Protein AF-A0A959PS98-F1 (afdb_monomer)

Mean predicted aligned error: 12.68 Å

Solvent-accessible surface area (backbone atoms only — not comparable to full-atom values): 35318 Å² total; per-residue (Å²): 121,90,83,73,76,50,84,89,81,41,89,42,34,31,88,51,73,52,99,89,45,46,56,73,38,73,36,58,67,54,49,52,54,50,48,56,46,41,50,52,33,53,55,54,57,61,47,48,61,54,50,52,52,52,30,54,79,64,78,48,79,55,83,65,45,62,56,52,50,51,48,52,48,38,72,75,31,61,67,62,39,47,56,50,33,70,71,49,61,65,46,79,39,73,60,48,31,52,37,27,69,69,59,49,48,47,56,49,59,48,39,57,85,43,97,78,52,51,70,46,77,39,65,52,71,67,63,34,65,42,47,94,77,51,19,34,73,63,54,61,51,51,47,42,73,71,64,67,63,90,85,81,81,85,36,73,33,65,61,38,39,54,65,58,43,56,40,51,52,58,35,57,65,72,44,91,81,51,67,50,79,77,34,85,86,52,70,84,74,61,42,60,57,36,95,79,69,70,83,82,66,65,73,73,42,37,36,39,17,63,23,61,69,46,36,42,54,48,53,53,51,50,54,50,51,44,41,76,73,70,49,57,44,54,37,29,33,44,34,27,76,50,70,80,76,47,52,64,44,54,52,52,38,53,77,69,72,45,53,43,25,38,76,43,82,42,40,41,85,75,35,70,72,46,50,56,52,51,52,52,52,50,42,44,48,43,35,66,76,40,71,90,68,43,53,73,55,50,59,57,58,51,61,40,74,49,64,70,50,55,66,70,38,53,50,31,43,53,60,58,26,44,57,48,80,44,98,84,79,46,67,48,94,44,50,57,56,77,63,38,38,68,34,68,69,50,28,51,75,28,66,32,83,64,47,66,54,39,40,53,53,40,52,50,53,52,50,49,40,52,39,56,77,75,47,51,41,63,58,36,52,54,46,50,48,71,68,50,35,48,56,64,46,36,66,74,37,71,55,23,74,58,54,45,48,43,54,42,54,52,48,52,52,46,48,52,52,34,71,77,35,78,78,51,51,55,60,61,54,54,48,49,52,52,50,26,59,76,69,70,52,70,53,78,40,71,49,68,47,63,42,97,64,10,29,35,46,42,32,34,75,75,42,64,94,52,76,26,45,32,30,36,40,49,58,50,24,29,85,63,60,42,87,73,66,68,90,74,63,88,58,61,72,57,73,91,77,36,86,76,47,79,69,55,56,49,39,37,37,47,20,40,51,46,48,48,57,69,24,22,26,60,37,46,36,43,31,29,40,45,20,42,97,82,73,42,79,46,59,65,21,68,64,61,60,57,54,50,57,96,84,60,70,72,46,73,53,86,68,54,70,67,58,54,51,51,51,51,47,53,68,66,68,51,60,97,73,78,65,75,79,74,62,59,64,55,51,48,58,59,50,73,78,55,75,84,42,75,66,54,47,52,37,33,76,73,33,58,66,57,25,43,37,46,71,70,66,49,52,88,72,87,132

Sequence (623 aa):
MAYIEDPLTSPYVYKNNSTYGKKGELNRRNIEKDKEKYIKVAEAAKEYRRYNELLHNGDRYDFNDMILFVIDAFEKNPNLLLDYQERFQYILVDEYQDTNGSQNTILFQLSSYWENPNLFIVGDDDQSIYRFQGANMDSIEDFQKKFNPTVIVLKENYRNTQVILDMSYRFIQNNTDRLEDRNPLLNKKLIEKRPDPVINPEPPKYVEFLNPIQQDIGVLNLVKTFVDQGSHYEDIAIIYRKHANAKNLIKYFLQNNIPTNVSHRANVLEETIFIKLFQILQYVSTEFRQPFSGDHVLFEIMHYEFFGISALDIARLSVYCRPKRQDDNTYSDGYKMRLVIQDKSALEAAQVKDADAFLAFSTIIEGWIQTLSQSISISVIENVISTSGIIEYVLKSEESAWQIQVINTFLEWAKDENMRRPHIPLDELLHTILLMQESRISIPIHRLISYKKGVNFMSAHSSKGLEFKHVIIMDIRKRMWEGMQGSNIKFSLPPTISAESQQGEIDDDRRLFYVAVTRAKDTIHMTYPAFNESEKEDIPSVFLHEFKHHDDLISSIDISNEEVVSYTSQIILSQPDISPIINHDLIDQKLENFRLSPSSLDKYLRCPLTFYFEQIVSVPMSD

Structure (mmCIF, N/CA/C/O backbone):
data_AF-A0A959PS98-F1
#
_entry.id   AF-A0A959PS98-F1
#
loop_
_atom_site.group_PDB
_atom_site.id
_atom_site.type_symbol
_atom_site.label_atom_id
_atom_site.label_alt_id
_atom_site.label_comp_id
_atom_site.label_asym_id
_atom_site.label_entity_id
_atom_site.label_seq_id
_atom_site.pdbx_PDB_ins_code
_atom_site.Cartn_x
_atom_site.Cartn_y
_atom_site.Cartn_z
_atom_site.occupancy
_atom_site.B_iso_or_equiv
_atom_site.auth_seq_id
_atom_site.auth_comp_id
_atom_site.auth_asym_id
_atom_site.auth_atom_id
_atom_site.pdbx_PDB_model_num
ATOM 1 N N . MET A 1 1 ? 40.074 3.960 7.471 1.00 38.50 1 MET A N 1
ATOM 2 C CA . MET A 1 1 ? 41.253 4.840 7.299 1.00 38.50 1 MET A CA 1
ATOM 3 C C . MET A 1 1 ? 41.736 4.858 5.851 1.00 38.50 1 MET A C 1
ATOM 5 O O . MET A 1 1 ? 41.923 5.949 5.347 1.00 38.50 1 MET A O 1
ATOM 9 N N . ALA A 1 2 ? 41.827 3.718 5.150 1.00 43.75 2 ALA A N 1
ATOM 10 C CA . ALA A 1 2 ? 42.282 3.662 3.747 1.00 43.75 2 ALA A CA 1
ATOM 11 C C . ALA A 1 2 ? 41.421 4.439 2.715 1.00 43.75 2 ALA A C 1
ATOM 13 O O . ALA A 1 2 ? 41.902 4.772 1.645 1.00 43.75 2 ALA A O 1
ATOM 14 N N . TYR A 1 3 ? 40.162 4.762 3.033 1.00 50.06 3 TYR A N 1
ATOM 15 C CA . TYR A 1 3 ? 39.219 5.444 2.129 1.00 50.06 3 TYR A CA 1
ATOM 16 C C . TYR A 1 3 ? 39.341 6.992 2.123 1.00 50.06 3 TYR A C 1
ATOM 18 O O . TYR A 1 3 ? 38.605 7.681 1.425 1.00 50.06 3 TYR A O 1
ATOM 26 N N . ILE A 1 4 ? 40.242 7.570 2.928 1.00 51.44 4 ILE A N 1
ATOM 27 C CA . ILE A 1 4 ? 40.326 9.030 3.153 1.00 51.44 4 ILE A CA 1
ATOM 28 C C . ILE A 1 4 ? 41.287 9.729 2.162 1.00 51.44 4 ILE A C 1
ATOM 30 O O . ILE A 1 4 ? 41.269 10.951 2.060 1.00 51.44 4 ILE A O 1
ATOM 34 N N . GLU A 1 5 ? 42.097 8.985 1.403 1.00 46.78 5 GLU A N 1
ATOM 35 C CA . GLU A 1 5 ? 43.306 9.526 0.755 1.00 46.78 5 GLU A CA 1
ATOM 36 C C . GLU A 1 5 ? 43.216 9.815 -0.759 1.00 46.78 5 GLU A C 1
ATOM 38 O O . GLU A 1 5 ? 44.247 10.121 -1.351 1.00 46.78 5 GLU A O 1
ATOM 43 N N . ASP A 1 6 ? 42.036 9.799 -1.400 1.00 50.44 6 ASP A N 1
ATOM 44 C CA . ASP A 1 6 ? 41.895 10.314 -2.781 1.00 50.44 6 ASP A CA 1
ATOM 45 C C . ASP A 1 6 ? 41.354 11.765 -2.795 1.00 50.44 6 ASP A C 1
ATOM 47 O O . ASP A 1 6 ? 40.151 11.990 -2.620 1.00 50.44 6 ASP A O 1
ATOM 51 N N . PRO A 1 7 ? 42.211 12.782 -3.005 1.00 45.25 7 PRO A N 1
ATOM 52 C CA . PRO A 1 7 ? 41.832 14.189 -2.926 1.00 45.25 7 PRO A CA 1
ATOM 53 C C . PRO A 1 7 ? 40.966 14.697 -4.093 1.00 45.25 7 PRO A C 1
ATOM 55 O O . PRO A 1 7 ? 40.476 15.825 -4.014 1.00 45.25 7 PRO A O 1
ATOM 58 N N . LEU A 1 8 ? 40.762 13.915 -5.163 1.00 42.31 8 LEU A N 1
ATOM 59 C CA . LEU A 1 8 ? 40.021 14.359 -6.356 1.00 42.31 8 LEU A CA 1
ATOM 60 C C . LEU A 1 8 ? 38.581 13.826 -6.435 1.00 42.31 8 LEU A C 1
ATOM 62 O O . LEU A 1 8 ? 37.749 14.437 -7.107 1.00 42.31 8 LEU A O 1
ATOM 66 N N . THR A 1 9 ? 38.257 12.749 -5.716 1.00 51.28 9 THR A N 1
ATOM 67 C CA . THR A 1 9 ? 36.941 12.081 -5.783 1.00 51.28 9 THR A CA 1
ATOM 68 C C . THR A 1 9 ? 36.256 11.917 -4.420 1.00 51.28 9 THR A C 1
ATOM 70 O O . THR A 1 9 ? 35.062 11.621 -4.358 1.00 51.28 9 THR A O 1
ATOM 73 N N . SER A 1 10 ? 36.967 12.167 -3.316 1.00 58.28 10 SER A N 1
ATOM 74 C CA . SER A 1 10 ? 36.473 11.869 -1.973 1.00 58.28 10 SER A CA 1
ATOM 75 C C . SER A 1 10 ? 35.479 12.917 -1.427 1.00 58.28 10 SER A C 1
ATOM 77 O O . SER A 1 10 ? 35.763 14.121 -1.451 1.00 58.28 10 SER A O 1
ATOM 79 N N . PRO A 1 11 ? 34.331 12.504 -0.843 1.00 63.31 11 PRO A N 1
ATOM 80 C CA . PRO A 1 11 ? 33.358 13.405 -0.199 1.00 63.31 11 PRO A CA 1
ATOM 81 C C . PRO A 1 11 ? 33.907 14.102 1.062 1.00 63.31 11 PRO A C 1
ATOM 83 O O . PRO A 1 11 ? 33.244 14.964 1.654 1.00 63.31 11 PRO A O 1
ATOM 86 N N . TYR A 1 12 ? 35.122 13.740 1.475 1.00 71.38 12 TYR A N 1
ATOM 87 C CA . TYR A 1 12 ? 35.818 14.284 2.633 1.00 71.38 12 TYR A CA 1
ATOM 88 C C . TYR A 1 12 ? 36.763 15.431 2.289 1.00 71.38 12 TYR A C 1
ATOM 90 O O . TYR A 1 12 ? 37.535 15.829 3.152 1.00 71.38 12 TYR A O 1
ATOM 98 N N . VAL A 1 13 ? 36.707 15.989 1.078 1.00 73.56 13 VAL A N 1
ATOM 99 C CA . VAL A 1 13 ? 37.484 17.173 0.690 1.00 73.56 13 VAL A CA 1
ATOM 100 C C . VAL A 1 13 ? 36.548 18.315 0.302 1.00 73.56 13 VAL A C 1
ATOM 102 O O . VAL A 1 13 ? 35.533 18.119 -0.370 1.00 73.56 13 VAL A O 1
ATOM 105 N N . TYR A 1 14 ? 36.862 19.538 0.733 1.00 70.69 14 TYR A N 1
ATOM 106 C CA . TYR A 1 14 ? 36.099 20.716 0.325 1.00 70.69 14 TYR A CA 1
ATOM 107 C C . TYR A 1 14 ? 36.239 20.949 -1.187 1.00 70.69 14 TYR A C 1
ATOM 109 O O . TYR A 1 14 ? 37.337 21.179 -1.695 1.00 70.69 14 TYR A O 1
ATOM 117 N N . LYS A 1 15 ? 35.112 20.935 -1.912 1.00 71.12 15 LYS A N 1
ATOM 118 C CA . LYS A 1 15 ? 35.075 21.197 -3.366 1.00 71.12 15 LYS A CA 1
ATOM 119 C C . LYS A 1 15 ? 35.207 22.687 -3.710 1.00 71.12 15 LYS A C 1
ATOM 121 O O . LYS A 1 15 ? 35.742 23.023 -4.763 1.00 71.12 15 LYS A O 1
ATOM 126 N N . ASN A 1 16 ? 34.776 23.561 -2.798 1.00 74.44 16 ASN A N 1
ATOM 127 C CA . ASN A 1 16 ? 34.827 25.022 -2.896 1.00 74.44 16 ASN A CA 1
ATOM 128 C C . ASN A 1 16 ? 35.350 25.616 -1.581 1.00 74.44 16 ASN A C 1
ATOM 130 O O . ASN A 1 16 ? 35.259 24.977 -0.534 1.00 74.44 16 ASN A O 1
ATOM 134 N N . ASN A 1 17 ? 35.854 26.852 -1.621 1.00 76.00 17 ASN A N 1
ATOM 135 C CA . ASN A 1 17 ? 36.177 27.587 -0.398 1.00 76.00 17 ASN A CA 1
ATOM 136 C C . ASN A 1 17 ? 34.898 27.825 0.415 1.00 76.00 17 ASN A C 1
ATOM 138 O O . ASN A 1 17 ? 33.883 28.254 -0.131 1.00 76.00 17 ASN A O 1
ATOM 142 N N . SER A 1 18 ? 34.956 27.565 1.716 1.00 76.38 18 SER A N 1
ATOM 143 C CA . SER A 1 18 ? 33.861 27.800 2.653 1.00 76.38 18 SER A CA 1
ATOM 144 C C . SER A 1 18 ? 34.383 28.474 3.919 1.00 76.38 18 SER A C 1
ATOM 146 O O . SER A 1 18 ? 35.588 28.535 4.158 1.00 76.38 18 SER A O 1
ATOM 148 N N . THR A 1 19 ? 33.472 28.925 4.776 1.00 75.00 19 THR A N 1
ATOM 149 C CA . THR A 1 19 ? 33.789 29.438 6.117 1.00 75.00 19 THR A CA 1
ATOM 150 C C . THR A 1 19 ? 34.521 28.421 6.998 1.00 75.00 19 THR A C 1
ATOM 152 O O . THR A 1 19 ? 35.161 28.811 7.968 1.00 75.00 19 THR A O 1
ATOM 155 N N . TYR A 1 20 ? 34.432 27.128 6.671 1.00 71.69 20 TYR A N 1
ATOM 156 C CA . TYR A 1 20 ? 34.925 26.016 7.488 1.00 71.69 20 TYR A CA 1
ATOM 157 C C . TYR A 1 20 ? 36.152 25.300 6.893 1.00 71.69 20 TYR A C 1
ATOM 159 O O . TYR A 1 20 ? 36.648 24.352 7.502 1.00 71.69 20 TYR A O 1
ATOM 167 N N . GLY A 1 21 ? 36.638 25.724 5.720 1.00 76.25 21 GLY A N 1
ATOM 168 C CA . GLY A 1 21 ? 37.823 25.151 5.072 1.00 76.25 21 GLY A CA 1
ATOM 169 C C . GLY A 1 21 ? 37.993 25.579 3.614 1.00 76.25 21 GLY A C 1
ATOM 170 O O . GLY A 1 21 ? 37.046 26.049 2.971 1.00 76.25 21 GLY A O 1
ATOM 171 N N . LYS A 1 22 ? 39.213 25.437 3.093 1.00 77.56 22 LYS A N 1
ATOM 172 C CA . LYS A 1 22 ? 39.577 25.799 1.712 1.00 77.56 22 LYS A CA 1
ATOM 173 C C . LYS A 1 22 ? 39.431 24.620 0.758 1.00 77.56 22 LYS A C 1
ATOM 175 O O . LYS A 1 22 ? 39.548 23.466 1.158 1.00 77.56 22 LYS A O 1
ATOM 180 N N . LYS A 1 23 ? 39.223 24.918 -0.528 1.00 77.56 23 LYS A N 1
ATOM 181 C CA . LYS A 1 23 ? 39.188 23.907 -1.590 1.00 77.56 23 LYS A CA 1
ATOM 182 C C . LYS A 1 23 ? 40.448 23.031 -1.530 1.00 77.56 23 LYS A C 1
ATOM 184 O O . LYS A 1 23 ? 41.554 23.563 -1.551 1.00 77.56 23 LYS A O 1
ATOM 189 N N . GLY A 1 24 ? 40.271 21.712 -1.467 1.00 70.25 24 GLY A N 1
ATOM 190 C CA . GLY A 1 24 ? 41.369 20.745 -1.339 1.00 70.25 24 GLY A CA 1
ATOM 191 C C . GLY A 1 24 ? 41.731 20.348 0.100 1.00 70.25 24 GLY A C 1
ATOM 192 O O . GLY A 1 24 ? 42.465 19.382 0.283 1.00 70.25 24 GLY A O 1
ATOM 193 N N . GLU A 1 25 ? 41.205 21.026 1.127 1.00 77.81 25 GLU A N 1
ATOM 194 C CA . GLU A 1 25 ? 41.384 20.613 2.526 1.00 77.81 25 GLU A CA 1
ATOM 195 C C . GLU A 1 25 ? 40.395 19.511 2.929 1.00 77.81 25 GLU A C 1
ATOM 197 O O . GLU A 1 25 ? 39.257 19.455 2.451 1.00 77.81 25 GLU A O 1
ATOM 202 N N . LEU A 1 26 ? 40.817 18.662 3.869 1.00 74.50 26 LEU A N 1
ATOM 203 C CA . LEU A 1 26 ? 39.975 17.620 4.449 1.00 74.50 26 LEU A CA 1
ATOM 204 C C . LEU A 1 26 ? 38.833 18.227 5.278 1.00 74.50 26 LEU A C 1
ATOM 206 O O . LEU A 1 26 ? 39.044 18.922 6.274 1.00 74.50 26 LEU A O 1
ATOM 210 N N . ASN A 1 27 ? 37.604 17.880 4.919 1.00 78.19 27 ASN A N 1
ATOM 211 C CA . ASN A 1 27 ? 36.399 18.154 5.678 1.00 78.19 27 ASN A CA 1
ATOM 212 C C . ASN A 1 27 ? 36.278 17.170 6.855 1.00 78.19 27 ASN A C 1
ATOM 214 O O . ASN A 1 27 ? 35.585 16.151 6.788 1.00 78.19 27 ASN A O 1
ATOM 218 N N . ARG A 1 28 ? 36.952 17.504 7.963 1.00 76.38 28 ARG A N 1
ATOM 219 C CA . ARG A 1 28 ? 36.946 16.711 9.207 1.00 76.38 28 ARG A CA 1
ATOM 220 C C . ARG A 1 28 ? 35.544 16.469 9.767 1.00 76.38 28 ARG A C 1
ATOM 222 O O . ARG A 1 28 ? 35.290 15.398 10.303 1.00 76.38 28 ARG A O 1
ATOM 229 N N . ARG A 1 29 ? 34.622 17.416 9.580 1.00 78.06 29 ARG A N 1
ATOM 230 C CA . ARG A 1 29 ? 33.236 17.300 10.050 1.00 78.06 29 ARG A CA 1
ATOM 231 C C . ARG A 1 29 ? 32.478 16.182 9.329 1.00 78.06 29 ARG A C 1
ATOM 233 O O . ARG A 1 29 ? 31.752 15.435 9.976 1.00 78.06 29 ARG A O 1
ATOM 240 N N . ASN A 1 30 ? 32.657 16.046 8.013 1.00 75.06 30 ASN A N 1
ATOM 241 C CA . ASN A 1 30 ? 32.074 14.933 7.256 1.00 75.06 30 ASN A CA 1
ATOM 242 C C . ASN A 1 30 ? 32.681 13.591 7.688 1.00 75.06 30 ASN A C 1
ATOM 244 O O . ASN A 1 30 ? 31.946 12.626 7.870 1.00 75.06 30 ASN A O 1
ATOM 248 N N . ILE A 1 31 ? 33.999 13.550 7.916 1.00 77.12 31 ILE A N 1
ATOM 249 C CA . ILE A 1 31 ? 34.695 12.342 8.389 1.00 77.12 31 ILE A CA 1
ATOM 250 C C . ILE A 1 31 ? 34.159 11.902 9.755 1.00 77.12 31 ILE A C 1
ATOM 252 O O . ILE A 1 31 ? 33.860 10.727 9.942 1.00 77.12 31 ILE A O 1
ATOM 256 N N . GLU A 1 32 ? 34.033 12.821 10.715 1.00 79.56 32 GLU A N 1
ATOM 257 C CA . GLU A 1 32 ? 33.510 12.514 12.052 1.00 79.56 32 GLU A CA 1
ATOM 258 C C . GLU A 1 32 ? 32.050 12.055 11.998 1.00 79.56 32 GLU A C 1
ATOM 26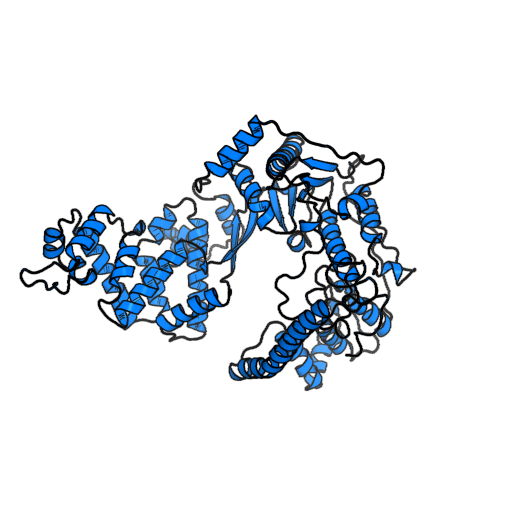0 O O . GLU A 1 32 ? 31.709 11.045 12.612 1.00 79.56 32 GLU A O 1
ATOM 265 N N . LYS A 1 33 ? 31.215 12.722 11.192 1.00 79.31 33 LYS A N 1
ATOM 266 C CA . LYS A 1 33 ? 29.811 12.344 10.988 1.00 79.31 33 LYS A CA 1
ATOM 267 C C . LYS A 1 33 ? 29.668 10.925 10.427 1.00 79.31 33 LYS A C 1
ATOM 269 O O . LYS A 1 33 ? 28.872 10.139 10.940 1.00 79.31 33 LYS A O 1
ATOM 274 N N . ASP A 1 34 ? 30.441 10.578 9.401 1.00 76.88 34 ASP A N 1
ATOM 275 C CA . ASP A 1 34 ? 30.399 9.235 8.816 1.00 76.88 34 ASP A CA 1
ATOM 276 C C . ASP A 1 34 ? 31.048 8.195 9.736 1.00 76.88 34 ASP A C 1
ATOM 278 O O . ASP A 1 34 ? 30.559 7.073 9.840 1.00 76.88 34 ASP A O 1
ATOM 282 N N . LYS A 1 35 ? 32.082 8.566 10.502 1.00 80.88 35 LYS A N 1
ATOM 283 C CA . LYS A 1 35 ? 32.663 7.696 11.532 1.00 80.88 35 LYS A CA 1
ATOM 284 C C . LYS A 1 35 ? 31.633 7.326 12.600 1.00 80.88 35 LYS A C 1
ATOM 286 O O . LYS A 1 35 ? 31.518 6.150 12.930 1.00 80.88 35 LYS A O 1
ATOM 291 N N . GLU A 1 36 ? 30.863 8.286 13.113 1.00 82.00 36 GLU A N 1
ATOM 292 C CA . GLU A 1 36 ? 29.763 8.005 14.047 1.00 82.00 36 GLU A CA 1
ATOM 293 C C . GLU A 1 36 ? 28.703 7.085 13.425 1.00 82.00 36 GLU A C 1
ATOM 295 O O . GLU A 1 36 ? 28.236 6.146 14.074 1.00 82.00 36 GLU A O 1
ATOM 300 N N . LYS A 1 37 ? 28.350 7.319 12.153 1.00 80.56 37 LYS A N 1
ATOM 301 C CA . LYS A 1 37 ? 27.420 6.473 11.390 1.00 80.56 37 LYS A CA 1
ATOM 302 C C . LYS A 1 37 ? 27.920 5.027 11.311 1.00 80.56 37 LYS A C 1
ATOM 304 O O . LYS A 1 37 ? 27.171 4.109 11.632 1.00 80.56 37 LYS A O 1
ATOM 309 N N . TYR A 1 38 ? 29.185 4.817 10.946 1.00 81.38 38 TYR A N 1
ATOM 310 C CA . TYR A 1 38 ? 29.766 3.479 10.809 1.00 81.38 38 TYR A CA 1
ATOM 311 C C . TYR A 1 38 ? 30.005 2.784 12.151 1.00 81.38 38 TYR A C 1
ATOM 313 O O . TYR A 1 38 ? 29.880 1.566 12.219 1.00 81.38 38 TYR A O 1
ATOM 321 N N . ILE A 1 39 ? 30.277 3.527 13.230 1.00 85.00 39 ILE A N 1
ATOM 322 C CA . ILE A 1 39 ? 30.306 2.955 14.586 1.00 85.00 39 ILE A CA 1
ATOM 323 C C . ILE A 1 39 ? 28.929 2.384 14.937 1.00 85.00 39 ILE A C 1
ATOM 325 O O . ILE A 1 39 ? 28.844 1.239 15.365 1.00 85.00 39 ILE A O 1
ATOM 329 N N . LYS A 1 40 ? 27.841 3.127 14.688 1.00 84.38 40 LYS A N 1
ATOM 330 C CA . LYS A 1 40 ? 26.475 2.621 14.918 1.00 84.38 40 LYS A CA 1
ATOM 331 C C . LYS A 1 40 ? 26.176 1.361 14.105 1.00 84.38 40 LYS A C 1
ATOM 333 O O . LYS A 1 40 ? 25.574 0.435 14.635 1.00 84.38 40 LYS A O 1
ATOM 338 N N . VAL A 1 41 ? 26.608 1.317 12.843 1.00 84.75 41 VAL A N 1
ATOM 339 C CA . VAL A 1 41 ? 26.472 0.133 11.973 1.00 84.75 41 VAL A CA 1
ATOM 340 C C . VAL A 1 41 ? 27.248 -1.055 12.543 1.00 84.75 41 VAL A C 1
ATOM 342 O O . VAL A 1 41 ? 26.716 -2.157 12.592 1.00 84.75 41 VAL A O 1
ATOM 345 N N . ALA A 1 42 ? 28.477 -0.838 13.017 1.00 85.50 42 ALA A N 1
ATOM 346 C CA . ALA A 1 42 ? 29.299 -1.888 13.610 1.00 85.50 42 ALA A CA 1
ATOM 347 C C . ALA A 1 42 ? 28.703 -2.431 14.917 1.00 85.50 42 ALA A C 1
ATOM 349 O O . ALA A 1 42 ? 28.722 -3.639 15.131 1.00 85.50 42 ALA A O 1
ATOM 350 N N . GLU A 1 43 ? 28.151 -1.569 15.777 1.00 87.56 43 GLU A N 1
ATOM 351 C CA . GLU A 1 43 ? 27.450 -2.017 16.988 1.00 87.56 43 GLU A CA 1
ATOM 352 C C . GLU A 1 43 ? 26.168 -2.788 16.643 1.00 87.56 43 GLU A C 1
ATOM 354 O O . GLU A 1 43 ? 25.944 -3.865 17.186 1.00 87.56 43 GLU A O 1
ATOM 359 N N . ALA A 1 44 ? 25.372 -2.316 15.677 1.00 86.12 44 ALA A N 1
ATOM 360 C CA . ALA A 1 44 ? 24.196 -3.050 15.204 1.00 86.12 44 ALA A CA 1
ATOM 361 C C . ALA A 1 44 ? 24.555 -4.424 14.610 1.00 86.12 44 ALA A C 1
ATOM 363 O O . ALA A 1 44 ? 23.866 -5.406 14.872 1.00 86.12 44 ALA A O 1
ATOM 364 N N . ALA A 1 45 ? 25.662 -4.522 13.869 1.00 87.25 45 ALA A N 1
ATOM 365 C CA . ALA A 1 45 ? 26.141 -5.787 13.317 1.00 87.25 45 ALA A CA 1
ATOM 366 C C . ALA A 1 45 ? 26.509 -6.812 14.406 1.00 87.25 45 ALA A C 1
ATOM 368 O O . ALA A 1 45 ? 26.347 -8.012 14.190 1.00 87.25 45 ALA A O 1
ATOM 369 N N . LYS A 1 46 ? 26.960 -6.373 15.591 1.00 89.00 46 LYS A N 1
ATOM 370 C CA . LYS A 1 46 ? 27.218 -7.284 16.723 1.00 89.00 46 LYS A CA 1
ATOM 371 C C . LYS A 1 46 ? 25.931 -7.887 17.284 1.00 89.00 46 LYS A C 1
ATOM 373 O O . LYS A 1 46 ? 25.936 -9.053 17.671 1.00 89.00 46 LYS A O 1
ATOM 378 N N . GLU A 1 47 ? 24.834 -7.131 17.287 1.00 90.88 47 GLU A N 1
ATOM 379 C CA . GLU A 1 47 ? 23.528 -7.624 17.743 1.00 90.88 47 GLU A CA 1
ATOM 380 C C . GLU A 1 47 ? 22.893 -8.617 16.757 1.00 90.88 47 GLU A C 1
ATOM 382 O O . GLU A 1 47 ? 22.006 -9.367 17.153 1.00 90.88 47 GLU A O 1
ATOM 387 N N . TYR A 1 48 ? 23.363 -8.698 15.504 1.00 88.69 48 TYR A N 1
ATOM 388 C CA . TYR A 1 48 ? 22.817 -9.630 14.509 1.00 88.69 48 TYR A CA 1
ATOM 389 C C . TYR A 1 48 ? 22.897 -11.097 14.960 1.00 88.69 48 TYR A C 1
ATOM 391 O O . TYR A 1 48 ? 21.931 -11.843 14.819 1.00 88.69 48 TYR A O 1
ATOM 399 N N . ARG A 1 49 ? 24.010 -11.508 15.593 1.00 88.50 49 ARG A N 1
ATOM 400 C CA . ARG A 1 49 ? 24.124 -12.865 16.158 1.00 88.50 49 ARG A CA 1
ATOM 401 C C . ARG A 1 49 ? 23.060 -13.104 17.229 1.00 88.50 49 ARG A C 1
ATOM 403 O O . ARG A 1 49 ? 22.399 -14.135 17.207 1.00 88.50 49 ARG A O 1
ATOM 410 N N . ARG A 1 50 ? 22.881 -12.144 18.138 1.00 91.75 50 ARG A N 1
ATOM 411 C CA . ARG A 1 50 ? 21.890 -12.236 19.213 1.00 91.75 50 ARG A CA 1
ATOM 412 C C . ARG A 1 50 ? 20.463 -12.270 18.662 1.00 91.75 50 ARG A C 1
ATOM 414 O O . ARG A 1 50 ? 19.643 -13.022 19.170 1.00 91.75 50 ARG A O 1
ATOM 421 N N . TYR A 1 51 ? 20.169 -11.487 17.626 1.00 90.62 51 TYR A N 1
ATOM 422 C CA . TYR A 1 51 ? 18.888 -11.526 16.917 1.00 90.62 51 TYR A CA 1
ATOM 423 C C . TYR A 1 51 ? 18.604 -12.926 16.355 1.00 90.62 51 TYR A C 1
ATOM 425 O O . TYR A 1 51 ? 17.553 -13.488 16.654 1.00 90.62 51 TYR A O 1
ATOM 433 N N . ASN A 1 52 ? 19.566 -13.532 15.650 1.00 89.06 52 ASN A N 1
ATOM 434 C CA . ASN A 1 52 ? 19.417 -14.890 15.117 1.00 89.06 52 ASN A CA 1
ATOM 435 C C . ASN A 1 52 ? 19.275 -15.944 16.229 1.00 89.06 52 ASN A C 1
ATOM 437 O O . ASN A 1 52 ? 18.474 -16.864 16.100 1.00 89.06 52 ASN A O 1
ATOM 441 N N . GLU A 1 53 ? 20.007 -15.806 17.340 1.00 91.00 53 GLU A N 1
ATOM 442 C CA . GLU A 1 53 ? 19.852 -16.680 18.513 1.00 91.00 53 GLU A CA 1
ATOM 443 C C . GLU A 1 53 ? 18.445 -16.571 19.120 1.00 91.00 53 GLU A C 1
ATOM 445 O O . GLU A 1 53 ? 17.847 -17.583 19.477 1.00 91.00 53 GLU A O 1
ATOM 450 N N . LEU A 1 54 ? 17.890 -15.359 19.217 1.00 92.38 54 LEU A N 1
ATOM 451 C CA . LEU A 1 54 ? 16.531 -15.136 19.718 1.00 92.38 54 LEU A CA 1
ATOM 452 C C . LEU A 1 54 ? 15.464 -15.699 18.773 1.00 92.38 54 LEU A C 1
ATOM 454 O O . LEU A 1 54 ? 14.510 -16.308 19.253 1.00 92.38 54 LEU A O 1
ATOM 458 N N . LEU A 1 55 ? 15.625 -15.519 17.458 1.00 91.25 55 LEU A N 1
ATOM 459 C CA . LEU A 1 55 ? 14.745 -16.128 16.458 1.00 91.25 55 LEU A CA 1
ATOM 460 C C . LEU A 1 55 ? 14.764 -17.652 16.571 1.00 91.25 55 LEU A C 1
ATOM 462 O O . LEU A 1 55 ? 13.708 -18.263 16.713 1.00 91.25 55 LEU A O 1
ATOM 466 N N . HIS A 1 56 ? 15.959 -18.246 16.592 1.00 87.56 56 HIS A N 1
ATOM 467 C CA . HIS A 1 56 ? 16.128 -19.693 16.667 1.00 87.56 56 HIS A CA 1
ATOM 468 C C . HIS A 1 56 ? 15.550 -20.277 17.961 1.00 87.56 56 HIS A C 1
ATOM 470 O O . HIS A 1 56 ? 14.779 -21.227 17.909 1.00 87.56 56 HIS A O 1
ATOM 476 N N . ASN A 1 57 ? 15.841 -19.671 19.118 1.00 91.44 57 ASN A N 1
ATOM 477 C CA . ASN A 1 57 ? 15.286 -20.107 20.405 1.00 91.44 57 ASN A CA 1
ATOM 478 C C . ASN A 1 57 ? 13.759 -19.945 20.490 1.00 91.44 57 ASN A C 1
ATOM 480 O O . ASN A 1 57 ? 13.126 -20.555 21.349 1.00 91.44 57 ASN A O 1
ATOM 484 N N . GLY A 1 58 ? 13.180 -19.083 19.653 1.00 88.06 58 GLY A N 1
ATOM 485 C CA . GLY A 1 58 ? 11.740 -18.888 19.545 1.00 88.06 58 GLY A CA 1
ATOM 486 C C . GLY A 1 58 ? 11.064 -19.750 18.479 1.00 88.06 58 GLY A C 1
ATOM 487 O O . GLY A 1 58 ? 9.868 -19.551 18.274 1.00 88.06 58 GLY A O 1
ATOM 488 N N . ASP A 1 59 ? 11.799 -20.629 17.784 1.00 87.25 59 ASP A N 1
ATOM 489 C CA . ASP A 1 59 ? 11.344 -21.365 16.595 1.00 87.25 59 ASP A CA 1
ATOM 490 C C . ASP A 1 59 ? 10.758 -20.436 15.510 1.00 87.25 59 ASP A C 1
ATOM 492 O O . ASP A 1 59 ? 9.734 -20.717 14.883 1.00 87.25 59 ASP A O 1
ATOM 496 N N . ARG A 1 60 ? 11.397 -19.275 15.308 1.00 86.94 60 ARG A N 1
ATOM 497 C CA . ARG A 1 60 ? 10.996 -18.246 14.337 1.00 86.94 60 ARG A CA 1
ATOM 498 C C . ARG A 1 60 ? 12.046 -18.073 13.248 1.00 86.94 60 ARG A C 1
ATOM 500 O O . ARG A 1 60 ? 13.228 -18.329 13.452 1.00 86.94 60 ARG A O 1
ATOM 507 N N . TYR A 1 61 ? 11.587 -17.579 12.108 1.00 87.88 61 TYR A N 1
ATOM 508 C CA . TYR A 1 61 ? 12.404 -17.184 10.970 1.00 87.88 61 TYR A CA 1
ATOM 509 C C . TYR A 1 61 ? 11.760 -15.966 10.296 1.00 87.88 61 TYR A C 1
ATOM 511 O O . TYR A 1 61 ? 10.552 -15.742 10.437 1.00 87.88 61 TYR A O 1
ATOM 519 N N . ASP A 1 62 ? 12.550 -15.168 9.586 1.00 88.62 62 ASP A N 1
ATOM 520 C CA . ASP A 1 62 ? 12.061 -14.065 8.760 1.00 88.62 62 ASP A CA 1
ATOM 521 C C . ASP A 1 62 ? 12.021 -14.416 7.258 1.00 88.62 62 ASP A C 1
ATOM 523 O O . ASP A 1 62 ? 12.329 -15.531 6.836 1.00 88.62 62 ASP A O 1
ATOM 527 N N . PHE A 1 63 ? 11.573 -13.480 6.415 1.00 86.56 63 PHE A N 1
ATOM 528 C CA . PHE A 1 63 ? 11.451 -13.727 4.973 1.00 86.56 63 PHE A CA 1
ATOM 529 C C . PHE A 1 63 ? 12.791 -14.048 4.294 1.00 86.56 63 PHE A C 1
ATOM 531 O O . PHE A 1 63 ? 12.805 -14.790 3.312 1.00 86.56 63 PHE A O 1
ATOM 538 N N . ASN A 1 64 ? 13.907 -13.512 4.794 1.00 87.31 64 ASN A N 1
ATOM 539 C CA . ASN A 1 64 ? 15.224 -13.802 4.233 1.00 87.31 64 ASN A CA 1
ATOM 540 C C . ASN A 1 64 ? 15.692 -15.192 4.667 1.00 87.31 64 ASN A C 1
ATOM 542 O O . ASN A 1 64 ? 16.234 -15.937 3.847 1.00 87.31 64 ASN A O 1
ATOM 546 N N . ASP A 1 65 ? 15.424 -15.562 5.921 1.00 90.19 65 ASP A N 1
ATOM 547 C CA . ASP A 1 65 ? 15.740 -16.887 6.455 1.00 90.19 65 ASP A CA 1
ATOM 548 C C . ASP A 1 65 ? 15.093 -18.006 5.633 1.00 90.19 65 ASP A C 1
ATOM 550 O O . ASP A 1 65 ? 15.725 -19.032 5.413 1.00 90.19 65 ASP A O 1
ATOM 554 N N . MET A 1 66 ? 13.883 -17.806 5.093 1.00 91.19 66 MET A N 1
ATOM 555 C CA . MET A 1 66 ? 13.235 -18.799 4.219 1.00 91.19 66 MET A CA 1
ATOM 556 C C . MET A 1 66 ? 14.116 -19.208 3.032 1.00 91.19 66 MET A C 1
ATOM 558 O O . MET A 1 66 ? 14.168 -20.382 2.673 1.00 91.19 66 MET A O 1
ATOM 562 N N . ILE A 1 67 ? 14.812 -18.247 2.423 1.00 92.94 67 ILE A N 1
ATOM 563 C CA . ILE A 1 67 ? 15.712 -18.485 1.290 1.00 92.94 67 ILE A CA 1
ATOM 564 C C . ILE A 1 67 ? 17.032 -19.076 1.791 1.00 92.94 67 ILE A C 1
ATOM 566 O O . ILE A 1 67 ? 17.510 -20.076 1.258 1.00 92.94 67 ILE A O 1
ATOM 570 N N . LEU A 1 68 ? 17.608 -18.493 2.846 1.00 92.69 68 LEU A N 1
ATOM 571 C CA . LEU A 1 68 ? 18.894 -18.927 3.397 1.00 92.69 68 LEU A CA 1
ATOM 572 C C . LEU A 1 68 ? 18.841 -20.351 3.968 1.00 92.69 68 LEU A C 1
ATOM 574 O O . LEU A 1 68 ? 19.799 -21.103 3.813 1.00 92.69 68 LEU A O 1
ATOM 578 N N . PHE A 1 69 ? 17.724 -20.754 4.574 1.00 92.81 69 PHE A N 1
ATOM 579 C CA . PHE A 1 69 ? 17.529 -22.104 5.103 1.00 92.81 69 PHE A CA 1
ATOM 580 C C . PHE A 1 69 ? 17.467 -23.150 3.995 1.00 92.81 69 PHE A C 1
ATOM 582 O O . PHE A 1 69 ? 17.980 -24.249 4.180 1.00 92.81 69 PHE A O 1
ATOM 589 N N . VAL A 1 70 ? 16.877 -22.828 2.838 1.00 95.25 70 VAL A N 1
ATOM 590 C CA . VAL A 1 70 ? 16.881 -23.738 1.682 1.00 95.25 70 VAL A CA 1
ATOM 591 C C . VAL A 1 70 ? 18.305 -23.933 1.166 1.00 95.25 70 VAL A C 1
ATOM 593 O O . VAL A 1 70 ? 18.708 -25.071 0.936 1.00 95.25 70 VAL A O 1
ATOM 596 N N . ILE A 1 71 ? 19.079 -22.848 1.054 1.00 96.19 71 ILE A N 1
ATOM 597 C CA . ILE A 1 71 ? 20.494 -22.915 0.659 1.00 96.19 71 ILE A CA 1
ATOM 598 C C . ILE A 1 71 ? 21.274 -23.797 1.642 1.00 96.19 71 ILE A C 1
ATOM 600 O O . ILE A 1 71 ? 21.916 -24.758 1.223 1.00 96.19 71 ILE A O 1
ATOM 604 N N . ASP A 1 72 ? 21.164 -23.523 2.945 1.00 95.38 72 ASP A N 1
ATOM 605 C CA . ASP A 1 72 ? 21.844 -24.283 4.001 1.00 95.38 72 ASP A CA 1
ATOM 606 C C . ASP A 1 72 ? 21.431 -25.767 4.008 1.00 95.38 72 ASP A C 1
ATOM 608 O O . ASP A 1 72 ? 22.273 -26.655 4.157 1.00 95.38 72 ASP A O 1
ATOM 612 N N . ALA A 1 73 ? 20.147 -26.064 3.780 1.00 96.56 73 ALA A N 1
ATOM 613 C CA . ALA A 1 73 ? 19.640 -27.429 3.689 1.00 96.56 73 ALA A CA 1
ATOM 614 C C . ALA A 1 73 ? 20.197 -28.179 2.469 1.00 96.56 73 ALA A C 1
ATOM 616 O O . ALA A 1 73 ? 20.579 -29.344 2.599 1.00 96.56 73 ALA A O 1
ATOM 617 N N . PHE A 1 74 ? 20.281 -27.527 1.306 1.00 97.56 74 PHE A N 1
ATOM 618 C CA . PHE A 1 74 ? 20.895 -28.105 0.108 1.00 97.56 74 PHE A CA 1
ATOM 619 C C . PHE A 1 74 ? 22.402 -28.325 0.274 1.00 97.56 74 PHE A C 1
ATOM 621 O O . PHE A 1 74 ? 22.912 -29.353 -0.169 1.00 97.56 74 PHE A O 1
ATOM 628 N N . GLU A 1 75 ? 23.112 -27.420 0.954 1.00 95.62 75 GLU A N 1
ATOM 629 C CA . GLU A 1 75 ? 24.547 -27.570 1.234 1.00 95.62 75 GLU A CA 1
ATOM 630 C C . GLU A 1 75 ? 24.837 -28.707 2.222 1.00 95.62 75 GLU A C 1
ATOM 632 O O . GLU A 1 75 ? 25.783 -29.474 2.035 1.00 95.62 75 GLU A O 1
ATOM 637 N N . LYS A 1 76 ? 24.022 -28.842 3.275 1.00 97.38 76 LYS A N 1
ATOM 638 C CA . LYS A 1 76 ? 24.221 -29.856 4.323 1.00 97.38 76 LYS A CA 1
ATOM 639 C C . LYS A 1 76 ? 23.679 -31.234 3.956 1.00 97.38 76 LYS A C 1
ATOM 641 O O . LYS A 1 76 ? 24.147 -32.225 4.518 1.00 97.38 76 LYS A O 1
ATOM 646 N N . ASN A 1 77 ? 22.699 -31.320 3.056 1.00 97.25 77 ASN A N 1
ATOM 647 C CA . ASN A 1 77 ? 22.055 -32.576 2.682 1.00 97.25 77 ASN A CA 1
ATOM 648 C C . ASN A 1 77 ? 22.034 -32.777 1.154 1.00 97.25 77 ASN A C 1
ATOM 650 O O . ASN A 1 77 ? 21.045 -32.450 0.494 1.00 97.25 77 ASN A O 1
ATOM 654 N N . PRO A 1 78 ? 23.092 -33.386 0.584 1.00 96.25 78 PRO A N 1
ATOM 655 C CA . PRO A 1 78 ? 23.180 -33.624 -0.856 1.00 96.25 78 PRO A CA 1
ATOM 656 C C . PRO A 1 78 ? 22.054 -34.500 -1.418 1.00 96.25 78 PRO A C 1
ATOM 658 O O . PRO A 1 78 ? 21.636 -34.290 -2.550 1.00 96.25 78 PRO A O 1
ATOM 661 N N . ASN A 1 79 ? 21.533 -35.459 -0.641 1.00 97.38 79 ASN A N 1
ATOM 662 C CA . ASN A 1 79 ? 20.429 -36.315 -1.093 1.00 97.38 79 ASN A CA 1
ATOM 663 C C . ASN A 1 79 ? 19.132 -35.516 -1.252 1.00 97.38 79 ASN A C 1
ATOM 665 O O . ASN A 1 79 ? 18.424 -35.700 -2.232 1.00 97.38 79 ASN A O 1
ATOM 669 N N . LEU A 1 80 ? 18.863 -34.583 -0.331 1.00 97.56 80 LEU A N 1
ATOM 670 C CA . LEU A 1 80 ? 17.720 -33.679 -0.450 1.00 97.56 80 LEU A CA 1
ATOM 671 C C . LEU A 1 80 ? 17.817 -32.851 -1.735 1.00 97.56 80 LEU A C 1
ATOM 673 O O . LEU A 1 80 ? 16.838 -32.729 -2.464 1.00 97.56 80 LEU A O 1
ATOM 677 N N . LEU A 1 81 ? 18.998 -32.294 -2.020 1.00 97.75 81 LEU A N 1
ATOM 678 C CA . LEU A 1 81 ? 19.224 -31.554 -3.257 1.00 97.75 81 LEU A CA 1
ATOM 679 C C . LEU A 1 81 ? 18.979 -32.443 -4.489 1.00 97.75 81 LEU A C 1
ATOM 681 O O . LEU A 1 81 ? 18.274 -32.008 -5.396 1.00 97.75 81 LEU A O 1
ATOM 685 N N . LEU A 1 82 ? 19.489 -33.681 -4.500 1.00 97.44 82 LEU A N 1
ATOM 686 C CA . LEU A 1 82 ? 19.272 -34.636 -5.595 1.00 97.44 82 LEU A CA 1
ATOM 687 C C . LEU A 1 82 ? 17.783 -34.921 -5.838 1.00 97.44 82 LEU A C 1
ATOM 689 O O . LEU A 1 82 ? 17.352 -34.878 -6.989 1.00 97.44 82 LEU A O 1
ATOM 693 N N . ASP A 1 83 ? 16.989 -35.124 -4.783 1.00 97.44 83 ASP A N 1
ATOM 694 C CA . ASP A 1 83 ? 15.539 -35.345 -4.903 1.00 97.44 83 ASP A CA 1
ATOM 695 C C . ASP A 1 83 ? 14.846 -34.163 -5.611 1.00 97.44 83 ASP A C 1
ATOM 697 O O . ASP A 1 83 ? 13.977 -34.337 -6.472 1.00 97.44 83 ASP A O 1
ATOM 701 N N . TYR A 1 84 ? 15.246 -32.931 -5.278 1.00 97.19 84 TYR A N 1
ATOM 702 C CA . TYR A 1 84 ? 14.716 -31.729 -5.924 1.00 97.19 84 TYR A CA 1
ATOM 703 C C . TYR A 1 84 ? 15.227 -31.546 -7.356 1.00 97.19 84 TYR A C 1
ATOM 705 O O . TYR A 1 84 ? 14.454 -31.134 -8.221 1.00 97.19 84 TYR A O 1
ATOM 713 N N . GLN A 1 85 ? 16.490 -31.875 -7.627 1.00 97.00 85 GLN A N 1
ATOM 714 C CA . GLN A 1 85 ? 17.077 -31.838 -8.970 1.00 97.00 85 GLN A CA 1
ATOM 715 C C . GLN A 1 85 ? 16.430 -32.867 -9.911 1.00 97.00 85 GLN A C 1
ATOM 717 O O . GLN A 1 85 ? 16.220 -32.575 -11.089 1.00 97.00 85 GLN A O 1
ATOM 722 N N . GLU A 1 86 ? 16.069 -34.051 -9.404 1.00 95.44 86 GLU A N 1
ATOM 723 C CA . GLU A 1 86 ? 15.330 -35.070 -10.160 1.00 95.44 86 GLU A CA 1
ATOM 724 C C . GLU A 1 86 ? 13.900 -34.608 -10.473 1.00 95.44 86 GLU A C 1
ATOM 726 O O . GLU A 1 86 ? 13.392 -34.830 -11.579 1.00 95.44 86 GLU A O 1
ATOM 731 N N . ARG A 1 87 ? 13.254 -33.927 -9.518 1.00 95.62 87 ARG A N 1
ATOM 732 C CA . ARG A 1 87 ? 11.887 -33.415 -9.661 1.00 95.62 87 ARG A CA 1
ATOM 733 C C . ARG A 1 87 ? 11.793 -32.209 -10.598 1.00 95.62 87 ARG A C 1
ATOM 735 O O . ARG A 1 87 ? 10.834 -32.108 -11.363 1.00 95.62 87 ARG A O 1
ATOM 742 N N . PHE A 1 88 ? 12.749 -31.285 -10.529 1.00 95.31 88 PHE A N 1
ATOM 743 C CA . PHE A 1 88 ? 12.731 -30.015 -11.258 1.00 95.31 88 PHE A CA 1
ATOM 744 C C . PHE A 1 88 ? 13.713 -30.018 -12.430 1.00 95.31 88 PHE A C 1
ATOM 746 O O . PHE A 1 88 ? 14.749 -29.364 -12.417 1.00 95.31 88 PHE A O 1
ATOM 753 N N . GLN A 1 89 ? 13.346 -30.747 -13.482 1.00 93.56 89 GLN A N 1
ATOM 754 C CA . GLN A 1 89 ? 14.179 -30.896 -14.683 1.00 93.56 89 GLN A CA 1
ATOM 755 C C . GLN A 1 89 ? 14.109 -29.698 -15.639 1.00 93.56 89 GLN A C 1
ATOM 757 O O . GLN A 1 89 ? 15.001 -29.532 -16.469 1.00 93.56 89 GLN A O 1
ATOM 762 N N . TYR A 1 90 ? 13.049 -28.890 -15.534 1.00 96.50 90 TYR A N 1
ATOM 763 C CA . TYR A 1 90 ? 12.805 -27.686 -16.327 1.00 96.50 90 TYR A CA 1
ATOM 764 C C . TYR A 1 90 ? 12.458 -26.545 -15.379 1.00 96.50 90 TYR A C 1
ATOM 766 O O . TYR A 1 90 ? 11.502 -26.660 -14.610 1.00 96.50 90 TYR A O 1
ATOM 774 N N . ILE A 1 91 ? 13.224 -25.457 -15.429 1.00 95.62 91 ILE A N 1
ATOM 775 C CA . ILE A 1 91 ? 13.045 -24.316 -14.530 1.00 95.62 91 ILE A CA 1
ATOM 776 C C . ILE A 1 91 ? 12.835 -23.061 -15.369 1.00 95.62 91 ILE A C 1
ATOM 778 O O . ILE A 1 91 ? 13.689 -22.693 -16.177 1.00 95.62 91 ILE A O 1
ATOM 782 N N . LEU A 1 92 ? 11.684 -22.420 -15.163 1.00 96.12 92 LEU A N 1
ATOM 783 C CA . LEU A 1 92 ? 11.348 -21.132 -15.753 1.00 96.12 92 LEU A CA 1
ATOM 784 C C . LEU A 1 92 ? 11.440 -20.060 -14.670 1.00 96.12 92 LEU A C 1
ATOM 786 O O . LEU A 1 92 ? 10.832 -20.215 -13.611 1.00 96.12 92 LEU A O 1
ATOM 790 N N . VAL A 1 93 ? 12.178 -18.986 -14.941 1.00 93.88 93 VAL A N 1
ATOM 791 C CA . VAL A 1 93 ? 12.295 -17.843 -14.029 1.00 93.88 93 VAL A CA 1
ATOM 792 C C . VAL A 1 93 ? 11.909 -16.575 -14.774 1.00 93.88 93 VAL A C 1
ATOM 794 O O . VAL A 1 93 ? 12.579 -16.187 -15.728 1.00 93.88 93 VAL A O 1
ATOM 797 N N . ASP A 1 94 ? 10.814 -15.958 -14.348 1.00 92.19 94 ASP A N 1
ATOM 798 C CA . ASP A 1 94 ? 10.360 -14.661 -14.851 1.00 92.19 94 ASP A CA 1
ATOM 799 C C . ASP A 1 94 ? 10.924 -13.523 -13.985 1.00 92.19 94 ASP A C 1
ATOM 801 O O . ASP A 1 94 ? 11.335 -13.764 -12.848 1.00 92.19 94 ASP A O 1
ATOM 805 N N . GLU A 1 95 ? 10.950 -12.298 -14.516 1.00 89.88 95 GLU A N 1
ATOM 806 C CA . GLU A 1 95 ? 11.460 -11.093 -13.834 1.00 89.88 95 GLU A CA 1
ATOM 807 C C . GLU A 1 95 ? 12.875 -11.280 -13.239 1.00 89.88 95 GLU A C 1
ATOM 809 O O . GLU A 1 95 ? 13.203 -10.780 -12.160 1.00 89.88 95 GLU A O 1
ATOM 814 N N . TYR A 1 96 ? 13.747 -12.009 -13.946 1.00 90.75 96 TYR A N 1
ATOM 815 C CA . TYR A 1 96 ? 15.059 -12.424 -13.441 1.00 90.75 96 TYR A CA 1
ATOM 816 C C . TYR A 1 96 ? 15.978 -11.245 -13.069 1.00 90.75 96 TYR A C 1
ATOM 818 O O . TYR A 1 96 ? 16.872 -11.395 -12.239 1.00 90.75 96 TYR A O 1
ATOM 826 N N . GLN A 1 97 ? 15.749 -10.051 -13.624 1.00 85.50 97 GLN A N 1
ATOM 827 C CA . GLN A 1 97 ? 16.486 -8.839 -13.255 1.00 85.50 97 GLN A CA 1
ATOM 828 C C . GLN A 1 97 ? 16.260 -8.402 -11.797 1.00 85.50 97 GLN A C 1
ATOM 830 O O . GLN A 1 97 ? 17.105 -7.705 -11.243 1.00 85.50 97 GLN A O 1
ATOM 835 N N . ASP A 1 98 ? 15.143 -8.801 -11.179 1.00 85.25 98 ASP A N 1
ATOM 836 C CA . ASP A 1 98 ? 14.829 -8.479 -9.783 1.00 85.25 98 ASP A CA 1
ATOM 837 C C . ASP A 1 98 ? 15.370 -9.540 -8.803 1.00 85.25 98 ASP A C 1
ATOM 839 O O . ASP A 1 98 ? 15.119 -9.466 -7.598 1.00 85.25 98 ASP A O 1
ATOM 843 N N . THR A 1 99 ? 16.129 -10.529 -9.292 1.00 85.75 99 THR A N 1
ATOM 844 C CA . THR A 1 99 ? 16.710 -11.578 -8.447 1.00 85.75 99 THR A CA 1
ATOM 845 C C . THR A 1 99 ? 17.956 -11.110 -7.702 1.00 85.75 99 THR A C 1
ATOM 847 O O . THR A 1 99 ? 18.806 -10.384 -8.229 1.00 85.75 99 THR A O 1
ATOM 850 N N . ASN A 1 100 ? 18.088 -11.572 -6.457 1.00 84.25 100 ASN A N 1
ATOM 851 C CA . ASN A 1 100 ? 19.272 -11.348 -5.630 1.00 84.25 100 ASN A CA 1
ATOM 852 C C . ASN A 1 100 ? 20.218 -12.566 -5.603 1.00 84.25 100 ASN A C 1
ATOM 854 O O . ASN A 1 100 ? 19.889 -13.665 -6.057 1.00 84.25 100 ASN A O 1
ATOM 858 N N . GLY A 1 101 ? 21.409 -12.382 -5.025 1.00 84.62 101 GLY A N 1
ATOM 859 C CA . GLY A 1 101 ? 22.441 -13.426 -4.968 1.00 84.62 101 GLY A CA 1
ATOM 860 C C . GLY A 1 101 ? 22.000 -14.721 -4.267 1.00 84.62 101 GLY A C 1
ATOM 861 O O . GLY A 1 101 ? 22.363 -15.814 -4.706 1.00 84.62 101 GLY A O 1
ATOM 862 N N . SER A 1 102 ? 21.170 -14.627 -3.224 1.00 88.75 102 SER A N 1
ATOM 863 C CA . SER A 1 102 ? 20.663 -15.802 -2.502 1.00 88.75 102 SER A CA 1
ATOM 864 C C . SER A 1 102 ? 19.669 -16.595 -3.356 1.00 88.75 102 SER A C 1
ATOM 866 O O . SER A 1 102 ? 19.757 -17.817 -3.441 1.00 88.75 102 SER A O 1
ATOM 868 N N . GLN A 1 103 ? 18.764 -15.918 -4.064 1.00 90.81 103 GLN A N 1
ATOM 869 C CA . GLN A 1 103 ? 17.831 -16.571 -4.990 1.00 90.81 103 GLN A CA 1
ATOM 870 C C . GLN A 1 103 ? 18.568 -17.259 -6.149 1.00 90.81 103 GLN A C 1
ATOM 872 O O . GLN A 1 103 ? 18.257 -18.403 -6.487 1.00 90.81 103 GLN A O 1
ATOM 877 N N . ASN A 1 104 ? 19.605 -16.617 -6.697 1.00 89.94 104 ASN A N 1
ATOM 878 C CA . ASN A 1 104 ? 20.440 -17.226 -7.736 1.00 89.94 104 ASN A CA 1
ATOM 879 C C . ASN A 1 104 ? 21.218 -18.434 -7.234 1.00 89.94 104 ASN A C 1
ATOM 881 O O . ASN A 1 104 ? 21.374 -19.408 -7.967 1.00 89.94 104 ASN A O 1
ATOM 885 N N . THR A 1 105 ? 21.657 -18.413 -5.976 1.00 92.38 105 THR A N 1
ATOM 886 C CA . THR A 1 105 ? 22.298 -19.577 -5.354 1.00 92.38 105 THR A CA 1
ATOM 887 C C . THR A 1 105 ? 21.376 -20.793 -5.386 1.00 92.38 105 THR A C 1
ATOM 889 O O . THR A 1 105 ? 21.809 -21.858 -5.823 1.00 92.38 105 THR A O 1
ATOM 892 N N . ILE A 1 106 ? 20.096 -20.629 -5.034 1.00 94.50 106 ILE A N 1
ATOM 893 C CA . ILE A 1 106 ? 19.108 -21.717 -5.107 1.00 94.50 106 ILE A CA 1
ATOM 894 C C . ILE A 1 106 ? 18.953 -22.216 -6.546 1.00 94.50 106 ILE A C 1
ATOM 896 O O . ILE A 1 106 ? 19.055 -23.420 -6.787 1.00 94.50 106 ILE A O 1
ATOM 900 N N . LEU A 1 107 ? 18.744 -21.310 -7.510 1.00 93.88 107 LEU A N 1
ATOM 901 C CA . LEU A 1 107 ? 18.605 -21.672 -8.925 1.00 93.88 107 LEU A CA 1
ATOM 902 C C . LEU A 1 107 ? 19.811 -22.488 -9.411 1.00 93.88 107 LEU A C 1
ATOM 904 O O . LEU A 1 107 ? 19.661 -23.531 -10.042 1.00 93.88 107 LEU A O 1
ATOM 908 N N . PHE A 1 108 ? 21.013 -22.031 -9.067 1.00 93.00 108 PHE A N 1
ATOM 909 C CA . PHE A 1 108 ? 22.268 -22.664 -9.444 1.00 93.00 108 PHE A CA 1
ATOM 910 C C . PHE A 1 108 ? 22.492 -24.010 -8.768 1.00 93.00 108 PHE A C 1
ATOM 912 O O . PHE A 1 108 ? 23.058 -24.899 -9.400 1.00 93.00 108 PHE A O 1
ATOM 919 N N . GLN A 1 109 ? 22.076 -24.176 -7.512 1.00 95.19 109 GLN A N 1
ATOM 920 C CA . GLN A 1 109 ? 22.118 -25.468 -6.834 1.00 95.19 109 GLN A CA 1
ATOM 921 C C . GLN A 1 109 ? 21.165 -26.445 -7.523 1.00 95.19 109 GLN A C 1
ATOM 923 O O . GLN A 1 109 ? 21.599 -27.521 -7.936 1.00 95.19 109 GLN A O 1
ATOM 928 N N . LEU A 1 110 ? 19.912 -26.048 -7.757 1.00 95.75 110 LEU A N 1
ATOM 929 C CA . LEU A 1 110 ? 18.902 -26.869 -8.439 1.00 95.75 110 LEU A CA 1
ATOM 930 C C . LEU A 1 110 ? 19.299 -27.253 -9.869 1.00 95.75 110 LEU A C 1
ATOM 932 O O . LEU A 1 110 ? 18.888 -28.295 -10.367 1.00 95.75 110 LEU A O 1
ATOM 936 N N . SER A 1 111 ? 20.129 -26.454 -10.531 1.00 94.44 111 SER A N 1
ATOM 937 C CA . SER A 1 111 ? 20.576 -26.736 -11.892 1.00 94.44 111 SER A CA 1
ATOM 938 C C . SER A 1 111 ? 21.949 -27.413 -11.973 1.00 94.44 111 SER A C 1
ATOM 940 O O . SER A 1 111 ? 22.419 -27.672 -13.075 1.00 94.44 111 SER A O 1
ATOM 942 N N . SER A 1 112 ? 22.629 -27.650 -10.845 1.00 93.88 112 SER A N 1
ATOM 943 C CA . SER A 1 112 ? 24.052 -28.041 -10.842 1.00 93.88 112 SER A CA 1
ATOM 944 C C . SER A 1 112 ? 24.331 -29.508 -11.179 1.00 93.88 112 SER A C 1
ATOM 946 O O . SER A 1 112 ? 25.464 -29.830 -11.524 1.00 93.88 112 SER A O 1
ATOM 948 N N . TYR A 1 113 ? 23.334 -30.395 -11.086 1.00 93.88 113 TYR A N 1
ATOM 949 C CA . TYR A 1 113 ? 23.506 -31.821 -11.395 1.00 93.88 113 TYR A CA 1
ATOM 950 C C . TYR A 1 113 ? 23.760 -32.085 -12.881 1.00 93.88 113 TYR A C 1
ATOM 952 O O . TYR A 1 113 ? 24.562 -32.944 -13.244 1.00 93.88 113 TYR A O 1
ATOM 960 N N . TRP A 1 114 ? 23.060 -31.350 -13.745 1.00 89.38 114 TRP A N 1
ATOM 961 C CA . TRP A 1 114 ? 23.139 -31.511 -15.190 1.00 89.38 114 TRP A CA 1
ATOM 962 C C . TRP A 1 114 ? 24.213 -30.584 -15.752 1.00 89.38 114 TRP A C 1
ATOM 964 O O . TRP A 1 114 ? 24.228 -29.398 -15.444 1.00 89.38 114 TRP A O 1
ATOM 974 N N . GLU A 1 115 ? 25.073 -31.101 -16.631 1.00 87.44 115 GLU A N 1
ATOM 975 C CA . GLU A 1 115 ? 26.060 -30.276 -17.344 1.00 87.44 115 GLU A CA 1
ATOM 976 C C . GLU A 1 115 ? 25.375 -29.200 -18.207 1.00 87.44 115 GLU A C 1
ATOM 978 O O . GLU A 1 115 ? 25.835 -28.065 -18.272 1.00 87.44 115 GLU A O 1
ATOM 983 N N . ASN A 1 116 ? 24.231 -29.549 -18.809 1.00 88.88 116 ASN A N 1
ATOM 984 C CA . ASN A 1 116 ? 23.385 -28.654 -19.600 1.00 88.88 116 ASN A CA 1
ATOM 985 C C . ASN A 1 116 ? 21.947 -28.674 -19.044 1.00 88.88 116 ASN A C 1
ATOM 987 O O . ASN A 1 116 ? 21.117 -29.444 -19.534 1.00 88.88 116 ASN A O 1
ATOM 991 N N . PRO A 1 117 ? 21.642 -27.898 -17.989 1.00 93.25 117 PRO A N 1
ATOM 992 C CA . PRO A 1 117 ? 20.314 -27.886 -17.380 1.00 93.25 117 PRO A CA 1
ATOM 993 C C . PRO A 1 117 ? 19.284 -27.163 -18.264 1.00 93.25 117 PRO A C 1
ATOM 995 O O . PRO A 1 117 ? 19.616 -26.205 -18.963 1.00 93.25 117 PRO A O 1
ATOM 998 N N . ASN A 1 118 ? 18.009 -27.569 -18.195 1.00 95.06 118 ASN A N 1
ATOM 999 C CA . ASN A 1 118 ? 16.931 -26.891 -18.927 1.00 95.06 118 ASN A CA 1
ATOM 1000 C C . ASN A 1 118 ? 16.447 -25.654 -18.159 1.00 95.06 118 ASN A C 1
ATOM 1002 O O . ASN A 1 118 ? 15.439 -25.689 -17.447 1.00 95.06 118 ASN A O 1
ATOM 1006 N N . LEU A 1 119 ? 17.186 -24.558 -18.304 1.00 95.12 119 LEU A N 1
ATOM 1007 C CA . LEU A 1 119 ? 16.852 -23.268 -17.709 1.00 95.12 119 LEU A CA 1
ATOM 1008 C C . LEU A 1 119 ? 16.300 -22.318 -18.769 1.00 95.12 119 LEU A C 1
ATOM 1010 O O . LEU A 1 119 ? 16.896 -22.146 -19.831 1.00 95.12 119 LEU A O 1
ATOM 1014 N N . PHE A 1 120 ? 15.184 -21.668 -18.453 1.00 95.31 120 PHE A N 1
ATOM 1015 C CA . PHE A 1 120 ? 14.601 -20.611 -19.269 1.00 95.31 120 PHE A CA 1
ATOM 1016 C C . PHE A 1 120 ? 14.354 -19.386 -18.391 1.00 95.31 120 PHE A C 1
ATOM 1018 O O . PHE A 1 120 ? 13.484 -19.403 -17.522 1.00 95.31 120 PHE A O 1
ATOM 1025 N N . ILE A 1 121 ? 15.140 -18.333 -18.600 1.00 93.31 121 ILE A N 1
ATOM 1026 C CA . ILE A 1 121 ? 15.019 -17.084 -17.847 1.00 93.31 121 ILE A CA 1
ATOM 1027 C C . ILE A 1 121 ? 14.464 -15.975 -18.739 1.00 93.31 121 ILE A C 1
ATOM 1029 O O . ILE A 1 121 ? 14.811 -15.881 -19.918 1.00 93.31 121 ILE A O 1
ATOM 1033 N N . VAL A 1 122 ? 13.624 -15.124 -18.162 1.00 92.62 122 VAL A N 1
ATOM 1034 C CA . VAL A 1 122 ? 13.089 -13.915 -18.792 1.00 92.62 122 VAL A CA 1
ATOM 1035 C C . VAL A 1 122 ? 13.409 -12.736 -17.886 1.00 92.62 122 VAL A C 1
ATOM 1037 O O . VAL A 1 122 ? 13.270 -12.826 -16.669 1.00 92.62 122 VAL A O 1
ATOM 1040 N N . GLY A 1 123 ? 13.862 -11.630 -18.470 1.00 89.44 123 GLY A N 1
ATOM 1041 C CA . GLY A 1 123 ? 14.095 -10.408 -17.716 1.00 89.44 123 GLY A CA 1
ATOM 1042 C C . GLY A 1 123 ? 14.384 -9.200 -18.597 1.00 89.44 123 GLY A C 1
ATOM 1043 O O . GLY A 1 123 ? 14.793 -9.337 -19.751 1.00 89.44 123 GLY A O 1
ATOM 1044 N N . ASP A 1 124 ? 14.162 -8.018 -18.030 1.00 89.12 124 ASP A N 1
ATOM 1045 C CA . ASP A 1 124 ? 14.426 -6.718 -18.649 1.00 89.12 124 ASP A CA 1
ATOM 1046 C C . ASP A 1 124 ? 15.117 -5.795 -17.641 1.00 89.12 124 ASP A C 1
ATOM 1048 O O . ASP A 1 124 ? 14.493 -5.288 -16.709 1.00 89.12 124 ASP A O 1
ATOM 1052 N N . ASP A 1 125 ? 16.409 -5.538 -17.836 1.00 87.19 125 ASP A N 1
ATOM 1053 C CA . ASP A 1 125 ? 17.201 -4.692 -16.946 1.00 87.19 125 ASP A CA 1
ATOM 1054 C C . ASP A 1 125 ? 16.723 -3.241 -16.833 1.00 87.19 125 ASP A C 1
ATOM 1056 O O . ASP A 1 125 ? 16.955 -2.587 -15.811 1.00 87.19 125 ASP A O 1
ATOM 1060 N N . ASP A 1 126 ? 16.023 -2.737 -17.847 1.00 89.00 126 ASP A N 1
ATOM 1061 C CA . ASP A 1 126 ? 15.459 -1.387 -17.816 1.00 89.00 126 ASP A CA 1
ATOM 1062 C C . ASP A 1 126 ? 14.242 -1.307 -16.863 1.00 89.00 126 ASP A C 1
ATOM 1064 O O . ASP A 1 126 ? 13.805 -0.216 -16.500 1.00 89.00 126 ASP A O 1
ATOM 1068 N N . GLN A 1 127 ? 13.727 -2.455 -16.395 1.00 86.62 127 GLN A N 1
ATOM 1069 C CA . GLN A 1 127 ? 12.629 -2.583 -15.425 1.00 86.62 127 GLN A CA 1
ATOM 1070 C C . GLN A 1 127 ? 13.076 -3.109 -14.046 1.00 86.62 127 GLN A C 1
ATOM 1072 O O . GLN A 1 127 ? 12.227 -3.463 -13.219 1.00 86.62 127 GLN A O 1
ATOM 1077 N N . SER A 1 128 ? 14.387 -3.158 -13.781 1.00 86.44 128 SER A N 1
ATOM 1078 C CA . SER A 1 128 ? 14.955 -3.521 -12.473 1.00 86.44 128 SER A CA 1
ATOM 1079 C C . SER A 1 128 ? 14.762 -2.384 -11.460 1.00 86.44 128 SER A C 1
ATOM 1081 O O . SER A 1 128 ? 15.631 -1.526 -11.304 1.00 86.44 128 SER A O 1
ATOM 1083 N N . ILE A 1 129 ? 13.631 -2.371 -10.754 1.00 77.69 129 ILE A N 1
ATOM 1084 C CA . ILE A 1 129 ? 13.286 -1.322 -9.772 1.00 77.69 129 ILE A CA 1
ATOM 1085 C C . ILE A 1 129 ? 13.472 -1.764 -8.312 1.00 77.69 129 ILE A C 1
ATOM 1087 O O . ILE A 1 129 ? 13.229 -0.974 -7.403 1.00 77.69 129 ILE A O 1
ATOM 1091 N N . TYR A 1 130 ? 13.920 -3.004 -8.074 1.00 72.88 130 TYR A N 1
ATOM 1092 C CA . TYR A 1 130 ? 14.090 -3.589 -6.737 1.00 72.88 130 TYR A CA 1
ATOM 1093 C C . TYR A 1 130 ? 15.556 -3.755 -6.298 1.00 72.88 130 TYR A C 1
ATOM 1095 O O . TYR A 1 130 ? 15.842 -4.544 -5.397 1.00 72.88 130 TYR A O 1
ATOM 1103 N N . ARG A 1 131 ? 16.502 -2.978 -6.853 1.00 71.75 131 ARG A N 1
ATOM 1104 C CA . ARG A 1 131 ? 17.920 -3.018 -6.423 1.00 71.75 131 ARG A CA 1
ATOM 1105 C C . ARG A 1 131 ? 18.104 -2.809 -4.917 1.00 71.75 131 ARG A C 1
ATOM 1107 O O . ARG A 1 131 ? 18.930 -3.474 -4.304 1.00 71.75 131 ARG A O 1
ATOM 1114 N N . PHE A 1 132 ? 17.259 -1.990 -4.285 1.00 62.16 132 PHE A N 1
ATOM 1115 C CA . PHE A 1 132 ? 17.259 -1.791 -2.828 1.00 62.16 132 PHE A CA 1
ATOM 1116 C C . PHE A 1 132 ? 16.963 -3.067 -2.008 1.00 62.16 132 PHE A C 1
ATOM 1118 O O . PHE A 1 132 ? 17.202 -3.081 -0.802 1.00 62.16 132 PHE A O 1
ATOM 1125 N N . GLN A 1 133 ? 16.430 -4.126 -2.629 1.00 60.50 133 GLN A N 1
ATOM 1126 C CA . GLN A 1 133 ? 16.247 -5.458 -2.031 1.00 60.50 133 GLN A CA 1
ATOM 1127 C C . GLN A 1 133 ? 17.416 -6.415 -2.333 1.00 60.50 133 GLN A C 1
ATOM 1129 O O . GLN A 1 133 ? 17.335 -7.607 -2.037 1.00 60.50 133 GLN A O 1
ATOM 1134 N N . GLY A 1 134 ? 18.507 -5.911 -2.917 1.00 63.91 134 GLY A N 1
ATOM 1135 C CA . GLY A 1 134 ? 19.684 -6.691 -3.294 1.00 63.91 134 GLY A CA 1
ATOM 1136 C C . GLY A 1 134 ? 19.613 -7.308 -4.691 1.00 63.91 134 GLY A C 1
ATOM 1137 O O . GLY A 1 134 ? 20.441 -8.166 -5.000 1.00 63.91 134 GLY A O 1
ATOM 1138 N N . ALA A 1 135 ? 18.646 -6.903 -5.525 1.00 68.12 135 ALA A N 1
ATOM 1139 C CA . ALA A 1 135 ? 18.632 -7.281 -6.933 1.00 68.12 135 ALA A CA 1
ATOM 1140 C C . ALA A 1 135 ? 19.865 -6.706 -7.642 1.00 68.12 135 ALA A C 1
ATOM 1142 O O . ALA A 1 135 ? 20.182 -5.525 -7.476 1.00 68.12 135 ALA A O 1
ATOM 1143 N N . ASN A 1 136 ? 20.570 -7.533 -8.413 1.00 67.44 136 ASN A N 1
ATOM 1144 C CA . ASN A 1 136 ? 21.797 -7.119 -9.091 1.00 67.44 136 ASN A CA 1
ATOM 1145 C C . ASN A 1 136 ? 21.741 -7.452 -10.587 1.00 67.44 136 ASN A C 1
ATOM 1147 O O . ASN A 1 136 ? 21.415 -8.569 -10.972 1.00 67.44 136 ASN A O 1
ATOM 1151 N N . MET A 1 137 ? 22.134 -6.492 -11.424 1.00 69.19 137 MET A N 1
ATOM 1152 C CA . MET A 1 137 ? 22.354 -6.676 -12.863 1.00 69.19 137 MET A CA 1
ATOM 1153 C C . MET A 1 137 ? 23.384 -7.754 -13.175 1.00 69.19 137 MET A C 1
ATOM 1155 O O . MET A 1 137 ? 23.255 -8.468 -14.172 1.00 69.19 137 MET A O 1
ATOM 1159 N N . ASP A 1 138 ? 24.380 -7.897 -12.301 1.00 74.06 138 ASP A N 1
ATOM 1160 C CA . ASP A 1 138 ? 25.418 -8.910 -12.449 1.00 74.06 138 ASP A CA 1
ATOM 1161 C C . ASP A 1 138 ? 24.818 -10.326 -12.451 1.00 74.06 138 ASP A C 1
ATOM 1163 O O . ASP A 1 138 ? 25.383 -11.218 -13.067 1.00 74.06 138 ASP A O 1
ATOM 1167 N N . SER A 1 139 ? 23.616 -10.526 -11.894 1.00 79.06 139 SER A N 1
ATOM 1168 C CA . SER A 1 139 ? 22.882 -11.797 -11.940 1.00 79.06 139 SER A CA 1
ATOM 1169 C C . SER A 1 139 ? 22.658 -12.319 -13.361 1.00 79.06 139 SER A C 1
ATOM 1171 O O . SER A 1 139 ? 22.801 -13.521 -13.609 1.00 79.06 139 SER A O 1
ATOM 1173 N N . ILE A 1 140 ? 22.303 -11.436 -14.306 1.00 82.06 140 ILE A N 1
ATOM 1174 C CA . ILE A 1 140 ? 22.078 -11.807 -15.713 1.00 82.06 140 ILE A CA 1
ATOM 1175 C C . ILE A 1 140 ? 23.406 -12.161 -16.379 1.00 82.06 140 ILE A C 1
ATOM 1177 O O . ILE A 1 140 ? 23.491 -13.146 -17.115 1.00 82.06 140 ILE A O 1
ATOM 1181 N N . GLU A 1 141 ? 24.459 -11.398 -16.100 1.00 80.69 141 GLU A N 1
ATOM 1182 C CA . GLU A 1 141 ? 25.783 -11.691 -16.639 1.00 80.69 141 GLU A CA 1
ATOM 1183 C C . GLU A 1 141 ? 26.381 -12.973 -16.081 1.00 80.69 141 GLU A C 1
ATOM 1185 O O . GLU A 1 141 ? 26.964 -13.750 -16.830 1.00 80.69 141 GLU A O 1
ATOM 1190 N N . ASP A 1 142 ? 26.256 -13.202 -14.780 1.00 83.81 142 ASP A N 1
ATOM 1191 C CA . ASP A 1 142 ? 26.765 -14.392 -14.113 1.00 83.81 142 ASP A CA 1
ATOM 1192 C C . ASP A 1 142 ? 26.058 -15.635 -14.648 1.00 83.81 142 ASP A C 1
ATOM 1194 O O . ASP A 1 142 ? 26.706 -16.648 -14.917 1.00 83.81 142 ASP A O 1
ATOM 1198 N N . PHE A 1 143 ? 24.753 -15.534 -14.917 1.00 88.19 143 PHE A N 1
ATOM 1199 C CA . PHE A 1 143 ? 24.011 -16.570 -15.627 1.00 88.19 143 PHE A CA 1
ATOM 1200 C C . PHE A 1 143 ? 24.571 -16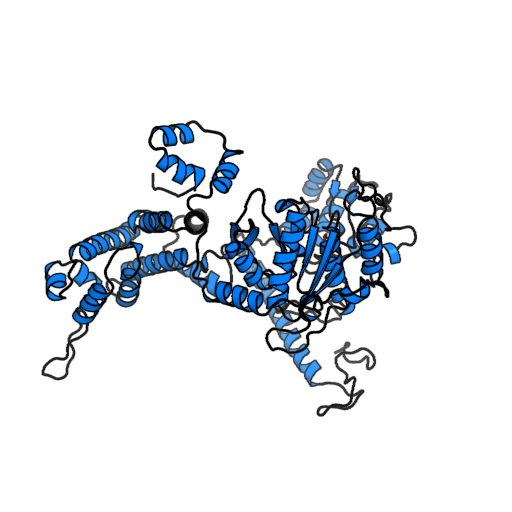.812 -17.036 1.00 88.19 143 PHE A C 1
ATOM 1202 O O . PHE A 1 143 ? 24.834 -17.960 -17.406 1.00 88.19 143 PHE A O 1
ATOM 1209 N N . GLN A 1 144 ? 24.803 -15.748 -17.815 1.00 86.69 144 GLN A N 1
ATOM 1210 C CA . GLN A 1 144 ? 25.366 -15.858 -19.165 1.00 86.69 144 GLN A CA 1
ATOM 1211 C C . GLN A 1 144 ? 26.767 -16.480 -19.163 1.00 86.69 144 GLN A C 1
ATOM 1213 O O . GLN A 1 144 ? 27.029 -17.394 -19.942 1.00 86.69 144 GLN A O 1
ATOM 1218 N N . LYS A 1 145 ? 27.650 -16.032 -18.263 1.00 87.25 145 LYS A N 1
ATOM 1219 C CA . LYS A 1 145 ? 29.018 -16.550 -18.100 1.00 87.25 145 LYS A CA 1
ATOM 1220 C C . LYS A 1 145 ? 29.013 -18.019 -17.688 1.00 87.25 145 LYS A C 1
ATOM 1222 O O . LYS A 1 145 ? 29.865 -18.778 -18.141 1.00 87.25 145 LYS A O 1
ATOM 1227 N N . LYS A 1 146 ? 28.067 -18.418 -16.832 1.00 89.00 146 LYS A N 1
ATOM 1228 C CA . LYS A 1 146 ? 27.993 -19.773 -16.283 1.00 89.00 146 LYS A CA 1
ATOM 1229 C C . LYS A 1 146 ? 27.417 -20.794 -17.260 1.00 89.00 146 LYS A C 1
ATOM 1231 O O . LYS A 1 146 ? 27.963 -21.887 -17.357 1.00 89.00 146 LYS A O 1
ATOM 1236 N N . PHE A 1 147 ? 26.328 -20.462 -17.952 1.00 90.62 147 PHE A N 1
ATOM 1237 C CA . PHE A 1 147 ? 25.587 -21.429 -18.774 1.00 90.62 147 PHE A CA 1
ATOM 1238 C C . PHE A 1 147 ? 25.726 -21.214 -20.282 1.00 90.62 147 PHE A C 1
ATOM 1240 O O . PHE A 1 147 ? 25.273 -22.062 -21.043 1.00 90.62 147 PHE A O 1
ATOM 1247 N N . ASN A 1 148 ? 26.327 -20.101 -20.724 1.00 89.44 148 ASN A N 1
ATOM 1248 C CA . ASN A 1 148 ? 26.427 -19.714 -22.135 1.00 89.44 148 ASN A CA 1
ATOM 1249 C C . ASN A 1 148 ? 25.109 -19.953 -22.918 1.00 89.44 148 ASN A C 1
ATOM 1251 O O . ASN A 1 148 ? 25.092 -20.689 -23.911 1.00 89.44 148 ASN A O 1
ATOM 1255 N N . PRO A 1 149 ? 23.979 -19.403 -22.435 1.00 91.38 149 PRO A N 1
ATOM 1256 C CA . PRO A 1 149 ? 22.652 -19.728 -22.940 1.00 91.38 149 PRO A CA 1
ATOM 1257 C C . PRO A 1 149 ? 22.433 -19.189 -24.356 1.00 91.38 149 PRO A C 1
ATOM 1259 O O . PRO A 1 149 ? 23.067 -18.229 -24.796 1.00 91.38 149 PRO A O 1
ATOM 1262 N N . THR A 1 150 ? 21.442 -19.748 -25.053 1.00 92.06 150 THR A N 1
ATOM 1263 C CA . THR A 1 150 ? 20.917 -19.104 -26.264 1.00 92.06 150 THR A CA 1
ATOM 1264 C C . THR A 1 150 ? 20.150 -17.847 -25.864 1.00 92.06 150 THR A C 1
ATOM 1266 O O . THR A 1 150 ? 19.145 -17.929 -25.162 1.00 92.06 150 THR A O 1
ATOM 1269 N N . VAL A 1 151 ? 20.613 -16.682 -26.318 1.00 90.25 151 VAL A N 1
ATOM 1270 C CA . VAL A 1 151 ? 19.974 -15.394 -26.023 1.00 90.25 151 VAL A CA 1
ATOM 1271 C C . VAL A 1 151 ? 18.978 -15.044 -27.124 1.00 90.25 151 VAL A C 1
ATOM 1273 O O . VAL A 1 151 ? 19.341 -14.953 -28.297 1.00 90.25 151 VAL A O 1
ATOM 1276 N N . ILE A 1 152 ? 17.722 -14.817 -26.739 1.00 92.06 152 ILE A N 1
ATOM 1277 C CA . ILE A 1 152 ? 16.647 -14.387 -27.638 1.00 92.06 152 ILE A CA 1
ATOM 1278 C C . ILE A 1 152 ? 16.186 -13.002 -27.192 1.00 92.06 152 ILE A C 1
ATOM 1280 O O . ILE A 1 152 ? 15.724 -12.832 -26.068 1.00 92.06 152 ILE A O 1
ATOM 1284 N N . VAL A 1 153 ? 16.297 -12.012 -28.079 1.00 92.19 153 VAL A N 1
ATOM 1285 C CA . VAL A 1 153 ? 15.830 -10.646 -27.809 1.00 92.19 153 VAL A CA 1
ATOM 1286 C C . VAL A 1 153 ? 14.455 -10.446 -28.436 1.00 92.19 153 VAL A C 1
ATOM 1288 O O . VAL A 1 153 ? 14.317 -10.475 -29.661 1.00 92.19 153 VAL A O 1
ATOM 1291 N N . LEU A 1 154 ? 13.441 -10.228 -27.598 1.00 93.69 154 LEU A N 1
ATOM 1292 C CA . LEU A 1 154 ? 12.076 -9.940 -28.036 1.00 93.69 154 LEU A CA 1
ATOM 1293 C C . LEU A 1 154 ? 11.955 -8.452 -28.383 1.00 93.69 154 LEU A C 1
ATOM 1295 O O . LEU A 1 154 ? 12.067 -7.596 -27.510 1.00 93.69 154 LEU A O 1
ATOM 1299 N N . LYS A 1 155 ? 11.757 -8.143 -29.669 1.00 93.94 155 LYS A N 1
ATOM 1300 C CA . LYS A 1 155 ? 11.712 -6.756 -30.173 1.00 93.94 155 LYS A CA 1
ATOM 1301 C C . LYS A 1 155 ? 10.306 -6.238 -30.437 1.00 93.94 155 LYS A C 1
ATOM 1303 O O . LYS A 1 155 ? 10.122 -5.042 -30.620 1.00 93.94 155 LYS A O 1
ATOM 1308 N N . GLU A 1 156 ? 9.325 -7.126 -30.504 1.00 96.00 156 GLU A N 1
ATOM 1309 C CA . GLU A 1 156 ? 7.945 -6.758 -30.796 1.00 96.00 156 GLU A CA 1
ATOM 1310 C C . GLU A 1 156 ? 7.230 -6.364 -29.503 1.00 96.00 156 GLU A C 1
ATOM 1312 O O . GLU A 1 156 ? 7.130 -7.160 -28.570 1.00 96.00 156 GLU A O 1
ATOM 1317 N N . ASN A 1 157 ? 6.728 -5.133 -29.448 1.00 95.56 157 ASN A N 1
ATOM 1318 C CA . ASN A 1 157 ? 5.939 -4.634 -28.333 1.00 95.56 157 ASN A CA 1
ATOM 1319 C C . ASN A 1 157 ? 4.465 -4.535 -28.740 1.00 95.56 157 ASN A C 1
ATOM 1321 O O . ASN A 1 157 ? 4.100 -3.835 -29.682 1.00 95.56 157 ASN A O 1
ATOM 1325 N N . TYR A 1 158 ? 3.614 -5.228 -27.994 1.00 94.56 158 TYR A N 1
ATOM 1326 C CA . TYR A 1 158 ? 2.181 -5.340 -28.265 1.00 94.56 158 TYR A CA 1
ATOM 1327 C C . TYR A 1 158 ? 1.326 -4.381 -27.418 1.00 94.56 158 TYR A C 1
ATOM 1329 O O . TYR A 1 158 ? 0.102 -4.483 -27.436 1.00 94.56 158 TYR A O 1
ATOM 1337 N N . ARG A 1 159 ? 1.953 -3.463 -26.669 1.00 92.75 159 ARG A N 1
ATOM 1338 C CA . ARG A 1 159 ? 1.301 -2.593 -25.676 1.00 92.75 159 ARG A CA 1
ATOM 1339 C C . ARG A 1 159 ? 1.302 -1.125 -26.084 1.00 92.75 159 ARG A C 1
ATOM 1341 O O . ARG A 1 159 ? 0.254 -0.489 -26.075 1.00 92.75 159 ARG A O 1
ATOM 1348 N N . ASN A 1 160 ? 2.477 -0.574 -26.361 1.00 94.56 160 ASN A N 1
ATOM 1349 C CA . ASN A 1 160 ? 2.716 0.859 -26.486 1.00 94.56 160 ASN A CA 1
ATOM 1350 C C . ASN A 1 160 ? 2.700 1.289 -27.960 1.00 94.56 160 ASN A C 1
ATOM 1352 O O . ASN A 1 160 ? 3.064 0.510 -28.841 1.00 94.56 160 ASN A O 1
ATOM 1356 N N . THR A 1 161 ? 2.323 2.540 -28.225 1.00 94.56 161 THR A N 1
ATOM 1357 C CA . THR A 1 161 ? 2.556 3.165 -29.538 1.00 94.56 161 THR A CA 1
ATOM 1358 C C . THR A 1 161 ? 4.054 3.321 -29.811 1.00 94.56 161 THR A C 1
ATOM 1360 O O . THR A 1 161 ? 4.848 3.500 -28.881 1.00 94.56 161 THR A O 1
ATOM 1363 N N . GLN A 1 162 ? 4.459 3.321 -31.085 1.00 93.88 162 GLN A N 1
ATOM 1364 C CA . GLN A 1 162 ? 5.864 3.491 -31.471 1.00 93.88 162 GLN A CA 1
ATOM 1365 C C . GLN A 1 162 ? 6.452 4.806 -30.951 1.00 93.88 162 GLN A C 1
ATOM 1367 O O . GLN A 1 162 ? 7.611 4.843 -30.549 1.00 93.88 162 GLN A O 1
ATOM 1372 N N . VAL A 1 163 ? 5.638 5.865 -30.905 1.00 92.19 163 VAL A N 1
ATOM 1373 C CA . VAL A 1 163 ? 6.029 7.162 -30.347 1.00 92.19 163 VAL A CA 1
ATOM 1374 C C . VAL A 1 163 ? 6.474 6.977 -28.894 1.00 92.19 163 VAL A C 1
ATOM 1376 O O . VAL A 1 163 ? 7.620 7.293 -28.572 1.00 92.19 163 VAL A O 1
ATOM 1379 N N . ILE A 1 164 ? 5.640 6.371 -28.036 1.00 92.88 164 ILE A N 1
ATOM 1380 C CA . ILE A 1 164 ? 5.999 6.081 -26.636 1.00 92.88 164 ILE A CA 1
ATOM 1381 C C . ILE A 1 164 ? 7.274 5.231 -26.558 1.00 92.88 164 ILE A C 1
ATOM 1383 O O . ILE A 1 164 ? 8.181 5.584 -25.807 1.00 92.88 164 ILE A O 1
ATOM 1387 N N . LEU A 1 165 ? 7.384 4.171 -27.366 1.00 93.94 165 LEU A N 1
ATOM 1388 C CA . LEU A 1 165 ? 8.558 3.288 -27.381 1.00 93.94 165 LEU A CA 1
ATOM 1389 C C . LEU A 1 165 ? 9.856 4.029 -27.707 1.00 93.94 165 LEU A C 1
ATOM 1391 O O . LEU A 1 165 ? 10.837 3.892 -26.978 1.00 93.94 165 LEU A O 1
ATOM 1395 N N . ASP A 1 166 ? 9.865 4.830 -28.771 1.00 92.69 166 ASP A N 1
ATOM 1396 C CA . ASP A 1 166 ? 11.058 5.549 -29.214 1.00 92.69 166 ASP A CA 1
ATOM 1397 C C . ASP A 1 166 ? 11.517 6.580 -28.175 1.00 92.69 166 ASP A C 1
ATOM 1399 O O . ASP A 1 166 ? 12.718 6.769 -27.970 1.00 92.69 166 ASP A O 1
ATOM 1403 N N . MET A 1 167 ? 10.588 7.244 -27.484 1.00 90.75 167 MET A N 1
ATOM 1404 C CA . MET A 1 167 ? 10.950 8.196 -26.431 1.00 90.75 167 MET A CA 1
ATOM 1405 C C . MET A 1 167 ? 11.404 7.504 -25.155 1.00 90.75 167 MET A C 1
ATOM 1407 O O . MET A 1 167 ? 12.417 7.906 -24.592 1.00 90.75 167 MET A O 1
ATOM 1411 N N . SER A 1 168 ? 10.705 6.454 -24.715 1.00 92.50 168 SER A N 1
ATOM 1412 C CA . SER A 1 168 ? 11.120 5.657 -23.560 1.00 92.50 168 SER A CA 1
ATOM 1413 C C . SER A 1 168 ? 12.506 5.051 -23.770 1.00 92.50 168 SER A C 1
ATOM 1415 O O . SER A 1 168 ? 13.315 5.067 -22.846 1.00 92.50 168 SER A O 1
ATOM 1417 N N . TYR A 1 169 ? 12.806 4.589 -24.989 1.00 92.81 169 TYR A N 1
ATOM 1418 C CA . TYR A 1 169 ? 14.122 4.072 -25.354 1.00 92.81 169 TYR A CA 1
ATOM 1419 C C . TYR A 1 169 ? 15.207 5.158 -25.289 1.00 92.81 169 TYR A C 1
ATOM 1421 O O . TYR A 1 169 ? 16.234 4.954 -24.650 1.00 92.81 169 TYR A O 1
ATOM 1429 N N . ARG A 1 170 ? 14.974 6.350 -25.861 1.00 91.81 170 ARG A N 1
ATOM 1430 C CA . ARG A 1 170 ? 15.931 7.473 -25.757 1.00 91.81 170 ARG A CA 1
ATOM 1431 C C . ARG A 1 170 ? 16.143 7.938 -24.319 1.00 91.81 170 ARG A C 1
ATOM 1433 O O . ARG A 1 170 ? 17.259 8.282 -23.949 1.00 91.81 170 ARG A O 1
ATOM 1440 N N . PHE A 1 171 ? 15.083 7.957 -23.517 1.00 92.31 171 PHE A N 1
ATOM 1441 C CA . PHE A 1 171 ? 15.174 8.330 -22.113 1.00 92.31 171 PHE A CA 1
ATOM 1442 C C . PHE A 1 171 ? 16.055 7.354 -21.333 1.00 92.31 171 PHE A C 1
ATOM 1444 O O . PHE A 1 171 ? 16.991 7.783 -20.658 1.00 92.31 171 PHE A O 1
ATOM 1451 N N . ILE A 1 172 ? 15.786 6.049 -21.447 1.00 92.25 172 ILE A N 1
ATOM 1452 C CA . ILE A 1 172 ? 16.495 5.049 -20.646 1.00 92.25 172 ILE A CA 1
ATOM 1453 C C . ILE A 1 172 ? 17.960 4.891 -21.072 1.00 92.25 172 ILE A C 1
ATOM 1455 O O . ILE A 1 172 ? 18.787 4.533 -20.242 1.00 92.25 172 ILE A O 1
ATOM 1459 N N . GLN A 1 173 ? 18.320 5.265 -22.306 1.00 91.56 173 GLN A N 1
ATOM 1460 C CA . GLN A 1 173 ? 19.714 5.352 -22.770 1.00 91.56 173 GLN A CA 1
ATOM 1461 C C . GLN A 1 173 ? 20.592 6.339 -21.977 1.00 91.56 173 GLN A C 1
ATOM 1463 O O . GLN A 1 173 ? 21.810 6.293 -22.111 1.00 91.56 173 GLN A O 1
ATOM 1468 N N . ASN A 1 174 ? 20.014 7.215 -21.145 1.00 90.62 174 ASN A N 1
ATOM 1469 C CA . ASN A 1 174 ? 20.789 8.069 -20.236 1.00 90.62 174 ASN A CA 1
ATOM 1470 C C . ASN A 1 174 ? 21.299 7.325 -18.987 1.00 90.62 174 ASN A C 1
ATOM 1472 O O . ASN A 1 174 ? 22.106 7.888 -18.242 1.00 90.62 174 ASN A O 1
ATOM 1476 N N . ASN A 1 175 ? 20.842 6.091 -18.736 1.00 89.56 175 ASN A N 1
ATOM 1477 C CA . ASN A 1 175 ? 21.424 5.244 -17.696 1.00 89.56 175 ASN A CA 1
ATOM 1478 C C . ASN A 1 175 ? 22.854 4.856 -18.065 1.00 89.56 175 ASN A C 1
ATOM 1480 O O . ASN A 1 175 ? 23.168 4.576 -19.216 1.00 89.56 175 ASN A O 1
ATOM 1484 N N . THR A 1 176 ? 23.718 4.802 -17.058 1.00 84.19 176 THR A N 1
ATOM 1485 C CA . THR A 1 176 ? 25.145 4.497 -17.234 1.00 84.19 176 THR A CA 1
ATOM 1486 C C . THR A 1 176 ? 25.456 3.006 -17.221 1.00 84.19 176 THR A C 1
ATOM 1488 O O . THR A 1 176 ? 26.563 2.602 -17.574 1.00 84.19 176 THR A O 1
ATOM 1491 N N . ASP A 1 177 ? 24.489 2.198 -16.794 1.00 80.50 177 ASP A N 1
ATOM 1492 C CA . ASP A 1 177 ? 24.660 0.775 -16.562 1.00 80.50 177 ASP A CA 1
ATOM 1493 C C . ASP A 1 177 ? 23.477 -0.038 -17.110 1.00 80.50 177 ASP A C 1
ATOM 1495 O O . ASP A 1 177 ? 22.492 -0.279 -16.402 1.00 80.50 177 ASP A O 1
ATOM 1499 N N . ARG A 1 178 ? 23.573 -0.446 -18.382 1.00 87.25 178 ARG A N 1
ATOM 1500 C CA . ARG A 1 178 ? 22.563 -1.250 -19.092 1.00 87.25 178 ARG A CA 1
ATOM 1501 C C . ARG A 1 178 ? 23.193 -2.462 -19.766 1.00 87.25 178 ARG A C 1
ATOM 1503 O O . ARG A 1 178 ? 24.323 -2.402 -20.248 1.00 87.25 178 ARG A O 1
ATOM 1510 N N . LEU A 1 179 ? 22.435 -3.549 -19.886 1.00 84.62 179 LEU A N 1
ATOM 1511 C CA . LEU A 1 179 ? 22.889 -4.760 -20.582 1.00 84.62 179 LEU A CA 1
ATOM 1512 C C . LEU A 1 179 ? 23.200 -4.503 -22.059 1.00 84.62 179 LEU A C 1
ATOM 1514 O O . LEU A 1 179 ? 24.123 -5.107 -22.600 1.00 84.62 179 LEU A O 1
ATOM 1518 N N . GLU A 1 180 ? 22.453 -3.605 -22.703 1.00 86.38 180 GLU A N 1
ATOM 1519 C CA . GLU A 1 180 ? 22.661 -3.226 -24.107 1.00 86.38 180 GLU A CA 1
ATOM 1520 C C . GLU A 1 180 ? 24.049 -2.606 -24.347 1.00 86.38 180 GLU A C 1
ATOM 1522 O O . GLU A 1 180 ? 24.679 -2.887 -25.363 1.00 86.38 180 GLU A O 1
ATOM 1527 N N . ASP A 1 181 ? 24.567 -1.841 -23.381 1.00 85.44 181 ASP A N 1
ATOM 1528 C CA . ASP A 1 181 ? 25.890 -1.209 -23.475 1.00 85.44 181 ASP A CA 1
ATOM 1529 C C . ASP A 1 181 ? 27.021 -2.200 -23.178 1.00 85.44 181 ASP A C 1
ATOM 1531 O O . ASP A 1 181 ? 28.119 -2.106 -23.733 1.00 85.44 181 ASP A O 1
ATOM 1535 N N . ARG A 1 182 ? 26.749 -3.183 -22.311 1.00 82.06 182 ARG A N 1
ATOM 1536 C CA . ARG A 1 182 ? 27.704 -4.235 -21.942 1.00 82.06 182 ARG A CA 1
ATOM 1537 C C . ARG A 1 182 ? 27.807 -5.335 -23.008 1.00 82.06 182 ARG A C 1
ATOM 1539 O O . ARG A 1 182 ? 28.856 -5.967 -23.132 1.00 82.06 182 ARG A O 1
ATOM 1546 N N . ASN A 1 183 ? 26.755 -5.556 -23.802 1.00 81.25 183 ASN A N 1
ATOM 1547 C CA . ASN A 1 183 ? 26.726 -6.556 -24.869 1.00 81.25 183 ASN A CA 1
ATOM 1548 C C . ASN A 1 183 ? 26.224 -5.960 -26.203 1.00 81.25 183 ASN A C 1
ATOM 1550 O O . ASN A 1 183 ? 25.015 -5.916 -26.435 1.00 81.25 183 ASN A O 1
ATOM 1554 N N . PRO A 1 184 ? 27.135 -5.628 -27.142 1.00 74.81 184 PRO A N 1
ATOM 1555 C CA . PRO A 1 184 ? 26.793 -5.025 -28.436 1.00 74.81 184 PRO A CA 1
ATOM 1556 C C . PRO A 1 184 ? 25.896 -5.872 -29.354 1.00 74.81 184 PRO A C 1
ATOM 1558 O O . PRO A 1 184 ? 25.421 -5.376 -30.375 1.00 74.81 184 PRO A O 1
ATOM 1561 N N . LEU A 1 185 ? 25.701 -7.162 -29.052 1.00 77.62 185 LEU A N 1
ATOM 1562 C CA . LEU A 1 185 ? 24.791 -8.039 -29.797 1.00 77.62 185 LEU A CA 1
ATOM 1563 C C . LEU A 1 185 ? 23.330 -7.870 -29.356 1.00 77.62 185 LEU A C 1
ATOM 1565 O O . LEU A 1 185 ? 22.418 -8.297 -30.070 1.00 77.62 185 LEU A O 1
ATOM 1569 N N . LEU A 1 186 ? 23.097 -7.253 -28.196 1.00 85.31 186 LEU A N 1
ATOM 1570 C CA . LEU A 1 186 ? 21.766 -6.903 -27.729 1.00 85.31 186 LEU A CA 1
ATOM 1571 C C . LEU A 1 186 ? 21.325 -5.613 -28.415 1.00 85.31 186 LEU A C 1
ATOM 1573 O O . LEU A 1 186 ? 22.027 -4.611 -28.422 1.00 85.31 186 LEU A O 1
ATOM 1577 N N . ASN A 1 187 ? 20.134 -5.646 -29.001 1.00 88.06 187 ASN A N 1
ATOM 1578 C CA . ASN A 1 187 ? 19.457 -4.453 -29.483 1.00 88.06 187 ASN A CA 1
ATOM 1579 C C . ASN A 1 187 ? 18.055 -4.473 -28.894 1.00 88.06 187 ASN A C 1
ATOM 1581 O O . ASN A 1 187 ? 17.224 -5.288 -29.306 1.00 88.06 187 ASN A O 1
ATOM 1585 N N . LYS A 1 188 ? 17.834 -3.584 -27.930 1.00 90.19 188 LYS A N 1
ATOM 1586 C CA . LYS A 1 188 ? 16.600 -3.474 -27.155 1.00 90.19 188 LYS A CA 1
ATOM 1587 C C . LYS A 1 188 ? 15.642 -2.433 -27.731 1.00 90.19 188 LYS A C 1
ATOM 1589 O O . LYS A 1 188 ? 14.654 -2.092 -27.087 1.00 90.19 188 LYS A O 1
ATOM 1594 N N . LYS A 1 189 ? 15.898 -1.927 -28.942 1.00 93.12 189 LYS A N 1
ATOM 1595 C CA . LYS A 1 189 ? 14.967 -1.024 -29.614 1.00 93.12 189 LYS A CA 1
ATOM 1596 C C . LYS A 1 189 ? 13.711 -1.791 -30.026 1.00 93.12 189 LYS A C 1
ATOM 1598 O O . LYS A 1 189 ? 13.748 -2.641 -30.920 1.00 93.12 189 LYS A O 1
ATOM 1603 N N . LEU A 1 190 ? 12.608 -1.471 -29.357 1.00 95.06 190 LEU A N 1
ATOM 1604 C CA . LEU A 1 190 ? 11.311 -2.104 -29.559 1.00 95.06 190 LEU A CA 1
ATOM 1605 C C . LEU A 1 190 ? 10.572 -1.521 -30.770 1.00 95.06 190 LEU A C 1
ATOM 1607 O O . LEU A 1 190 ? 10.708 -0.342 -31.106 1.00 95.06 190 LEU A O 1
ATOM 1611 N N . ILE A 1 191 ? 9.770 -2.370 -31.405 1.00 95.81 191 ILE A N 1
ATOM 1612 C CA . ILE A 1 191 ? 8.927 -2.046 -32.553 1.00 95.81 191 ILE A CA 1
ATOM 1613 C C . ILE A 1 191 ? 7.479 -2.359 -32.187 1.00 95.81 191 ILE A C 1
ATOM 1615 O O . ILE A 1 191 ? 7.175 -3.451 -31.702 1.00 95.81 191 ILE A O 1
ATOM 1619 N N . GLU A 1 192 ? 6.585 -1.410 -32.436 1.00 95.19 192 GLU A N 1
ATOM 1620 C CA . GLU A 1 192 ? 5.151 -1.571 -32.234 1.00 95.19 192 GLU A CA 1
ATOM 1621 C C . GLU A 1 192 ? 4.601 -2.711 -33.103 1.00 95.19 192 GLU A C 1
ATOM 1623 O O . GLU A 1 192 ? 4.773 -2.756 -34.325 1.00 95.19 192 GLU A O 1
ATOM 1628 N N . LYS A 1 193 ? 3.902 -3.636 -32.446 1.00 95.88 193 LYS A N 1
ATOM 1629 C CA . LYS A 1 193 ? 3.203 -4.771 -33.053 1.00 95.88 193 LYS A CA 1
ATOM 1630 C C . LYS A 1 193 ? 1.785 -4.939 -32.510 1.00 95.88 193 LYS A C 1
ATOM 1632 O O . LYS A 1 193 ? 1.210 -6.023 -32.556 1.00 95.88 193 LYS A O 1
ATOM 1637 N N . ARG A 1 194 ? 1.220 -3.856 -31.977 1.00 92.62 194 ARG A N 1
ATOM 1638 C CA . ARG A 1 194 ? -0.144 -3.827 -31.451 1.00 92.62 194 ARG A CA 1
ATOM 1639 C C . ARG A 1 194 ? -1.154 -4.326 -32.496 1.00 92.62 194 ARG A C 1
ATOM 1641 O O . ARG A 1 194 ? -1.012 -3.979 -33.669 1.00 92.62 194 ARG A O 1
ATOM 1648 N N . PRO A 1 195 ? -2.181 -5.092 -32.082 1.00 87.19 195 PRO A N 1
ATOM 1649 C CA . PRO A 1 195 ? -3.238 -5.528 -32.994 1.00 87.19 195 PRO A CA 1
ATOM 1650 C C . PRO A 1 195 ? -4.036 -4.337 -33.547 1.00 87.19 195 PRO A C 1
ATOM 1652 O O . PRO A 1 195 ? -4.348 -4.319 -34.733 1.00 87.19 195 PRO A O 1
ATOM 1655 N N . ASP A 1 196 ? -4.264 -3.321 -32.707 1.00 86.19 196 ASP A N 1
ATOM 1656 C CA . ASP A 1 196 ? -4.993 -2.094 -33.034 1.00 86.19 196 ASP A CA 1
ATOM 1657 C C . ASP A 1 196 ? -4.068 -0.869 -32.860 1.00 86.19 196 ASP A C 1
ATOM 1659 O O . ASP A 1 196 ? -4.048 -0.244 -31.787 1.00 86.19 196 ASP A O 1
ATOM 1663 N N . PRO A 1 197 ? -3.220 -0.553 -33.860 1.00 85.50 197 PRO A N 1
ATOM 1664 C CA . PRO A 1 197 ? -2.328 0.600 -33.803 1.00 85.50 197 PRO A CA 1
ATOM 1665 C C . PRO A 1 197 ? -3.120 1.906 -33.928 1.00 85.50 197 PRO A C 1
ATOM 1667 O O . PRO A 1 197 ? -4.034 2.032 -34.748 1.00 85.50 197 PRO A O 1
ATOM 1670 N N . VAL A 1 198 ? -2.751 2.903 -33.125 1.00 86.06 198 VAL A N 1
ATOM 1671 C CA . VAL A 1 198 ? -3.367 4.234 -33.187 1.00 86.06 198 VAL A CA 1
ATOM 1672 C C . VAL A 1 198 ? -2.915 4.931 -34.470 1.00 86.06 198 VAL A C 1
ATOM 1674 O O . VAL A 1 198 ? -1.722 5.035 -34.746 1.00 86.06 198 VAL A O 1
ATOM 1677 N N . ILE A 1 199 ? -3.862 5.435 -35.262 1.00 83.38 199 ILE A N 1
ATOM 1678 C CA . ILE A 1 199 ? -3.552 6.223 -36.461 1.00 83.38 199 ILE A CA 1
ATOM 1679 C C . ILE A 1 199 ? -3.068 7.605 -36.009 1.00 83.38 199 ILE A C 1
ATOM 1681 O O . ILE A 1 199 ? -3.830 8.336 -35.385 1.00 83.38 199 ILE A O 1
ATOM 1685 N N . ASN A 1 200 ? -1.827 7.969 -36.354 1.00 83.31 200 ASN A N 1
ATOM 1686 C CA . ASN A 1 200 ? -1.164 9.214 -35.934 1.00 83.31 200 ASN A CA 1
ATOM 1687 C C . ASN A 1 200 ? -1.151 9.391 -34.401 1.00 83.31 200 ASN A C 1
ATOM 1689 O O . ASN A 1 200 ? -1.830 10.279 -33.882 1.00 83.31 200 ASN A O 1
ATOM 1693 N N . PRO A 1 201 ? -0.405 8.546 -33.666 1.00 85.38 201 PRO A N 1
ATOM 1694 C CA . PRO A 1 201 ? -0.349 8.627 -32.211 1.00 85.38 201 PRO A CA 1
ATOM 1695 C C . PRO A 1 201 ? 0.174 9.995 -31.755 1.00 85.38 201 PRO A C 1
ATOM 1697 O O . PRO A 1 201 ? 1.151 10.512 -32.300 1.00 85.38 201 PRO A O 1
ATOM 1700 N N . GLU A 1 202 ? -0.478 10.575 -30.747 1.00 84.25 202 GLU A N 1
ATOM 1701 C CA . GLU A 1 202 ? -0.049 11.850 -30.173 1.00 84.25 202 GLU A CA 1
ATOM 1702 C C . GLU A 1 202 ? 1.279 11.692 -29.407 1.00 84.25 202 GLU A C 1
ATOM 1704 O O . GLU A 1 202 ? 1.473 10.689 -28.709 1.00 84.25 202 GLU A O 1
ATOM 1709 N N . PRO A 1 203 ? 2.192 12.679 -29.481 1.00 86.19 203 PRO A N 1
ATOM 1710 C CA . PRO A 1 203 ? 3.356 12.720 -28.605 1.00 86.19 203 PRO A CA 1
ATOM 1711 C C . PRO A 1 203 ? 2.946 12.971 -27.139 1.00 86.19 203 PRO A C 1
ATOM 1713 O O . PRO A 1 203 ? 1.819 13.399 -26.867 1.00 86.19 203 PRO A O 1
ATOM 1716 N N . PRO A 1 204 ? 3.845 12.735 -26.165 1.00 89.69 204 PRO A N 1
ATOM 1717 C CA . PRO A 1 204 ? 3.620 13.021 -24.761 1.00 89.69 204 PRO A CA 1
ATOM 1718 C C . PRO A 1 204 ? 3.317 14.490 -24.593 1.00 89.69 204 PRO A C 1
ATOM 1720 O O . PRO A 1 204 ? 4.005 15.347 -25.148 1.00 89.69 204 PRO A O 1
ATOM 1723 N N . LYS A 1 205 ? 2.318 14.785 -23.772 1.00 91.94 205 LYS A N 1
ATOM 1724 C CA . LYS A 1 205 ? 2.007 16.167 -23.428 1.00 91.94 205 LYS A CA 1
ATOM 1725 C C . LYS A 1 205 ? 2.692 16.523 -22.127 1.00 91.94 205 LYS A C 1
ATOM 1727 O O . LYS A 1 205 ? 2.545 15.822 -21.127 1.00 91.94 205 LYS A O 1
ATOM 1732 N N . TYR A 1 206 ? 3.423 17.627 -22.144 1.00 91.69 206 TYR A N 1
ATOM 1733 C CA . TYR A 1 206 ? 4.084 18.177 -20.972 1.00 91.69 206 TYR A CA 1
ATOM 1734 C C . TYR A 1 206 ? 3.282 19.373 -20.489 1.00 91.69 206 TYR A C 1
ATOM 1736 O O . TYR A 1 206 ? 3.146 20.362 -21.210 1.00 91.69 206 TYR A O 1
ATOM 1744 N N . VAL A 1 207 ? 2.738 19.261 -19.285 1.00 92.69 207 VAL A N 1
ATOM 1745 C CA . VAL A 1 207 ? 1.802 20.239 -18.743 1.00 92.69 207 VAL A CA 1
ATOM 1746 C C . VAL A 1 207 ? 2.394 20.860 -17.490 1.00 92.69 207 VAL A C 1
ATOM 1748 O O . VAL A 1 207 ? 2.664 20.171 -16.504 1.00 92.69 207 VAL A O 1
ATOM 1751 N N . GLU A 1 208 ? 2.603 22.167 -17.556 1.00 93.50 208 GLU A N 1
ATOM 1752 C CA . GLU A 1 208 ? 3.034 22.974 -16.425 1.00 93.50 208 GLU A CA 1
ATOM 1753 C C . GLU A 1 208 ? 1.818 23.649 -15.797 1.00 93.50 208 GLU A C 1
ATOM 1755 O O . GLU A 1 208 ? 0.998 24.254 -16.490 1.00 93.50 208 GLU A O 1
ATOM 1760 N N . PHE A 1 209 ? 1.726 23.550 -14.476 1.00 93.50 209 PHE A N 1
ATOM 1761 C CA . PHE A 1 209 ? 0.740 24.260 -13.670 1.00 93.50 209 PHE A CA 1
ATOM 1762 C C . PHE A 1 209 ? 1.442 25.255 -12.759 1.00 93.50 209 PHE A C 1
ATOM 1764 O O . PHE A 1 209 ? 2.602 25.057 -12.399 1.00 93.50 209 PHE A O 1
ATOM 1771 N N . LEU A 1 210 ? 0.745 26.302 -12.320 1.00 90.94 210 LEU A N 1
ATOM 1772 C CA . LEU A 1 210 ? 1.357 27.289 -11.434 1.00 90.94 210 LEU A CA 1
ATOM 1773 C C . LEU A 1 210 ? 1.780 26.660 -10.097 1.00 90.94 210 LEU A C 1
ATOM 1775 O O . LEU A 1 210 ? 2.899 26.847 -9.636 1.00 90.94 210 LEU A O 1
ATOM 1779 N N . ASN A 1 211 ? 0.902 25.885 -9.466 1.00 90.81 211 ASN A N 1
ATOM 1780 C CA . ASN A 1 211 ? 1.126 25.318 -8.135 1.00 90.81 211 ASN A CA 1
ATOM 1781 C C . ASN A 1 211 ? 0.414 23.954 -7.992 1.00 90.81 211 ASN A C 1
ATOM 1783 O O . ASN A 1 211 ? -0.334 23.566 -8.895 1.00 90.81 211 ASN A O 1
ATOM 1787 N N . PRO A 1 212 ? 0.619 23.208 -6.884 1.00 90.75 212 PRO A N 1
ATOM 1788 C CA . PRO A 1 212 ? 0.034 21.875 -6.719 1.00 90.75 212 PRO A CA 1
ATOM 1789 C C . PRO A 1 212 ? -1.501 21.872 -6.742 1.00 90.75 212 PRO A C 1
ATOM 1791 O O . PRO A 1 212 ? -2.104 20.939 -7.257 1.00 90.75 212 PRO A O 1
ATOM 1794 N N . ILE A 1 213 ? -2.145 22.940 -6.257 1.00 90.94 213 ILE A N 1
ATOM 1795 C CA . ILE A 1 213 ? -3.610 23.075 -6.288 1.00 90.94 213 ILE A CA 1
ATOM 1796 C C . ILE A 1 213 ? -4.110 23.149 -7.734 1.00 90.94 213 ILE A C 1
ATOM 1798 O O . ILE A 1 213 ? -5.030 22.431 -8.117 1.00 90.94 213 ILE A O 1
ATOM 1802 N N . GLN A 1 214 ? -3.493 23.998 -8.557 1.00 93.50 214 GLN A N 1
ATOM 1803 C CA . GLN A 1 214 ? -3.853 24.099 -9.969 1.00 93.50 214 GLN A CA 1
ATOM 1804 C C . GLN A 1 214 ? -3.549 22.807 -10.735 1.00 93.50 214 GLN A C 1
ATOM 1806 O O . GLN A 1 214 ? -4.312 22.442 -11.626 1.00 93.50 214 GLN A O 1
ATOM 1811 N N . GLN A 1 215 ? -2.485 22.085 -10.367 1.00 94.56 215 GLN A N 1
ATOM 1812 C CA . GLN A 1 215 ? -2.211 20.764 -10.930 1.00 94.56 215 GLN A CA 1
ATOM 1813 C C . GLN A 1 215 ? -3.334 19.775 -10.621 1.00 94.56 215 GLN A C 1
ATOM 1815 O O . GLN A 1 215 ? -3.780 19.086 -11.535 1.00 94.56 215 GLN A O 1
ATOM 1820 N N . ASP A 1 216 ? -3.825 19.720 -9.382 1.00 94.19 216 ASP A N 1
ATOM 1821 C CA . ASP A 1 216 ? -4.929 18.828 -9.019 1.00 94.19 216 ASP A CA 1
ATOM 1822 C C . ASP A 1 216 ? -6.188 19.104 -9.860 1.00 94.19 216 ASP A C 1
ATOM 1824 O O . ASP A 1 216 ? -6.804 18.182 -10.405 1.00 94.19 216 ASP A O 1
ATOM 1828 N N . ILE A 1 217 ? -6.537 20.385 -10.019 1.00 94.25 217 ILE A N 1
ATOM 1829 C CA . ILE A 1 217 ? -7.671 20.824 -10.846 1.00 94.25 217 ILE A CA 1
ATOM 1830 C C . ILE A 1 217 ? -7.449 20.440 -12.311 1.00 94.25 217 ILE A C 1
ATOM 1832 O O . ILE A 1 217 ? -8.316 19.843 -12.952 1.00 94.25 217 ILE A O 1
ATOM 1836 N N . GLY A 1 218 ? -6.261 20.734 -12.834 1.00 94.62 218 GLY A N 1
ATOM 1837 C CA . GLY A 1 218 ? -5.890 20.419 -14.204 1.00 94.62 218 GLY A CA 1
ATOM 1838 C C . GLY A 1 218 ? -5.912 18.923 -14.503 1.00 94.62 218 GLY A C 1
ATOM 1839 O O . GLY A 1 218 ? -6.396 18.521 -15.558 1.00 94.62 218 GLY A O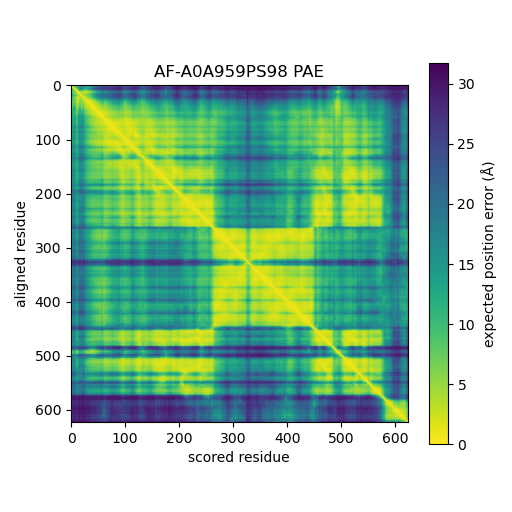 1
ATOM 1840 N N . VAL A 1 219 ? -5.462 18.080 -13.571 1.00 96.25 219 VAL A N 1
ATOM 1841 C CA . VAL A 1 219 ? -5.515 16.618 -13.712 1.00 96.25 219 VAL A CA 1
ATOM 1842 C C . VAL A 1 219 ? -6.962 16.124 -13.760 1.00 96.25 219 VAL A C 1
ATOM 1844 O O . VAL A 1 219 ? -7.282 15.305 -14.622 1.00 96.25 219 VAL A O 1
ATOM 1847 N N . LEU A 1 220 ? -7.862 16.646 -12.918 1.00 95.19 220 LEU A N 1
ATOM 1848 C CA . LEU A 1 220 ? -9.293 16.329 -13.020 1.00 95.19 220 LEU A CA 1
ATOM 1849 C C . LEU A 1 220 ? -9.864 16.736 -14.391 1.00 95.19 220 LEU A C 1
ATOM 1851 O O . LEU A 1 220 ? -10.590 15.958 -15.012 1.00 95.19 220 LEU A O 1
ATOM 1855 N N . ASN A 1 221 ? -9.520 17.930 -14.880 1.00 94.62 221 ASN A N 1
ATOM 1856 C CA . ASN A 1 221 ? -9.981 18.433 -16.176 1.00 94.62 221 ASN A CA 1
ATOM 1857 C C . ASN A 1 221 ? -9.446 17.592 -17.352 1.00 94.62 221 ASN A C 1
ATOM 1859 O O . ASN A 1 221 ? -10.184 17.328 -18.304 1.00 94.62 221 ASN A O 1
ATOM 1863 N N . LEU A 1 222 ? -8.206 17.095 -17.270 1.00 94.62 222 LEU A N 1
ATOM 1864 C CA . LEU A 1 222 ? -7.649 16.144 -18.241 1.00 94.62 222 LEU A CA 1
ATOM 1865 C C . LEU A 1 222 ? -8.428 14.825 -18.255 1.00 94.62 222 LEU A C 1
ATOM 1867 O O . LEU A 1 222 ? -8.786 14.336 -19.325 1.00 94.62 222 LEU A O 1
ATOM 1871 N N . VAL A 1 223 ? -8.745 14.272 -17.080 1.00 96.31 223 VAL A N 1
ATOM 1872 C CA . VAL A 1 223 ? -9.565 13.055 -16.978 1.00 96.31 223 VAL A CA 1
ATOM 1873 C C . VAL A 1 223 ? -10.943 13.264 -17.601 1.00 96.31 223 VAL A C 1
ATOM 1875 O O . VAL A 1 223 ? -11.378 12.431 -18.394 1.00 96.31 223 VAL A O 1
ATOM 1878 N N . LYS A 1 224 ? -11.614 14.383 -17.297 1.00 94.75 224 LYS A N 1
ATOM 1879 C CA . LYS A 1 224 ? -12.908 14.729 -17.910 1.00 94.75 224 LYS A CA 1
ATOM 1880 C C . LYS A 1 224 ? -12.796 14.819 -19.431 1.00 94.75 224 LYS A C 1
ATOM 1882 O O . LYS A 1 224 ? -13.599 14.214 -20.127 1.00 94.75 224 LYS A O 1
ATOM 1887 N N . THR A 1 225 ? -11.738 15.453 -19.936 1.00 94.19 225 THR A N 1
ATOM 1888 C CA . THR A 1 225 ? -11.481 15.572 -21.379 1.00 94.19 225 THR A CA 1
ATOM 1889 C C . THR A 1 225 ? -11.358 14.206 -22.060 1.00 94.19 225 THR A C 1
ATOM 1891 O O . THR A 1 225 ? -11.940 14.005 -23.122 1.00 94.19 225 THR A O 1
ATOM 1894 N N . PHE A 1 226 ? -10.647 13.242 -21.463 1.00 94.31 226 PHE A N 1
ATOM 1895 C CA . PHE A 1 226 ? -10.558 11.887 -22.026 1.00 94.31 226 PHE A CA 1
ATOM 1896 C C . PHE A 1 226 ? -11.912 11.177 -22.069 1.00 94.31 226 PHE A C 1
ATOM 1898 O O . PHE A 1 226 ? -12.218 10.484 -23.039 1.00 94.31 226 PHE A O 1
ATOM 1905 N N . VAL A 1 227 ? -12.726 11.354 -21.030 1.00 94.44 227 VAL A N 1
ATOM 1906 C CA . VAL A 1 227 ? -14.060 10.749 -20.960 1.00 94.44 227 VAL A CA 1
ATOM 1907 C C . VAL A 1 227 ? -15.015 11.392 -21.961 1.00 94.44 227 VAL A C 1
ATOM 1909 O O . VAL A 1 227 ? -15.736 10.678 -22.655 1.00 94.44 227 VAL A O 1
ATOM 1912 N N . ASP A 1 228 ? -14.950 12.712 -22.129 1.00 94.56 228 ASP A N 1
ATOM 1913 C CA . ASP A 1 228 ? -15.707 13.445 -23.150 1.00 94.56 228 ASP A CA 1
ATOM 1914 C C . ASP A 1 228 ? -15.310 13.018 -24.577 1.00 94.56 228 ASP A C 1
ATOM 1916 O O . ASP A 1 228 ? -16.134 13.027 -25.491 1.00 94.56 228 ASP A O 1
ATOM 1920 N N . GLN A 1 229 ? -14.060 12.583 -24.768 1.00 92.25 229 GLN A N 1
ATOM 1921 C CA . GLN A 1 229 ? -13.550 11.996 -26.015 1.00 92.25 229 GLN A CA 1
ATOM 1922 C C . GLN A 1 229 ? -13.911 10.509 -26.195 1.00 92.25 229 GLN A C 1
ATOM 1924 O O . GLN A 1 229 ? -13.551 9.908 -27.209 1.00 92.25 229 GLN A O 1
ATOM 1929 N N . GLY A 1 230 ? -14.645 9.914 -25.250 1.00 92.25 230 GLY A N 1
ATOM 1930 C CA . GLY A 1 230 ? -15.180 8.556 -25.343 1.00 92.25 230 GLY A CA 1
ATOM 1931 C C . GLY A 1 230 ? -14.356 7.469 -24.650 1.00 92.25 230 GLY A C 1
ATOM 1932 O O . GLY A 1 230 ? -14.666 6.293 -24.830 1.00 92.25 230 GLY A O 1
ATOM 1933 N N . SER A 1 231 ? -13.328 7.815 -23.870 1.00 93.69 231 SER A N 1
ATOM 1934 C CA . SER A 1 231 ? -12.612 6.835 -23.039 1.00 93.69 231 SER A CA 1
ATOM 1935 C C . SER A 1 231 ? -13.365 6.522 -21.745 1.00 93.69 231 SER A C 1
ATOM 1937 O O . SER A 1 231 ? -14.143 7.332 -21.241 1.00 93.69 231 SER A O 1
ATOM 1939 N N . HIS A 1 232 ? -13.136 5.338 -21.178 1.00 93.69 232 HIS A N 1
ATOM 1940 C CA . HIS A 1 232 ? -13.733 4.958 -19.899 1.00 93.69 232 HIS A CA 1
ATOM 1941 C C . HIS A 1 232 ? -12.813 5.328 -18.730 1.00 93.69 232 HIS A C 1
ATOM 1943 O O . HIS A 1 232 ? -11.599 5.415 -18.885 1.00 93.69 232 HIS A O 1
ATOM 1949 N N . TYR A 1 233 ? -13.369 5.528 -17.531 1.00 93.31 233 TYR A N 1
ATOM 1950 C CA . TYR A 1 233 ? -12.557 5.849 -16.349 1.00 93.31 233 TYR A CA 1
ATOM 1951 C C . TYR A 1 233 ? -11.513 4.763 -16.037 1.00 93.31 233 TYR A C 1
ATOM 1953 O O . TYR A 1 233 ? -10.388 5.094 -15.677 1.00 93.31 233 TYR A O 1
ATOM 1961 N N . GLU A 1 234 ? -11.854 3.485 -16.234 1.00 92.25 234 GLU A N 1
ATOM 1962 C CA . GLU A 1 234 ? -10.950 2.340 -16.023 1.00 92.25 234 GLU A CA 1
ATOM 1963 C C . GLU A 1 234 ? -9.737 2.320 -16.962 1.00 92.25 234 GLU A C 1
ATOM 1965 O O . GLU A 1 234 ? -8.692 1.774 -16.610 1.00 92.25 234 GLU A O 1
ATOM 1970 N N . ASP A 1 235 ? -9.840 2.985 -18.114 1.00 94.44 235 ASP A N 1
ATOM 1971 C CA . ASP A 1 235 ? -8.756 3.116 -19.086 1.00 94.44 235 ASP A CA 1
ATOM 1972 C C . ASP A 1 235 ? -7.687 4.135 -18.655 1.00 94.44 235 ASP A C 1
ATOM 1974 O O . ASP A 1 235 ? -6.648 4.260 -19.315 1.00 94.44 235 ASP A O 1
ATOM 1978 N N . ILE A 1 236 ? -7.944 4.889 -17.581 1.00 96.94 236 ILE A N 1
ATOM 1979 C CA . ILE A 1 236 ? -7.126 6.014 -17.136 1.00 96.94 236 ILE A CA 1
ATOM 1980 C C . ILE A 1 236 ? -6.417 5.653 -15.829 1.00 96.94 236 ILE A C 1
ATOM 1982 O O . ILE A 1 236 ? -7.044 5.236 -14.850 1.00 96.94 236 ILE A O 1
ATOM 1986 N N . ALA A 1 237 ? -5.103 5.876 -15.792 1.00 96.44 237 ALA A N 1
ATOM 1987 C CA . ALA A 1 237 ? -4.311 5.792 -14.572 1.00 96.44 237 ALA A CA 1
ATOM 1988 C C . ALA A 1 237 ? -3.588 7.100 -14.254 1.00 96.44 237 ALA A C 1
ATOM 1990 O O . ALA A 1 237 ? -2.995 7.740 -15.122 1.00 96.44 237 ALA A O 1
ATOM 1991 N N . ILE A 1 238 ? -3.595 7.454 -12.972 1.00 97.25 238 ILE A N 1
ATOM 1992 C CA . ILE A 1 238 ? -2.845 8.565 -12.397 1.00 97.25 238 ILE A CA 1
ATOM 1993 C C . ILE A 1 238 ? -1.721 7.964 -11.551 1.00 97.25 238 ILE A C 1
ATOM 1995 O O . ILE A 1 238 ? -1.962 7.337 -10.514 1.00 97.25 238 ILE A O 1
ATOM 1999 N N . ILE A 1 239 ? -0.487 8.139 -12.025 1.00 96.31 239 ILE A N 1
ATOM 2000 C CA . ILE A 1 239 ? 0.721 7.560 -11.442 1.00 96.31 239 ILE A CA 1
ATOM 2001 C C . ILE A 1 239 ? 1.537 8.645 -10.740 1.00 96.31 239 ILE A C 1
ATOM 2003 O O . ILE A 1 239 ? 1.867 9.688 -11.305 1.00 96.31 239 ILE A O 1
ATOM 2007 N N . TYR A 1 240 ? 1.919 8.365 -9.499 1.00 93.69 240 TYR A N 1
ATOM 2008 C CA . TYR A 1 240 ? 2.725 9.246 -8.654 1.00 93.69 240 TYR A CA 1
ATOM 2009 C C . TYR A 1 240 ? 3.840 8.459 -7.954 1.00 93.69 240 TYR A C 1
ATOM 2011 O O . TYR A 1 240 ? 3.796 7.234 -7.852 1.00 93.69 240 TYR A O 1
ATOM 2019 N N . ARG A 1 241 ? 4.865 9.137 -7.421 1.00 89.56 241 ARG A N 1
ATOM 2020 C CA . ARG A 1 241 ? 5.946 8.441 -6.697 1.00 89.56 241 ARG A CA 1
ATOM 2021 C C . ARG A 1 241 ? 5.511 7.953 -5.309 1.00 89.56 241 ARG A C 1
ATOM 2023 O O . ARG A 1 241 ? 5.843 6.832 -4.927 1.00 89.56 241 ARG A O 1
ATOM 2030 N N . LYS A 1 242 ? 4.777 8.775 -4.547 1.00 84.06 242 LYS A N 1
ATOM 2031 C CA . LYS A 1 242 ? 4.315 8.475 -3.177 1.00 84.06 242 LYS A CA 1
ATOM 2032 C C . LYS A 1 242 ? 2.818 8.727 -3.032 1.00 84.06 242 LYS A C 1
ATOM 2034 O O . LYS A 1 242 ? 2.340 9.771 -3.456 1.00 84.06 242 LYS A O 1
ATOM 2039 N N . HIS A 1 243 ? 2.107 7.826 -2.348 1.00 79.69 243 HIS A N 1
ATOM 2040 C CA . HIS A 1 243 ? 0.664 7.967 -2.093 1.00 79.69 243 HIS A CA 1
ATOM 2041 C C . HIS A 1 243 ? 0.287 9.270 -1.379 1.00 79.69 243 HIS A C 1
ATOM 2043 O O . HIS A 1 243 ? -0.769 9.827 -1.656 1.00 79.69 243 HIS A O 1
ATOM 2049 N N . ALA A 1 244 ? 1.159 9.786 -0.506 1.00 79.12 244 ALA A N 1
ATOM 2050 C CA . ALA A 1 244 ? 0.929 11.055 0.183 1.00 79.12 244 ALA A CA 1
ATOM 2051 C C . ALA A 1 244 ? 0.722 12.237 -0.784 1.00 79.12 244 ALA A C 1
ATOM 2053 O O . ALA A 1 244 ? -0.037 13.144 -0.459 1.00 79.12 244 ALA A O 1
ATOM 2054 N N . ASN A 1 245 ? 1.339 12.201 -1.971 1.00 83.06 245 ASN A N 1
ATOM 2055 C CA . ASN A 1 245 ? 1.257 13.278 -2.959 1.00 83.06 245 ASN A CA 1
ATOM 2056 C C . ASN A 1 245 ? -0.140 13.391 -3.581 1.00 83.06 245 ASN A C 1
ATOM 2058 O O . ASN A 1 245 ? -0.589 14.481 -3.895 1.00 83.06 245 ASN A O 1
ATOM 2062 N N . ALA A 1 246 ? -0.843 12.267 -3.736 1.00 86.62 246 ALA A N 1
ATOM 2063 C CA . ALA A 1 246 ? -2.149 12.228 -4.389 1.00 86.62 246 ALA A CA 1
ATOM 2064 C C . ALA A 1 246 ? -3.325 12.336 -3.408 1.00 86.62 246 ALA A C 1
ATOM 2066 O O . ALA A 1 246 ? -4.475 12.226 -3.821 1.00 86.62 246 ALA A O 1
ATOM 2067 N N . LYS A 1 247 ? -3.069 12.526 -2.104 1.00 82.75 247 LYS A N 1
ATOM 2068 C CA . LYS A 1 247 ? -4.118 12.506 -1.072 1.00 82.75 247 LYS A CA 1
ATOM 2069 C C . LYS A 1 247 ? -5.207 13.556 -1.326 1.00 82.75 247 LYS A C 1
ATOM 2071 O O . LYS A 1 247 ? -6.390 13.230 -1.240 1.00 82.75 247 LYS A O 1
ATOM 2076 N N . ASN A 1 248 ? -4.815 14.790 -1.647 1.00 83.81 248 ASN A N 1
ATOM 2077 C CA . ASN A 1 248 ? -5.762 15.873 -1.925 1.00 83.81 248 ASN A CA 1
ATOM 2078 C C . ASN A 1 248 ? -6.477 15.667 -3.263 1.00 83.81 248 ASN A C 1
ATOM 2080 O O . ASN A 1 248 ? -7.695 15.814 -3.321 1.00 83.81 248 ASN A O 1
ATOM 2084 N N . LEU A 1 249 ? -5.756 15.222 -4.294 1.00 89.25 249 LEU A N 1
ATOM 2085 C CA . LEU A 1 249 ? -6.346 14.908 -5.590 1.00 89.25 249 LEU A CA 1
ATOM 2086 C C . LEU A 1 249 ? -7.415 13.813 -5.509 1.00 89.25 249 LEU A C 1
ATOM 2088 O O . LEU A 1 249 ? -8.501 13.971 -6.057 1.00 89.25 249 LEU A O 1
ATOM 2092 N N . ILE A 1 250 ? -7.130 12.711 -4.810 1.00 85.12 250 ILE A N 1
ATOM 2093 C CA . ILE A 1 250 ? -8.082 11.606 -4.618 1.00 85.12 250 ILE A CA 1
ATOM 2094 C C . ILE A 1 250 ? -9.363 12.131 -3.970 1.00 85.12 250 ILE A C 1
ATOM 2096 O O . ILE A 1 250 ? -10.465 11.861 -4.442 1.00 85.12 250 ILE A O 1
ATOM 2100 N N . LYS A 1 251 ? -9.215 12.925 -2.908 1.00 80.00 251 LYS A N 1
ATOM 2101 C CA . LYS A 1 251 ? -10.338 13.558 -2.218 1.00 80.00 251 LYS A CA 1
ATOM 2102 C C . LYS A 1 251 ? -11.132 14.473 -3.154 1.00 80.00 251 LYS A C 1
ATOM 2104 O O . LYS A 1 251 ? -12.356 14.401 -3.169 1.00 80.00 251 LYS A O 1
ATOM 2109 N N . TYR A 1 252 ? -10.446 15.268 -3.969 1.00 86.75 252 TYR A N 1
ATOM 2110 C CA . TYR A 1 252 ? -11.075 16.141 -4.954 1.00 86.75 252 TYR A CA 1
ATOM 2111 C C . TYR A 1 252 ? -11.861 15.353 -6.018 1.00 86.75 252 TYR A C 1
ATOM 2113 O O . TYR A 1 252 ? -12.987 15.722 -6.349 1.00 86.75 252 TYR A O 1
ATOM 2121 N N . PHE A 1 253 ? -11.334 14.225 -6.507 1.00 88.19 253 PHE A N 1
ATOM 2122 C CA . PHE A 1 253 ? -12.045 13.339 -7.439 1.00 88.19 253 PHE A CA 1
ATOM 2123 C C . PHE A 1 253 ? -13.323 12.759 -6.824 1.00 88.19 253 PHE A C 1
ATOM 2125 O O . PHE A 1 253 ? -14.375 12.794 -7.464 1.00 88.19 253 PHE A O 1
ATOM 2132 N N . LEU A 1 254 ? -13.242 12.273 -5.581 1.00 78.94 254 LEU A N 1
ATOM 2133 C CA . LEU A 1 254 ? -14.395 11.738 -4.852 1.00 78.94 254 LEU A CA 1
ATOM 2134 C C . LEU A 1 254 ? -15.489 12.801 -4.673 1.00 78.94 254 LEU A C 1
ATOM 2136 O O . LEU A 1 254 ? -16.652 12.532 -4.950 1.00 78.94 254 LEU A O 1
ATOM 2140 N N . GLN A 1 255 ? -15.117 14.031 -4.307 1.00 77.88 255 GLN A N 1
ATOM 2141 C CA . GLN A 1 255 ? -16.058 15.152 -4.154 1.00 77.88 255 GLN A CA 1
ATOM 2142 C C . GLN A 1 255 ? -16.721 15.580 -5.469 1.00 77.88 255 GLN A C 1
ATOM 2144 O O . GLN A 1 255 ? -17.836 16.096 -5.468 1.00 77.88 255 GLN A O 1
ATOM 2149 N N . ASN A 1 256 ? -16.058 15.339 -6.600 1.00 84.12 256 ASN A N 1
ATOM 2150 C CA . ASN A 1 256 ? -16.609 15.574 -7.932 1.00 84.12 256 ASN A CA 1
ATOM 2151 C C . ASN A 1 256 ? -17.376 14.355 -8.483 1.00 84.12 256 ASN A C 1
ATOM 2153 O O . ASN A 1 256 ? -17.695 14.334 -9.671 1.00 84.12 256 ASN A O 1
ATOM 2157 N N . ASN A 1 257 ? -17.686 13.359 -7.640 1.00 80.94 257 ASN A N 1
ATOM 2158 C CA . ASN A 1 257 ? -18.375 12.116 -8.002 1.00 80.94 257 ASN A CA 1
ATOM 2159 C C . ASN A 1 257 ? -17.693 11.346 -9.145 1.00 80.94 257 ASN A C 1
ATOM 2161 O O . ASN A 1 257 ? -18.361 10.689 -9.944 1.00 80.94 257 ASN A O 1
ATOM 2165 N N . ILE A 1 258 ? -16.362 11.425 -9.244 1.00 85.62 258 ILE A N 1
ATOM 2166 C CA . ILE A 1 258 ? -15.606 10.611 -10.194 1.00 85.62 258 ILE A CA 1
ATOM 2167 C C . ILE A 1 258 ? -15.352 9.237 -9.562 1.00 85.62 258 ILE A C 1
ATOM 2169 O O . ILE A 1 258 ? -14.761 9.173 -8.480 1.00 85.62 258 ILE A O 1
ATOM 2173 N N . PRO A 1 259 ? -15.745 8.127 -10.213 1.00 83.69 259 PRO A N 1
ATOM 2174 C CA . PRO A 1 259 ? -15.414 6.788 -9.739 1.00 83.69 259 PRO A CA 1
ATOM 2175 C C . PRO A 1 259 ? -13.891 6.609 -9.700 1.00 83.69 259 PRO A C 1
ATOM 2177 O O . PRO A 1 259 ? -13.216 6.800 -10.713 1.00 83.69 259 PRO A O 1
ATOM 2180 N N . THR A 1 260 ? -13.330 6.252 -8.543 1.00 81.81 260 THR A N 1
ATOM 2181 C CA . THR A 1 260 ? -11.874 6.114 -8.355 1.00 81.81 260 THR A CA 1
ATOM 2182 C C . THR A 1 260 ? -11.492 4.772 -7.752 1.00 81.81 260 THR A C 1
ATOM 2184 O O . THR A 1 260 ? -12.122 4.290 -6.818 1.00 81.81 260 THR A O 1
ATOM 2187 N N . ASN A 1 261 ? -10.425 4.187 -8.284 1.00 81.12 261 ASN A N 1
ATOM 2188 C CA . ASN A 1 261 ? -9.775 2.994 -7.773 1.00 81.12 261 ASN A CA 1
ATOM 2189 C C . ASN A 1 261 ? -8.528 3.406 -7.002 1.00 81.12 261 ASN A C 1
ATOM 2191 O O . ASN A 1 261 ? -7.522 3.806 -7.591 1.00 81.12 261 ASN A O 1
ATOM 2195 N N . VAL A 1 262 ? -8.595 3.310 -5.678 1.00 76.19 262 VAL A N 1
ATOM 2196 C CA . VAL A 1 262 ? -7.479 3.621 -4.785 1.00 76.19 262 VAL A CA 1
ATOM 2197 C C . VAL A 1 262 ? -7.195 2.388 -3.945 1.00 76.19 262 VAL A C 1
ATOM 2199 O O . VAL A 1 262 ? -8.054 1.939 -3.193 1.00 76.19 262 VAL A O 1
ATOM 2202 N N . SER A 1 263 ? -5.975 1.862 -4.045 1.00 67.25 263 SER A N 1
ATOM 2203 C CA . SER A 1 263 ? -5.448 0.916 -3.061 1.00 67.25 263 SER A CA 1
ATOM 2204 C C . SER A 1 263 ? -4.579 1.695 -2.087 1.00 67.25 263 SER A C 1
ATOM 2206 O O . SER A 1 263 ? -3.427 2.024 -2.381 1.00 67.25 263 SER A O 1
ATOM 2208 N N . HIS A 1 264 ? -5.153 2.050 -0.939 1.00 65.88 264 HIS A N 1
ATOM 2209 C CA . HIS A 1 264 ? -4.390 2.639 0.153 1.00 65.88 264 HIS A CA 1
ATOM 2210 C C . HIS A 1 264 ? -4.104 1.568 1.199 1.00 65.88 264 HIS A C 1
ATOM 2212 O O . HIS A 1 264 ? -5.027 0.974 1.757 1.00 65.88 264 HIS A O 1
ATOM 2218 N N . ARG A 1 265 ? -2.820 1.324 1.474 1.00 66.75 265 ARG A N 1
ATOM 2219 C CA . ARG A 1 265 ? -2.415 0.527 2.630 1.00 66.75 265 ARG A CA 1
ATOM 2220 C C . ARG A 1 265 ? -2.635 1.378 3.877 1.00 66.75 265 ARG A C 1
ATOM 2222 O O . ARG A 1 265 ? -1.836 2.270 4.147 1.00 66.75 265 ARG A O 1
ATOM 2229 N N . ALA A 1 266 ? -3.716 1.109 4.590 1.00 75.88 266 ALA A N 1
ATOM 2230 C CA . ALA A 1 266 ? -3.975 1.670 5.902 1.00 75.88 266 ALA A CA 1
ATOM 2231 C C . ALA A 1 266 ? -3.483 0.708 6.995 1.00 75.88 266 ALA A C 1
ATOM 2233 O O . ALA A 1 266 ? -3.058 -0.425 6.730 1.00 75.88 266 ALA A O 1
ATOM 2234 N N . ASN A 1 267 ? -3.516 1.190 8.229 1.00 86.88 267 ASN A N 1
ATOM 2235 C CA . ASN A 1 267 ? -3.134 0.446 9.415 1.00 86.88 267 ASN A CA 1
ATOM 2236 C C . ASN A 1 267 ? -4.337 0.401 10.350 1.00 86.88 267 ASN A C 1
ATOM 2238 O O . ASN A 1 267 ? -4.760 1.447 10.834 1.00 86.88 267 ASN A O 1
ATOM 2242 N N . VAL A 1 268 ? -4.853 -0.795 10.644 1.00 92.25 268 VAL A N 1
ATOM 2243 C CA . VAL A 1 268 ? -5.990 -0.971 11.568 1.00 92.25 268 VAL A CA 1
ATOM 2244 C C . VAL A 1 268 ? -5.736 -0.256 12.898 1.00 92.25 268 VAL A C 1
ATOM 2246 O O . VAL A 1 268 ? -6.652 0.335 13.457 1.00 92.25 268 VAL A O 1
ATOM 2249 N N . LEU A 1 269 ? -4.479 -0.234 13.363 1.00 94.50 269 LEU A N 1
ATOM 2250 C CA . LEU A 1 269 ? -4.084 0.367 14.641 1.00 94.50 269 LEU A CA 1
ATOM 2251 C C . LEU A 1 269 ? -4.244 1.897 14.714 1.00 94.50 269 LEU A C 1
ATOM 2253 O O . LEU A 1 269 ? -4.100 2.468 15.795 1.00 94.50 269 LEU A O 1
ATOM 2257 N N . GLU A 1 270 ? -4.497 2.553 13.580 1.00 91.56 270 GLU A N 1
ATOM 2258 C CA . GLU A 1 270 ? -4.687 4.004 13.454 1.00 91.56 270 GLU A CA 1
ATOM 2259 C C . GLU A 1 270 ? -6.158 4.384 13.208 1.00 91.56 270 GLU A C 1
ATOM 2261 O O . GLU A 1 270 ? -6.516 5.560 13.276 1.00 91.56 270 GLU A O 1
ATOM 2266 N N . GLU A 1 271 ? -7.028 3.405 12.946 1.00 90.81 271 GLU A N 1
ATOM 2267 C CA . GLU A 1 271 ? -8.425 3.646 12.598 1.00 90.81 271 GLU A CA 1
ATOM 2268 C C . GLU A 1 271 ? -9.261 3.997 13.832 1.00 90.81 271 GLU A C 1
ATOM 2270 O O . GLU A 1 271 ? -9.190 3.345 14.875 1.00 90.81 271 GLU A O 1
ATOM 2275 N N . THR A 1 272 ? -10.124 5.009 13.706 1.00 91.31 272 THR A N 1
ATOM 2276 C CA . THR A 1 272 ? -10.909 5.536 14.833 1.00 91.31 272 THR A CA 1
ATOM 2277 C C . THR A 1 272 ? -11.767 4.465 15.506 1.00 91.31 272 THR A C 1
ATOM 2279 O O . THR A 1 272 ? -11.847 4.426 16.733 1.00 91.31 272 THR A O 1
ATOM 2282 N N . ILE A 1 273 ? -12.385 3.573 14.726 1.00 93.56 273 ILE A N 1
ATOM 2283 C CA . ILE A 1 273 ? -13.230 2.503 15.270 1.00 93.56 273 ILE A CA 1
ATOM 2284 C C . ILE A 1 273 ? -12.416 1.485 16.082 1.00 93.56 273 ILE A C 1
ATOM 2286 O O . ILE A 1 273 ? -12.860 1.049 17.144 1.00 93.56 273 ILE A O 1
ATOM 2290 N N . PHE A 1 274 ? -11.193 1.177 15.636 1.00 95.69 274 PHE A N 1
ATOM 2291 C CA . PHE A 1 274 ? -10.264 0.328 16.372 1.00 95.69 274 PHE A CA 1
ATOM 2292 C C . PHE A 1 274 ? -9.803 1.010 17.661 1.00 95.69 274 PHE A C 1
ATOM 2294 O O . PHE A 1 274 ? -9.812 0.370 18.704 1.00 95.69 274 PHE A O 1
ATOM 2301 N N . ILE A 1 275 ? -9.458 2.302 17.625 1.00 95.69 275 ILE A N 1
ATOM 2302 C CA . ILE A 1 275 ? -9.019 3.046 18.817 1.00 95.69 275 ILE A CA 1
ATOM 2303 C C . ILE A 1 275 ? -10.106 3.019 19.903 1.00 95.69 275 ILE A C 1
ATOM 2305 O O . ILE A 1 275 ? -9.800 2.733 21.060 1.00 95.69 275 ILE A O 1
ATOM 2309 N N . LYS A 1 276 ? -11.378 3.234 19.528 1.00 95.88 276 LYS A N 1
ATOM 2310 C CA . LYS A 1 276 ? -12.521 3.142 20.456 1.00 95.88 276 LYS A CA 1
ATOM 2311 C C . LYS A 1 276 ? -12.642 1.742 21.069 1.00 95.88 276 LYS A C 1
ATOM 2313 O O . LYS A 1 276 ? -12.763 1.598 22.284 1.00 95.88 276 LYS A O 1
ATOM 2318 N N . LEU A 1 277 ? -12.565 0.700 20.240 1.00 96.56 277 LEU A N 1
ATOM 2319 C CA . LEU A 1 277 ? -12.609 -0.691 20.697 1.00 96.56 277 LEU A CA 1
ATOM 2320 C C . LEU A 1 277 ? -11.428 -1.033 21.621 1.00 96.56 277 LEU A C 1
ATOM 2322 O O . LEU A 1 277 ? -11.612 -1.626 22.682 1.00 96.56 277 LEU A O 1
ATOM 2326 N N . PHE A 1 278 ? -10.218 -0.631 21.241 1.00 97.19 278 PHE A N 1
ATOM 2327 C CA . PHE A 1 278 ? -8.993 -0.857 21.998 1.00 97.19 278 PHE A CA 1
ATOM 2328 C C . PHE A 1 278 ? -9.058 -0.197 23.377 1.00 97.19 278 PHE A C 1
ATOM 2330 O O . PHE A 1 278 ? -8.727 -0.837 24.375 1.00 97.19 278 PHE A O 1
ATOM 2337 N N . GLN A 1 279 ? -9.572 1.032 23.461 1.00 97.06 279 GLN A N 1
ATOM 2338 C CA . GLN A 1 279 ? -9.758 1.738 24.726 1.00 97.06 279 GLN A CA 1
ATOM 2339 C C . GLN A 1 279 ? -10.771 1.034 25.649 1.00 97.06 279 GLN A C 1
ATOM 2341 O O . GLN A 1 279 ? -10.527 0.930 26.854 1.00 97.06 279 GLN A O 1
ATOM 2346 N N . ILE A 1 280 ? -11.859 0.469 25.103 1.00 97.81 280 ILE A N 1
ATOM 2347 C CA . ILE A 1 280 ? -12.796 -0.372 25.873 1.00 97.81 280 ILE A CA 1
ATOM 2348 C C . ILE A 1 280 ? -12.085 -1.607 26.433 1.00 97.81 280 ILE A C 1
ATOM 2350 O O . ILE A 1 280 ? -12.203 -1.905 27.622 1.00 97.81 280 ILE A O 1
ATOM 2354 N N . LEU A 1 281 ? -11.308 -2.312 25.608 1.00 97.56 281 LEU A N 1
ATOM 2355 C CA . LEU A 1 281 ? -10.574 -3.502 26.045 1.00 97.56 281 LEU A CA 1
ATOM 2356 C C . LEU A 1 281 ? -9.530 -3.168 27.121 1.00 97.56 281 LEU A C 1
ATOM 2358 O O . LEU A 1 281 ? -9.386 -3.916 28.092 1.00 97.56 281 LEU A O 1
ATOM 2362 N N . GLN A 1 282 ? -8.840 -2.030 26.994 1.00 96.88 282 GLN A N 1
ATOM 2363 C CA . GLN A 1 282 ? -7.927 -1.520 28.019 1.00 96.88 282 GLN A CA 1
ATOM 2364 C C . GLN A 1 282 ? -8.649 -1.244 29.337 1.00 96.88 282 GLN A C 1
ATOM 2366 O O . GLN A 1 282 ? -8.146 -1.632 30.395 1.00 96.88 282 GLN A O 1
ATOM 2371 N N . TYR A 1 283 ? -9.829 -0.625 29.288 1.00 97.25 283 TYR A N 1
ATOM 2372 C CA . TYR A 1 283 ? -10.642 -0.395 30.476 1.00 97.25 283 TYR A CA 1
ATOM 2373 C C . TYR A 1 283 ? -11.054 -1.709 31.154 1.00 97.25 283 TYR A C 1
ATOM 2375 O O . TYR A 1 283 ? -10.787 -1.881 32.343 1.00 97.25 283 TYR A O 1
ATOM 2383 N N . VAL A 1 284 ? -11.603 -2.669 30.400 1.00 96.94 284 VAL A N 1
ATOM 2384 C CA . VAL A 1 284 ? -12.007 -3.988 30.925 1.00 96.94 284 VAL A CA 1
ATOM 2385 C C . VAL A 1 284 ? -10.815 -4.723 31.554 1.00 96.94 284 VAL A C 1
ATOM 2387 O O . VAL A 1 284 ? -10.916 -5.223 32.673 1.00 96.94 284 VAL A O 1
ATOM 2390 N N . SER A 1 285 ? -9.658 -4.736 30.882 1.00 96.00 285 SER A N 1
ATOM 2391 C CA . SER A 1 285 ? -8.416 -5.335 31.398 1.00 96.00 285 SER A CA 1
ATOM 2392 C C . SER A 1 285 ? -7.918 -4.666 32.689 1.00 96.00 285 SER A C 1
ATOM 2394 O O . SER A 1 285 ? -7.404 -5.334 33.592 1.00 96.00 285 SER A O 1
ATOM 2396 N N . THR A 1 286 ? -8.058 -3.342 32.781 1.00 94.81 286 THR A N 1
ATOM 2397 C CA . THR A 1 286 ? -7.614 -2.544 33.931 1.00 94.81 286 THR A CA 1
ATOM 2398 C C . THR A 1 286 ? -8.517 -2.781 35.136 1.00 94.81 286 THR A C 1
ATOM 2400 O O . THR A 1 286 ? -8.023 -3.106 36.212 1.00 94.81 286 THR A O 1
ATOM 2403 N N . GLU A 1 287 ? -9.835 -2.712 34.948 1.00 94.81 287 GLU A N 1
ATOM 2404 C CA . GLU A 1 287 ? -10.825 -2.947 36.004 1.00 94.81 287 GLU A CA 1
ATOM 2405 C C . GLU A 1 287 ? -10.834 -4.389 36.515 1.00 94.81 287 GLU A C 1
ATOM 2407 O O . GLU A 1 287 ? -11.116 -4.620 37.690 1.00 94.81 287 GLU A O 1
ATOM 2412 N N . PHE A 1 288 ? -10.495 -5.360 35.664 1.00 94.69 288 PHE A N 1
ATOM 2413 C CA . PHE A 1 288 ? -10.328 -6.747 36.088 1.00 94.69 288 PHE A CA 1
ATOM 2414 C C . PHE A 1 288 ? -9.110 -6.937 37.006 1.00 94.69 288 PHE A C 1
ATOM 2416 O O . PHE A 1 288 ? -9.186 -7.678 37.984 1.00 94.69 288 PHE A O 1
ATOM 2423 N N . ARG A 1 289 ? -7.990 -6.252 36.729 1.00 93.31 289 ARG A N 1
ATOM 2424 C CA . ARG A 1 289 ? -6.771 -6.330 37.558 1.00 93.31 289 ARG A CA 1
ATOM 2425 C C . ARG A 1 289 ? -6.869 -5.495 38.830 1.00 93.31 289 ARG A C 1
ATOM 2427 O O . ARG A 1 289 ? -6.457 -5.947 39.896 1.00 93.31 289 ARG A O 1
ATOM 2434 N N . GLN A 1 290 ? -7.393 -4.280 38.714 1.00 94.19 290 GLN A N 1
ATOM 2435 C CA . GLN A 1 290 ? -7.564 -3.352 39.820 1.00 94.19 290 GLN A CA 1
ATOM 2436 C C . GLN A 1 290 ? -8.949 -2.696 39.730 1.00 94.19 290 GLN A C 1
ATOM 2438 O O . GLN A 1 290 ? -9.112 -1.696 39.024 1.00 94.19 290 GLN A O 1
ATOM 2443 N N . PRO A 1 291 ? -9.943 -3.218 40.467 1.00 93.38 291 PRO A N 1
ATOM 2444 C CA . PRO A 1 291 ? -11.288 -2.656 40.470 1.00 93.38 291 PRO A CA 1
ATOM 2445 C C . PRO A 1 291 ? -11.307 -1.170 40.857 1.00 93.38 291 PRO A C 1
ATOM 2447 O O . PRO A 1 291 ? -10.600 -0.747 41.775 1.00 93.38 291 PRO A O 1
ATOM 2450 N N . PHE A 1 292 ? -12.159 -0.394 40.187 1.00 91.94 292 PHE A N 1
ATOM 2451 C CA . PHE A 1 292 ? -12.424 1.029 40.435 1.00 91.94 292 PHE A CA 1
ATOM 2452 C C . PHE A 1 292 ? -11.208 1.957 40.248 1.00 91.94 292 PHE A C 1
ATOM 2454 O O . PHE A 1 292 ? -11.065 2.983 40.936 1.00 91.94 292 PHE A O 1
ATOM 2461 N N . SER A 1 293 ? -10.315 1.596 39.324 1.00 90.81 293 SER A N 1
ATOM 2462 C CA . SER A 1 293 ? -9.096 2.350 38.997 1.00 90.81 293 SER A CA 1
ATOM 2463 C C . SER A 1 293 ? -9.195 3.123 37.674 1.00 90.81 293 SER A C 1
ATOM 2465 O O . SER A 1 293 ? -8.469 4.099 37.476 1.00 90.81 293 SER A O 1
ATOM 2467 N N . GLY A 1 294 ? -10.125 2.748 36.796 1.00 88.94 294 GLY A N 1
ATOM 2468 C CA . GLY A 1 294 ? -10.248 3.238 35.425 1.00 88.94 294 GLY A CA 1
ATOM 2469 C C . GLY A 1 294 ? -11.228 4.392 35.209 1.00 88.94 294 GLY A C 1
ATOM 2470 O O . GLY A 1 294 ? -11.633 4.598 34.071 1.00 88.94 294 GLY A O 1
ATOM 2471 N N . ASP A 1 295 ? -11.625 5.151 36.240 1.00 86.56 295 ASP A N 1
ATOM 2472 C CA . ASP A 1 295 ? -12.667 6.199 36.129 1.00 86.56 295 ASP A CA 1
ATOM 2473 C C . ASP A 1 295 ? -12.392 7.234 35.015 1.00 86.56 295 ASP A C 1
ATOM 2475 O O . ASP A 1 295 ? -13.318 7.700 34.357 1.00 86.56 295 ASP A O 1
ATOM 2479 N N . HIS A 1 296 ? -11.124 7.575 34.766 1.00 84.94 296 HIS A N 1
ATOM 2480 C CA . HIS A 1 296 ? -10.740 8.494 33.689 1.00 84.94 296 HIS A CA 1
ATOM 2481 C C . HIS A 1 296 ? -11.026 7.915 32.294 1.00 84.94 296 HIS A C 1
ATOM 2483 O O . HIS A 1 296 ? -11.555 8.617 31.439 1.00 84.94 296 HIS A O 1
ATOM 2489 N N . VAL A 1 297 ? -10.749 6.624 32.085 1.00 90.06 297 VAL A N 1
ATOM 2490 C CA . VAL A 1 297 ? -11.054 5.925 30.828 1.00 90.06 297 VAL A CA 1
ATOM 2491 C C . VAL A 1 297 ? -12.559 5.693 30.700 1.00 90.06 297 VAL A C 1
ATOM 2493 O O . VAL A 1 297 ? -13.115 5.876 29.624 1.00 90.06 297 VAL A O 1
ATOM 2496 N N . LEU A 1 298 ? -13.239 5.352 31.801 1.00 93.44 298 LEU A N 1
ATOM 2497 C CA . LEU A 1 298 ? -14.694 5.195 31.836 1.00 93.44 298 LEU A CA 1
ATOM 2498 C C . LEU A 1 298 ? -15.404 6.482 31.402 1.00 93.44 298 LEU A C 1
ATOM 2500 O O . LEU A 1 298 ? -16.354 6.427 30.624 1.00 93.44 298 LEU A O 1
ATOM 2504 N N . PHE A 1 299 ? -14.924 7.638 31.872 1.00 86.31 299 PHE A N 1
ATOM 2505 C CA . PHE A 1 299 ? -15.431 8.943 31.454 1.00 86.31 299 PHE A CA 1
ATOM 2506 C C . PHE A 1 299 ? -15.341 9.139 29.937 1.00 86.31 299 PHE A C 1
ATOM 2508 O O . PHE A 1 299 ? -16.301 9.611 29.333 1.00 86.31 299 PHE A O 1
ATOM 2515 N N . GLU A 1 300 ? -14.228 8.752 29.313 1.00 87.69 300 GLU A N 1
ATOM 2516 C CA . GLU A 1 300 ? -14.043 8.846 27.861 1.00 87.69 300 GLU A CA 1
ATOM 2517 C C . GLU A 1 300 ? -14.936 7.853 27.100 1.00 87.69 300 GLU A C 1
ATOM 2519 O O . GLU A 1 300 ? -15.632 8.255 26.169 1.00 87.69 300 GLU A O 1
ATOM 2524 N N . ILE A 1 301 ? -14.999 6.592 27.540 1.00 95.25 301 ILE A N 1
ATOM 2525 C CA . ILE A 1 301 ? -15.813 5.539 26.906 1.00 95.25 301 ILE A CA 1
ATOM 2526 C C . ILE A 1 301 ? -17.305 5.890 26.927 1.00 95.25 301 ILE A C 1
ATOM 2528 O O . ILE A 1 301 ? -17.994 5.663 25.936 1.00 95.25 301 ILE A O 1
ATOM 2532 N N . MET A 1 302 ? -17.815 6.482 28.015 1.00 90.94 302 MET A N 1
ATOM 2533 C CA . MET A 1 302 ? -19.226 6.891 28.104 1.00 90.94 302 MET A CA 1
ATOM 2534 C C . MET A 1 302 ? -19.635 7.896 27.018 1.00 90.94 302 MET A C 1
ATOM 2536 O O . MET A 1 302 ? -20.815 7.974 26.690 1.00 90.94 302 MET A O 1
ATOM 2540 N N . HIS A 1 303 ? -18.692 8.659 26.453 1.00 89.56 303 HIS A N 1
ATOM 2541 C CA . HIS A 1 303 ? -18.978 9.615 25.379 1.00 89.56 303 HIS A CA 1
ATOM 2542 C C . HIS A 1 303 ? -19.092 8.968 23.997 1.00 89.56 303 HIS A C 1
ATOM 2544 O O . HIS A 1 303 ? -19.424 9.664 23.036 1.00 89.56 303 HIS A O 1
ATOM 2550 N N . TYR A 1 304 ? -18.805 7.671 23.860 1.00 94.19 304 TYR A N 1
ATOM 2551 C CA . TYR A 1 304 ? -18.939 7.010 22.571 1.00 94.19 304 TYR A CA 1
ATOM 2552 C C . TYR A 1 304 ? -20.402 6.960 22.135 1.00 94.19 304 TYR A C 1
ATOM 2554 O O . TYR A 1 304 ? -21.308 6.579 22.875 1.00 94.19 304 TYR A O 1
ATOM 2562 N N . GLU A 1 305 ? -20.611 7.334 20.881 1.00 90.75 305 GLU A N 1
ATOM 2563 C CA . GLU A 1 305 ? -21.905 7.598 20.267 1.00 90.75 305 GLU A CA 1
ATOM 2564 C C . GLU A 1 305 ? -22.798 6.353 20.271 1.00 90.75 305 GLU A C 1
ATOM 2566 O O . GLU A 1 305 ? -24.018 6.460 20.375 1.00 90.75 305 GLU A O 1
ATOM 2571 N N . PHE A 1 306 ? -22.185 5.168 20.212 1.00 91.06 306 PHE A N 1
ATOM 2572 C CA . PHE A 1 306 ? -22.883 3.887 20.215 1.00 91.06 306 PHE A CA 1
ATOM 2573 C C . PHE A 1 306 ? -23.462 3.469 21.573 1.00 91.06 306 PHE A C 1
ATOM 2575 O O . PHE A 1 306 ? -24.256 2.534 21.605 1.00 91.06 306 PHE A O 1
ATOM 2582 N N . PHE A 1 307 ? -23.157 4.177 22.668 1.00 92.50 307 PHE A N 1
ATOM 2583 C CA . PHE A 1 307 ? -23.854 3.986 23.948 1.00 92.50 307 PHE A CA 1
ATOM 2584 C C . PHE A 1 307 ? -25.063 4.910 24.127 1.00 92.50 307 PHE A C 1
ATOM 2586 O O . PHE A 1 307 ? -25.868 4.691 25.028 1.00 92.50 307 PHE A O 1
ATOM 2593 N N . GLY A 1 308 ? -25.203 5.953 23.299 1.00 88.44 308 GLY A N 1
ATOM 2594 C CA . GLY A 1 308 ? -26.348 6.868 23.352 1.00 88.44 308 GLY A CA 1
ATOM 2595 C C . GLY A 1 308 ? -26.459 7.708 24.633 1.00 88.44 308 GLY A C 1
ATOM 2596 O O . GLY A 1 308 ? -27.517 8.279 24.890 1.00 88.44 308 GLY A O 1
ATOM 2597 N N . ILE A 1 309 ? -25.396 7.810 25.439 1.00 90.69 309 ILE A N 1
ATOM 2598 C CA . ILE A 1 309 ? -25.407 8.560 26.702 1.00 90.69 309 ILE A CA 1
ATOM 2599 C C . ILE A 1 309 ? -25.148 10.050 26.433 1.00 90.69 309 ILE A C 1
ATOM 2601 O O . ILE A 1 309 ? -24.199 10.438 25.753 1.00 90.69 309 ILE A O 1
ATOM 2605 N N . SER A 1 310 ? -25.986 10.921 26.997 1.00 87.81 310 SER A N 1
ATOM 2606 C CA . SER A 1 310 ? -25.853 12.373 26.838 1.00 87.81 310 SER A CA 1
ATOM 2607 C C . SER A 1 310 ? -24.603 12.928 27.529 1.00 87.81 310 SER A C 1
ATOM 2609 O O . SER A 1 310 ? -24.444 12.789 28.742 1.00 87.81 310 SER A O 1
ATOM 2611 N N . ALA A 1 311 ? -23.781 13.689 26.796 1.00 80.38 311 ALA A N 1
ATOM 2612 C CA . ALA A 1 311 ? -22.605 14.382 27.339 1.00 80.38 311 ALA A CA 1
ATOM 2613 C C . ALA A 1 311 ? -22.931 15.293 28.541 1.00 80.38 311 ALA A C 1
ATOM 2615 O O . ALA A 1 311 ? -22.128 15.431 29.464 1.00 80.38 311 ALA A O 1
ATOM 2616 N N . LEU A 1 312 ? -24.131 15.889 28.573 1.00 79.00 312 LEU A N 1
ATOM 2617 C CA . LEU A 1 312 ? -24.574 16.699 29.713 1.00 79.00 312 LEU A CA 1
ATOM 2618 C C . LEU A 1 312 ? -24.807 15.855 30.967 1.00 79.00 312 LEU A C 1
ATOM 2620 O O . LEU A 1 312 ? -24.491 16.305 32.067 1.00 79.00 312 LEU A O 1
ATOM 2624 N N . ASP A 1 313 ? -25.353 14.651 30.820 1.00 84.12 313 ASP A N 1
ATOM 2625 C CA . ASP A 1 313 ? -25.568 13.757 31.955 1.00 84.12 313 ASP A CA 1
ATOM 2626 C C . ASP A 1 313 ? -24.250 13.123 32.425 1.00 84.12 313 ASP A C 1
ATOM 2628 O O . ASP A 1 313 ? -24.030 13.015 33.631 1.00 84.12 313 ASP A O 1
ATOM 2632 N N . ILE A 1 314 ? -23.314 12.834 31.514 1.00 81.50 314 ILE A N 1
ATOM 2633 C CA . ILE A 1 314 ? -21.950 12.409 31.877 1.00 81.50 314 ILE A CA 1
ATOM 2634 C C . ILE A 1 314 ? -21.231 13.509 32.672 1.00 81.50 314 ILE A C 1
ATOM 2636 O O . ILE A 1 314 ? -20.588 13.239 33.690 1.00 81.50 314 ILE A O 1
ATOM 2640 N N . ALA A 1 315 ? -21.374 14.774 32.263 1.00 77.19 315 ALA A N 1
ATOM 2641 C CA . ALA A 1 315 ? -20.814 15.905 33.000 1.00 77.19 315 ALA A CA 1
ATOM 2642 C C . ALA A 1 315 ? -21.413 16.028 34.413 1.00 77.19 315 ALA A C 1
ATOM 2644 O O . ALA A 1 315 ? -20.681 16.278 35.373 1.00 77.19 315 ALA A O 1
ATOM 2645 N N . ARG A 1 316 ? -22.725 15.811 34.571 1.00 81.62 316 ARG A N 1
ATOM 2646 C CA . ARG A 1 316 ? -23.386 15.803 35.888 1.00 81.62 316 ARG A CA 1
ATOM 2647 C C . ARG A 1 316 ? -22.872 14.689 36.790 1.00 81.62 316 ARG A C 1
ATOM 2649 O O . ARG A 1 316 ? -22.524 14.963 37.938 1.00 81.62 316 ARG A O 1
ATOM 2656 N N . LEU A 1 317 ? -22.757 13.474 36.253 1.00 84.69 317 LEU A N 1
ATOM 2657 C CA . LEU A 1 317 ? -22.154 12.336 36.941 1.00 84.69 317 LEU A CA 1
ATOM 2658 C C . LEU A 1 317 ? -20.730 12.672 37.415 1.00 84.69 317 LEU A C 1
ATOM 2660 O O . LEU A 1 317 ? -20.406 12.489 38.585 1.00 84.69 317 LEU A O 1
ATOM 2664 N N . SER A 1 318 ? -19.899 13.244 36.539 1.00 83.94 318 SER A N 1
ATOM 2665 C CA . SER A 1 318 ? -18.524 13.642 36.872 1.00 83.94 318 SER A CA 1
ATOM 2666 C C . SER A 1 318 ? -18.453 14.676 37.998 1.00 83.94 318 SER A C 1
ATOM 2668 O O . SER A 1 318 ? -17.654 14.533 38.927 1.00 83.94 318 SER A O 1
ATOM 2670 N N . VAL A 1 319 ? -19.327 15.687 37.974 1.00 79.56 319 VAL A N 1
ATOM 2671 C CA . VAL A 1 319 ? -19.418 16.685 39.051 1.00 79.56 319 VAL A CA 1
ATOM 2672 C C . VAL A 1 319 ? -19.858 16.042 40.366 1.00 79.56 319 VAL A C 1
ATOM 2674 O O . VAL A 1 319 ? -19.312 16.382 41.416 1.00 79.56 319 VAL A O 1
ATOM 2677 N N . TYR A 1 320 ? -20.809 15.108 40.321 1.00 83.44 320 TYR A N 1
ATOM 2678 C CA . TYR A 1 320 ? -21.280 14.382 41.500 1.00 83.44 320 TYR A CA 1
ATOM 2679 C C . TYR A 1 320 ? -20.181 13.514 42.129 1.00 83.44 320 TYR A C 1
ATOM 2681 O O . TYR A 1 320 ? -20.032 13.502 43.351 1.00 83.44 320 TYR A O 1
ATOM 2689 N N . CYS A 1 321 ? -19.375 12.846 41.301 1.00 82.88 321 CYS A N 1
ATOM 2690 C CA . CYS A 1 321 ? -18.268 11.990 41.726 1.00 82.88 321 CYS A CA 1
ATOM 2691 C C . CYS A 1 321 ? -17.080 12.753 42.333 1.00 82.88 321 CYS A C 1
ATOM 2693 O O . CYS A 1 321 ? -16.253 12.156 43.025 1.00 82.88 321 CYS A O 1
ATOM 2695 N N . ARG A 1 322 ? -16.977 14.066 42.103 1.00 76.69 322 ARG A N 1
ATOM 2696 C CA . ARG A 1 322 ? -15.830 14.865 42.541 1.00 76.69 322 ARG A CA 1
ATOM 2697 C C . ARG A 1 322 ? -15.743 14.961 44.078 1.00 76.69 322 ARG A C 1
ATOM 2699 O O . ARG A 1 322 ? -16.755 15.229 44.729 1.00 76.69 322 ARG A O 1
ATOM 2706 N N . PRO A 1 323 ? -14.531 14.859 44.661 1.00 75.12 323 PRO A N 1
ATOM 2707 C CA . PRO A 1 323 ? -14.270 15.199 46.058 1.00 75.12 323 PRO A CA 1
ATOM 2708 C C . PRO A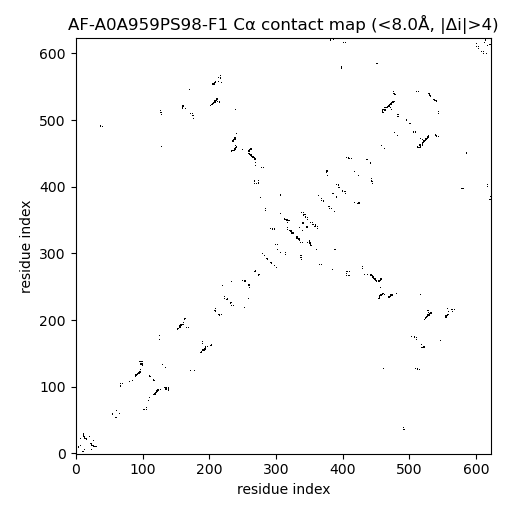 1 323 ? -14.869 16.551 46.460 1.00 75.12 323 PRO A C 1
ATOM 2710 O O . PRO A 1 323 ? -14.577 17.578 45.838 1.00 75.12 323 PRO A O 1
ATOM 2713 N N . LYS A 1 324 ? -15.686 16.568 47.515 1.00 74.69 324 LYS A N 1
ATOM 2714 C CA . LYS A 1 324 ? -16.248 17.795 48.088 1.00 74.69 324 LYS A CA 1
ATOM 2715 C C . LYS A 1 324 ? -15.385 18.268 49.251 1.00 74.69 324 LYS A C 1
ATOM 2717 O O . LYS A 1 324 ? -14.898 17.459 50.039 1.00 74.69 324 LYS A O 1
ATOM 2722 N N . ARG A 1 325 ? -15.212 19.587 49.351 1.00 67.06 325 ARG A N 1
ATOM 2723 C CA . ARG A 1 325 ? -14.537 20.231 50.481 1.00 67.06 325 ARG A CA 1
ATOM 2724 C C . ARG A 1 325 ? -15.434 20.143 51.715 1.00 67.06 325 ARG A C 1
ATOM 2726 O O . ARG A 1 325 ? -16.606 20.507 51.633 1.00 67.06 325 ARG A O 1
ATOM 2733 N N . GLN A 1 326 ? -14.880 19.655 52.814 1.00 73.06 326 GLN A N 1
ATOM 2734 C CA . GLN A 1 326 ? -15.530 19.571 54.116 1.00 73.06 326 GLN A CA 1
ATOM 2735 C C . GLN A 1 326 ? -15.213 20.814 54.965 1.00 73.06 326 GLN A C 1
ATOM 2737 O O . GLN A 1 326 ? -14.279 21.568 54.668 1.00 73.06 326 GLN A O 1
ATOM 2742 N N . ASP A 1 327 ? -16.012 21.036 56.014 1.00 75.81 327 ASP A N 1
ATOM 2743 C CA . ASP A 1 327 ? -15.928 22.214 56.896 1.00 75.81 327 ASP A CA 1
ATOM 2744 C C . ASP A 1 327 ? -14.578 22.332 57.632 1.00 75.81 327 ASP A C 1
ATOM 2746 O O . ASP A 1 327 ? -14.184 23.420 58.049 1.00 75.81 327 ASP A O 1
ATOM 2750 N N . ASP A 1 328 ? -13.830 21.234 57.746 1.00 77.19 328 ASP A N 1
ATOM 2751 C CA . ASP A 1 328 ? -12.519 21.139 58.397 1.00 77.19 328 ASP A CA 1
ATOM 2752 C C . ASP A 1 328 ? -11.321 21.347 57.443 1.00 77.19 328 ASP A C 1
ATOM 2754 O O . ASP A 1 328 ? -10.183 21.044 57.800 1.00 77.19 328 ASP A O 1
ATOM 2758 N N . ASN A 1 329 ? -11.552 21.886 56.237 1.00 72.38 329 ASN A N 1
ATOM 2759 C CA . ASN A 1 329 ? -10.563 22.020 55.155 1.00 72.38 329 ASN A CA 1
ATOM 2760 C C . ASN A 1 329 ? -10.033 20.695 54.571 1.00 72.38 329 ASN A C 1
ATOM 2762 O O . ASN A 1 329 ? -9.091 20.731 53.773 1.00 72.38 329 ASN A O 1
ATOM 2766 N N . THR A 1 330 ? -10.639 19.549 54.884 1.00 69.81 330 THR A N 1
ATOM 2767 C CA . THR A 1 330 ? -10.335 18.277 54.213 1.00 69.81 330 THR A CA 1
ATOM 2768 C C . THR A 1 330 ? -11.247 18.049 53.000 1.00 69.81 330 THR A C 1
ATOM 2770 O O . THR A 1 330 ? -12.198 18.798 52.755 1.00 69.81 330 THR A O 1
ATOM 2773 N N . TYR A 1 331 ? -10.923 17.056 52.171 1.00 69.25 331 TYR A N 1
ATOM 2774 C CA . TYR A 1 331 ? -11.741 16.646 51.027 1.00 69.25 331 TYR A CA 1
ATOM 2775 C C . TYR A 1 331 ? -12.265 15.230 51.264 1.00 69.25 331 TYR A C 1
ATOM 2777 O O . TYR A 1 331 ? -11.519 14.374 51.727 1.00 69.25 331 TYR A O 1
ATOM 2785 N N . SER A 1 332 ? -13.525 14.968 50.908 1.00 75.19 332 SER A N 1
ATOM 2786 C CA . SER A 1 332 ? -14.055 13.598 50.847 1.00 75.19 332 SER A CA 1
ATOM 2787 C C . SER A 1 332 ? -13.349 12.785 49.757 1.00 75.19 332 SER A C 1
ATOM 2789 O O . SER A 1 332 ? -13.002 13.364 48.730 1.00 75.19 332 SER A O 1
ATOM 2791 N N . ASP A 1 333 ? -13.305 11.459 49.868 1.00 70.12 333 ASP A N 1
ATOM 2792 C CA . ASP A 1 333 ? -12.683 10.578 48.861 1.00 70.12 333 ASP A CA 1
ATOM 2793 C C . ASP A 1 333 ? -13.338 10.620 47.459 1.00 70.12 333 ASP A C 1
ATOM 2795 O O . ASP A 1 333 ? -12.775 10.107 46.491 1.00 70.12 333 ASP A O 1
ATOM 2799 N N . GLY A 1 334 ? -14.495 11.281 47.317 1.00 77.00 334 GLY A N 1
ATOM 2800 C CA . GLY A 1 334 ? -15.282 11.293 46.083 1.00 77.00 334 GLY A CA 1
ATOM 2801 C C . GLY A 1 334 ? -16.006 9.962 45.868 1.00 77.00 334 GLY A C 1
ATOM 2802 O O . GLY A 1 334 ? -15.855 9.023 46.649 1.00 77.00 334 GLY A O 1
ATOM 2803 N N . TYR A 1 335 ? -16.817 9.876 44.816 1.00 85.50 335 TYR A N 1
ATOM 2804 C CA . TYR A 1 335 ? -17.477 8.624 44.437 1.00 85.50 335 TYR A CA 1
ATOM 2805 C C . TYR A 1 335 ? -16.837 8.053 43.178 1.00 85.50 335 TYR A C 1
ATOM 2807 O O . TYR A 1 335 ? -16.567 8.787 42.230 1.00 85.50 335 TYR A O 1
ATOM 2815 N N . LYS A 1 336 ? -16.645 6.734 43.145 1.00 90.25 336 LYS A N 1
ATOM 2816 C CA . LYS A 1 336 ? -16.178 6.024 41.949 1.00 90.25 336 LYS A CA 1
ATOM 2817 C C . LYS A 1 336 ? -17.286 5.977 40.909 1.00 90.25 336 LYS A C 1
ATOM 2819 O O . LYS A 1 336 ? -18.395 5.554 41.234 1.00 90.25 336 LYS A O 1
ATOM 2824 N N . MET A 1 337 ? -16.996 6.384 39.675 1.00 90.31 337 MET A N 1
ATOM 2825 C CA . MET A 1 337 ? -18.018 6.498 38.625 1.00 90.31 337 MET A CA 1
ATOM 2826 C C . MET A 1 337 ? -18.711 5.158 38.375 1.00 90.31 337 MET A C 1
ATOM 2828 O O . MET A 1 337 ? -19.938 5.114 38.353 1.00 90.31 337 MET A O 1
ATOM 2832 N N . ARG A 1 338 ? -17.942 4.062 38.299 1.00 94.38 338 ARG A N 1
ATOM 2833 C CA . ARG A 1 338 ? -18.475 2.702 38.100 1.00 94.38 338 ARG A CA 1
ATOM 2834 C C . ARG A 1 338 ? -19.480 2.275 39.183 1.00 94.38 338 ARG A C 1
ATOM 2836 O O . ARG A 1 338 ? -20.440 1.590 38.863 1.00 94.38 338 ARG A O 1
ATOM 2843 N N . LEU A 1 339 ? -19.304 2.702 40.440 1.00 93.94 339 LEU A N 1
ATOM 2844 C CA . LEU A 1 339 ? -20.272 2.418 41.513 1.00 93.94 339 LEU A CA 1
ATOM 2845 C C . LEU A 1 339 ? -21.549 3.248 41.365 1.00 93.94 339 LEU A C 1
ATOM 2847 O O . LEU A 1 339 ? -22.641 2.753 41.618 1.00 93.94 339 LEU A O 1
ATOM 2851 N N . VAL A 1 340 ? -21.421 4.514 40.961 1.00 93.81 340 VAL A N 1
ATOM 2852 C CA . VAL A 1 340 ? -22.575 5.414 40.834 1.00 93.81 340 VAL A CA 1
ATOM 2853 C C . VAL A 1 340 ? -23.484 4.985 39.683 1.00 93.81 340 VAL A C 1
ATOM 2855 O O . VAL A 1 340 ? -24.697 4.991 39.849 1.00 93.81 340 VAL A O 1
ATOM 2858 N N . ILE A 1 341 ? -22.923 4.554 38.548 1.00 95.31 341 ILE A N 1
ATOM 2859 C CA . ILE A 1 341 ? -23.712 4.129 37.376 1.00 95.31 341 ILE A CA 1
ATOM 2860 C C . ILE A 1 341 ? -24.492 2.819 37.586 1.00 95.31 341 ILE A C 1
ATOM 2862 O O . ILE A 1 341 ? -25.345 2.493 36.767 1.00 95.31 341 ILE A O 1
ATOM 2866 N N . GLN A 1 342 ? -24.229 2.094 38.680 1.00 95.25 342 GLN A N 1
ATOM 2867 C CA . GLN A 1 342 ? -24.955 0.882 39.080 1.00 95.25 342 GLN A CA 1
ATOM 2868 C C . GLN A 1 342 ? -26.181 1.172 39.959 1.00 95.25 342 GLN A C 1
ATOM 2870 O O . GLN A 1 342 ? -27.046 0.308 40.103 1.00 95.25 342 GLN A O 1
ATOM 2875 N N . ASP A 1 343 ? -26.265 2.358 40.570 1.00 95.94 343 ASP A N 1
ATOM 2876 C CA . ASP A 1 343 ? -27.310 2.703 41.537 1.00 95.94 343 ASP A CA 1
ATOM 2877 C C . ASP A 1 343 ? -28.201 3.828 41.007 1.00 95.94 343 ASP A C 1
ATOM 2879 O O . ASP A 1 343 ? -27.799 4.990 40.895 1.00 95.94 343 ASP A O 1
ATOM 2883 N N . LYS A 1 344 ? -29.467 3.486 40.748 1.00 94.75 344 LYS A N 1
ATOM 2884 C CA . LYS A 1 344 ? -30.486 4.435 40.291 1.00 94.75 344 LYS A CA 1
ATOM 2885 C C . LYS A 1 344 ? -30.636 5.628 41.237 1.00 94.75 344 LYS A C 1
ATOM 2887 O O . LYS A 1 344 ? -30.748 6.760 40.775 1.00 94.75 344 LYS A O 1
ATOM 2892 N N . SER A 1 345 ? -30.573 5.396 42.547 1.00 95.06 345 SER A N 1
ATOM 2893 C CA . SER A 1 345 ? -30.716 6.451 43.558 1.00 95.06 345 SER A CA 1
ATOM 2894 C C . SER A 1 345 ? -29.539 7.427 43.505 1.00 95.06 345 SER A C 1
ATOM 2896 O O . SER A 1 345 ? -29.711 8.636 43.664 1.00 95.06 345 SER A O 1
ATOM 2898 N N . ALA A 1 346 ? -28.333 6.912 43.253 1.00 94.12 346 ALA A N 1
ATOM 2899 C CA . ALA A 1 346 ? -27.132 7.725 43.115 1.00 94.12 346 ALA A CA 1
ATOM 2900 C C . ALA A 1 346 ? -27.144 8.544 41.810 1.00 94.12 346 ALA A C 1
ATOM 2902 O O . ALA A 1 346 ? -26.760 9.714 41.825 1.00 94.12 346 ALA A O 1
ATOM 2903 N N . LEU A 1 347 ? -27.644 7.977 40.707 1.00 94.12 347 LEU A N 1
ATOM 2904 C CA . LEU A 1 347 ? -27.850 8.689 39.438 1.00 94.12 347 LEU A CA 1
ATOM 2905 C C . LEU A 1 347 ? -28.887 9.817 39.568 1.00 94.12 347 LEU A C 1
ATOM 2907 O O . LEU A 1 347 ? -28.655 10.934 39.097 1.00 94.12 347 LEU A O 1
ATOM 2911 N N . GLU A 1 348 ? -29.996 9.565 40.267 1.00 93.94 348 GLU A N 1
ATOM 2912 C CA . GLU A 1 348 ? -31.002 10.585 40.586 1.00 93.94 348 GLU A CA 1
ATOM 2913 C C . GLU A 1 348 ? -30.409 11.702 41.461 1.00 93.94 348 GLU A C 1
ATOM 2915 O O . GLU A 1 348 ? -30.609 12.888 41.181 1.00 93.94 348 GLU A O 1
ATOM 2920 N N . ALA A 1 349 ? -29.601 11.352 42.469 1.00 91.88 349 ALA A N 1
ATOM 2921 C CA . ALA A 1 349 ? -28.880 12.321 43.299 1.00 91.88 349 ALA A CA 1
ATOM 2922 C C . ALA A 1 349 ? -27.847 13.141 42.502 1.00 91.88 349 ALA A C 1
ATOM 2924 O O . ALA A 1 349 ? -27.622 14.319 42.801 1.00 91.88 349 ALA A O 1
ATOM 2925 N N . ALA A 1 350 ? -27.256 12.548 41.462 1.0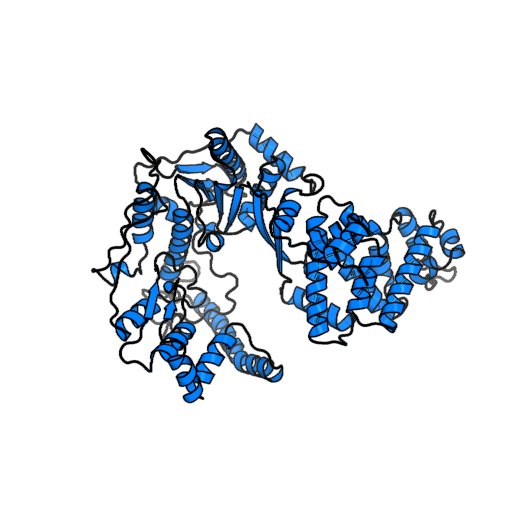0 86.56 350 ALA A N 1
ATOM 2926 C CA . ALA A 1 350 ? -26.387 13.225 40.503 1.00 86.56 350 ALA A CA 1
ATOM 2927 C C . ALA A 1 350 ? -27.153 14.111 39.502 1.00 86.56 350 ALA A C 1
ATOM 2929 O O . ALA A 1 350 ? -26.525 14.818 38.716 1.00 86.56 350 ALA A O 1
ATOM 2930 N N . GLN A 1 351 ? -28.493 14.126 39.537 1.00 88.75 351 GLN A N 1
ATOM 2931 C CA . GLN A 1 351 ? -29.364 14.873 38.617 1.00 88.75 351 GLN A CA 1
ATOM 2932 C C . GLN A 1 351 ? -29.226 14.444 37.144 1.00 88.75 351 GLN A C 1
ATOM 2934 O O . GLN A 1 351 ? -29.491 15.228 36.219 1.00 88.75 351 GLN A O 1
ATOM 2939 N N . VAL A 1 352 ? -28.807 13.199 36.915 1.00 89.19 352 VAL A N 1
ATOM 2940 C CA . VAL A 1 352 ? -28.822 12.564 35.594 1.00 89.19 352 VAL A CA 1
ATOM 2941 C C . VAL A 1 352 ? -30.275 12.419 35.137 1.00 89.19 352 VAL A C 1
ATOM 2943 O O . VAL A 1 352 ? -31.132 12.015 35.920 1.00 89.19 352 VAL A O 1
ATOM 2946 N N . LYS A 1 353 ? -30.578 12.796 33.889 1.00 89.06 353 LYS A N 1
ATOM 2947 C CA . LYS A 1 353 ? -31.945 12.703 33.351 1.00 89.06 353 LYS A CA 1
ATOM 2948 C C . LYS A 1 353 ? -32.276 11.299 32.876 1.00 89.06 353 LYS A C 1
ATOM 2950 O O . LYS A 1 353 ? -33.379 10.830 33.137 1.00 89.06 353 LYS A O 1
ATOM 2955 N N . ASP A 1 354 ? -31.342 10.659 32.184 1.00 93.25 354 ASP A N 1
ATOM 2956 C CA . ASP A 1 354 ? -31.523 9.311 31.649 1.00 93.25 354 ASP A CA 1
ATOM 2957 C C . ASP A 1 354 ? -30.761 8.280 32.490 1.00 93.25 354 ASP A C 1
ATOM 2959 O O . ASP A 1 354 ? -29.686 7.815 32.122 1.00 93.25 354 ASP A O 1
ATOM 2963 N N . ALA A 1 355 ? -31.287 7.964 33.677 1.00 95.00 355 ALA A N 1
ATOM 2964 C CA . ALA A 1 355 ? -30.656 6.988 34.567 1.00 95.00 355 ALA A CA 1
ATOM 2965 C C . ALA A 1 355 ? -30.655 5.567 33.973 1.00 95.00 355 ALA A C 1
ATOM 2967 O O . ALA A 1 355 ? -29.734 4.794 34.232 1.00 95.00 355 ALA A O 1
ATOM 2968 N N . ASP A 1 356 ? -31.662 5.226 33.165 1.00 95.31 356 ASP A N 1
ATOM 2969 C CA . ASP A 1 356 ? -31.809 3.883 32.606 1.00 95.31 356 ASP A CA 1
ATOM 2970 C C . ASP A 1 356 ? -30.706 3.592 31.564 1.00 95.31 356 ASP A C 1
ATOM 2972 O O . ASP A 1 356 ? -30.179 2.477 31.542 1.00 95.31 356 ASP A O 1
ATOM 2976 N N . ALA A 1 357 ? -30.259 4.595 30.791 1.00 94.00 357 ALA A N 1
ATOM 2977 C CA . ALA A 1 357 ? -29.100 4.464 29.900 1.00 94.00 357 ALA A CA 1
ATOM 2978 C C . ALA A 1 357 ? -27.798 4.110 30.650 1.00 94.00 357 ALA A C 1
ATOM 2980 O O . ALA A 1 357 ? -27.052 3.231 30.214 1.00 94.00 357 ALA A O 1
ATOM 2981 N N . PHE A 1 358 ? -27.536 4.732 31.807 1.00 96.19 358 PHE A N 1
ATOM 2982 C CA . PHE A 1 358 ? -26.355 4.411 32.625 1.00 96.19 358 PHE A CA 1
ATOM 2983 C C . PHE A 1 358 ? -26.436 3.016 33.249 1.00 96.19 358 PHE A C 1
ATOM 2985 O O . PHE A 1 358 ? -25.431 2.309 33.272 1.00 96.19 358 PHE A O 1
ATOM 2992 N N . LEU A 1 359 ? -27.618 2.593 33.710 1.00 96.75 359 LEU A N 1
ATOM 2993 C CA . LEU A 1 359 ? -27.823 1.248 34.260 1.00 96.75 359 LEU A CA 1
ATOM 2994 C C . LEU A 1 359 ? -27.621 0.164 33.188 1.00 96.75 359 LEU A C 1
ATOM 2996 O O . LEU A 1 359 ? -26.978 -0.859 33.447 1.00 96.75 359 LEU A O 1
ATOM 3000 N N . ALA A 1 360 ? -28.124 0.397 31.971 1.00 95.31 360 ALA A N 1
ATOM 3001 C CA . ALA A 1 360 ? -27.907 -0.491 30.831 1.00 95.31 360 ALA A CA 1
ATOM 3002 C C . ALA A 1 360 ? -26.415 -0.585 30.475 1.00 95.31 360 ALA A C 1
ATOM 3004 O O . ALA A 1 360 ? -25.866 -1.684 30.394 1.00 95.31 360 ALA A O 1
ATOM 3005 N N . PHE A 1 361 ? -25.735 0.559 30.359 1.00 96.25 361 PHE A N 1
ATOM 3006 C CA . PHE A 1 361 ? -24.294 0.624 30.116 1.00 96.25 361 PHE A CA 1
ATOM 3007 C C . PHE A 1 361 ? -23.478 -0.075 31.212 1.00 96.25 361 PHE A C 1
ATOM 3009 O O . PHE A 1 361 ? -22.569 -0.852 30.919 1.00 96.25 361 PHE A O 1
ATOM 3016 N N . SER A 1 362 ? -23.843 0.129 32.480 1.00 96.44 362 SER A N 1
ATOM 3017 C CA . SER A 1 362 ? -23.193 -0.544 33.600 1.00 96.44 362 SER A CA 1
ATOM 3018 C C . SER A 1 362 ? -23.349 -2.061 33.519 1.00 96.44 362 SER A C 1
ATOM 3020 O O . SER A 1 362 ? -22.390 -2.779 33.784 1.00 96.44 362 SER A O 1
ATOM 3022 N N . THR A 1 363 ? -24.529 -2.557 33.142 1.00 96.69 363 THR A N 1
ATOM 3023 C CA . THR A 1 363 ? -24.781 -4.000 32.997 1.00 96.69 363 THR A CA 1
ATOM 3024 C C . THR A 1 363 ? -23.867 -4.616 31.934 1.00 96.69 363 THR A C 1
ATOM 3026 O O . THR A 1 363 ? -23.323 -5.700 32.139 1.00 96.69 363 THR A O 1
ATOM 3029 N N . ILE A 1 364 ? -23.650 -3.902 30.826 1.00 96.06 364 ILE A N 1
ATOM 3030 C CA . ILE A 1 364 ? -22.761 -4.328 29.738 1.00 96.06 364 ILE A CA 1
ATOM 3031 C C . ILE A 1 364 ? -21.302 -4.414 30.221 1.00 96.06 364 ILE A C 1
ATOM 3033 O O . ILE A 1 364 ? -20.653 -5.443 30.026 1.00 96.06 364 ILE A O 1
ATOM 3037 N N . ILE A 1 365 ? -20.800 -3.382 30.912 1.00 95.62 365 ILE A N 1
ATOM 3038 C CA . ILE A 1 365 ? -19.429 -3.369 31.455 1.00 95.62 365 ILE A CA 1
ATOM 3039 C C . ILE A 1 365 ? -19.201 -4.510 32.449 1.00 95.62 365 ILE A C 1
ATOM 3041 O O . ILE A 1 365 ? -18.186 -5.206 32.360 1.00 95.62 365 ILE A O 1
ATOM 3045 N N . GLU A 1 366 ? -20.131 -4.717 33.386 1.00 95.50 366 GLU A N 1
ATOM 3046 C CA . GLU A 1 366 ? -20.035 -5.826 34.341 1.00 95.50 366 GLU A CA 1
ATOM 3047 C C . GLU A 1 366 ? -20.011 -7.175 33.616 1.00 95.50 366 GLU A C 1
ATOM 3049 O O . GLU A 1 366 ? -19.204 -8.042 33.955 1.00 95.50 366 GLU A O 1
ATOM 3054 N N . GLY A 1 367 ? -20.818 -7.323 32.561 1.00 95.44 367 GLY A N 1
ATOM 3055 C CA . GLY A 1 367 ? -20.813 -8.497 31.693 1.00 95.44 367 GLY A CA 1
ATOM 3056 C C . GLY A 1 367 ? -19.456 -8.751 31.030 1.00 95.44 367 GLY A C 1
ATOM 3057 O O . GLY A 1 367 ? -18.987 -9.892 31.011 1.00 95.44 367 GLY A O 1
ATOM 3058 N N . TRP A 1 368 ? -18.775 -7.714 30.535 1.00 96.50 368 TRP A N 1
ATOM 3059 C CA . TRP A 1 368 ? -17.436 -7.849 29.943 1.00 96.50 368 TRP A CA 1
ATOM 3060 C C . TRP A 1 368 ? -16.380 -8.264 30.963 1.00 96.50 368 TRP A C 1
ATOM 3062 O O . TRP A 1 368 ? -15.606 -9.190 30.708 1.00 96.50 368 TRP A O 1
ATOM 3072 N N . ILE A 1 369 ? -16.371 -7.622 32.133 1.00 95.31 369 ILE A N 1
ATOM 3073 C CA . ILE A 1 369 ? -15.425 -7.929 33.216 1.00 95.31 369 ILE A CA 1
ATOM 3074 C C . ILE A 1 369 ? -15.660 -9.352 33.738 1.00 95.31 369 ILE A C 1
ATOM 3076 O O . ILE A 1 369 ? -14.706 -10.101 33.958 1.00 95.31 369 ILE A O 1
ATOM 3080 N N . GLN A 1 370 ? -16.923 -9.768 33.868 1.00 94.50 370 GLN A N 1
ATOM 3081 C CA . GLN A 1 370 ? -17.277 -11.136 34.228 1.00 94.50 370 GLN A CA 1
ATOM 3082 C C . GLN A 1 370 ? -16.835 -12.138 33.154 1.00 94.50 370 GLN A C 1
ATOM 3084 O O . GLN A 1 370 ? -16.258 -13.172 33.493 1.00 94.50 370 GLN A O 1
ATOM 3089 N N . THR A 1 371 ? -17.048 -11.840 31.871 1.00 93.44 371 THR A N 1
ATOM 3090 C CA . THR A 1 371 ? -16.638 -12.719 30.762 1.00 93.44 371 THR A CA 1
ATOM 3091 C C . THR A 1 371 ? -15.131 -12.952 30.776 1.00 93.44 371 THR A C 1
ATOM 3093 O O . THR A 1 371 ? -14.692 -14.090 30.621 1.00 93.44 371 THR A O 1
ATOM 3096 N N . LEU A 1 372 ? -14.339 -11.911 31.050 1.00 93.44 372 LEU A N 1
ATOM 3097 C CA . LEU A 1 372 ? -12.883 -12.020 31.169 1.00 93.44 372 LEU A CA 1
ATOM 3098 C C . LEU A 1 372 ? -12.440 -12.952 32.308 1.00 93.44 372 LEU A C 1
ATOM 3100 O O . LEU A 1 372 ? -11.391 -13.579 32.208 1.00 93.44 372 LEU A O 1
ATOM 3104 N N . SER A 1 373 ? -13.251 -13.107 33.360 1.00 91.12 373 SER A N 1
ATOM 3105 C CA . SER A 1 373 ? -12.975 -14.064 34.443 1.00 91.12 373 SER A CA 1
ATOM 3106 C C . SER A 1 373 ? -13.263 -15.528 34.076 1.00 91.12 373 SER A C 1
ATOM 3108 O O . SER A 1 373 ? -12.810 -16.432 34.776 1.00 91.12 373 SER A O 1
ATOM 3110 N N . GLN A 1 374 ? -14.025 -15.771 33.004 1.00 91.50 374 GLN A N 1
ATOM 3111 C CA . GLN A 1 374 ? -14.575 -17.090 32.659 1.00 91.50 374 GLN A CA 1
ATOM 3112 C C . GLN A 1 374 ? -14.133 -17.609 31.287 1.00 91.50 374 GLN A C 1
ATOM 3114 O O . GLN A 1 374 ? -14.279 -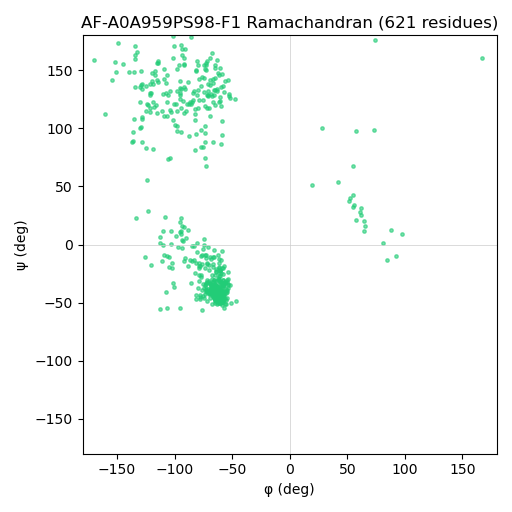18.798 31.014 1.00 91.50 374 GLN A O 1
ATOM 3119 N N . SER A 1 375 ? -13.627 -16.732 30.422 1.00 89.25 375 SER A N 1
ATOM 3120 C CA . SER A 1 375 ? -13.379 -17.019 29.009 1.00 89.25 375 SER A CA 1
ATOM 3121 C C . SER A 1 375 ? -11.996 -16.554 28.567 1.00 89.25 375 SER A C 1
ATOM 3123 O O . SER A 1 375 ? -11.329 -15.769 29.237 1.00 89.25 375 SER A O 1
ATOM 3125 N N . ILE A 1 376 ? -11.570 -17.037 27.402 1.00 90.06 376 ILE A N 1
ATOM 3126 C CA . ILE A 1 376 ? -10.339 -16.590 26.745 1.00 90.06 376 ILE A CA 1
ATOM 3127 C C . ILE A 1 376 ? -10.491 -15.177 26.164 1.00 90.06 376 ILE A C 1
ATOM 3129 O O . ILE A 1 376 ? -11.597 -14.723 25.866 1.00 90.06 376 ILE A O 1
ATOM 3133 N N . SER A 1 377 ? -9.362 -14.497 25.956 1.00 91.88 377 SER A N 1
ATOM 3134 C CA . SER A 1 377 ? -9.309 -13.100 25.504 1.00 91.88 377 SER A CA 1
ATOM 3135 C C . SER A 1 377 ? -10.081 -12.844 24.211 1.00 91.88 377 SER A C 1
ATOM 3137 O O . SER A 1 377 ? -10.766 -11.830 24.113 1.00 91.88 377 SER A O 1
ATOM 3139 N N . ILE A 1 378 ? -10.037 -13.767 23.243 1.00 90.88 378 ILE A N 1
ATOM 3140 C CA . ILE A 1 378 ? -10.780 -13.607 21.984 1.00 90.88 378 ILE A CA 1
ATOM 3141 C C . ILE A 1 378 ? -12.298 -13.566 22.205 1.00 90.88 378 ILE A C 1
ATOM 3143 O O . ILE A 1 378 ? -12.968 -12.717 21.626 1.00 90.88 378 ILE A O 1
ATOM 3147 N N . SER A 1 379 ? -12.831 -14.385 23.115 1.00 90.06 379 SER A N 1
ATOM 3148 C CA . SER A 1 379 ? -14.259 -14.379 23.453 1.00 90.06 379 SER A CA 1
ATOM 3149 C C . SER A 1 379 ? -14.678 -13.076 24.131 1.00 90.06 379 SER A C 1
ATOM 3151 O O . SER A 1 379 ? -15.793 -12.606 23.930 1.00 90.06 379 SER A O 1
ATOM 3153 N N . VAL A 1 380 ? -13.784 -12.456 24.909 1.00 93.56 380 VAL A N 1
ATOM 3154 C CA . VAL A 1 380 ? -14.029 -11.128 25.491 1.00 93.56 380 VAL A CA 1
ATOM 3155 C C . VAL A 1 380 ? -14.093 -10.067 24.397 1.00 93.56 380 VAL A C 1
ATOM 3157 O O . VAL A 1 380 ? -14.995 -9.237 24.423 1.00 93.56 380 VAL A O 1
ATOM 3160 N N . ILE A 1 381 ? -13.187 -10.107 23.415 1.00 94.69 381 ILE A N 1
ATOM 3161 C CA . ILE A 1 381 ? -13.191 -9.166 22.285 1.00 94.69 381 ILE A CA 1
ATOM 3162 C C . ILE A 1 381 ? -14.476 -9.317 21.457 1.00 94.69 381 ILE A C 1
ATOM 3164 O O . ILE A 1 381 ? -15.135 -8.320 21.169 1.00 94.69 381 ILE A O 1
ATOM 3168 N N . GLU A 1 382 ? -14.868 -10.548 21.121 1.00 90.56 382 GLU A N 1
ATOM 3169 C CA . GLU A 1 382 ? -16.115 -10.834 20.397 1.00 90.56 382 GLU A CA 1
ATOM 3170 C C . GLU A 1 382 ? -17.355 -10.392 21.196 1.00 90.56 382 GLU A C 1
ATOM 3172 O O . GLU A 1 382 ? -18.280 -9.797 20.634 1.00 90.56 382 GLU A O 1
ATOM 3177 N N . ASN A 1 383 ? -17.358 -10.593 22.519 1.00 91.31 383 ASN A N 1
ATOM 3178 C CA . ASN A 1 383 ? -18.431 -10.112 23.391 1.00 91.31 383 ASN A CA 1
ATOM 3179 C C . ASN A 1 383 ? -18.505 -8.574 23.400 1.00 91.31 383 ASN A C 1
ATOM 3181 O O . ASN A 1 383 ? -19.579 -8.006 23.209 1.00 91.31 383 ASN A O 1
ATOM 3185 N N . VAL A 1 384 ? -17.372 -7.878 23.539 1.00 95.06 384 VAL A N 1
ATOM 3186 C CA . VAL A 1 384 ? -17.335 -6.406 23.487 1.00 95.06 384 VAL A CA 1
ATOM 3187 C C . VAL A 1 384 ? -17.891 -5.888 22.161 1.00 95.06 384 VAL A C 1
ATOM 3189 O O . VAL A 1 384 ? -18.708 -4.969 22.155 1.00 95.06 384 VAL A O 1
ATOM 3192 N N . ILE A 1 385 ? -17.508 -6.484 21.033 1.00 91.75 385 ILE A N 1
ATOM 3193 C CA . ILE A 1 385 ? -17.989 -6.059 19.710 1.00 91.75 385 ILE A CA 1
ATOM 3194 C C . ILE A 1 385 ? -19.496 -6.309 19.555 1.00 91.75 385 ILE A C 1
ATOM 3196 O O . ILE A 1 385 ? -20.214 -5.443 19.060 1.00 91.75 385 ILE A O 1
ATOM 3200 N N . SER A 1 386 ? -19.998 -7.457 20.004 1.00 88.69 386 SER A N 1
ATOM 3201 C CA . SER A 1 386 ? -21.416 -7.811 19.844 1.00 88.69 386 SER A CA 1
ATOM 3202 C C . SER A 1 386 ? -22.354 -7.031 20.770 1.00 88.69 386 SER A C 1
ATOM 3204 O O . SER A 1 386 ? -23.460 -6.686 20.358 1.00 88.69 386 SER A O 1
ATOM 3206 N N . THR A 1 387 ? -21.930 -6.710 21.996 1.00 92.06 387 THR A N 1
ATOM 3207 C CA . THR A 1 387 ? -22.817 -6.122 23.022 1.00 92.06 387 THR A CA 1
ATOM 3208 C C . THR A 1 387 ? -22.611 -4.627 23.271 1.00 92.06 387 THR A C 1
ATOM 3210 O O . THR A 1 387 ? -23.458 -4.003 23.903 1.00 92.06 387 THR A O 1
ATOM 3213 N N . SER A 1 388 ? -21.543 -4.010 22.750 1.00 91.75 388 SER A N 1
ATOM 3214 C CA . SER A 1 388 ? -21.309 -2.558 22.900 1.00 91.75 388 SER A CA 1
ATOM 3215 C C . SER A 1 388 ? -22.241 -1.677 22.069 1.00 91.75 388 SER A C 1
ATOM 3217 O O . SER A 1 388 ? -22.293 -0.475 22.304 1.00 91.75 388 SER A O 1
ATOM 3219 N N . GLY A 1 389 ? -22.922 -2.236 21.064 1.00 89.12 389 GLY A N 1
ATOM 3220 C CA . GLY A 1 389 ? -23.643 -1.456 20.054 1.00 89.12 389 GLY A CA 1
ATOM 3221 C C . GLY A 1 389 ? -22.744 -0.902 18.939 1.00 89.12 389 GLY A C 1
ATOM 3222 O O . GLY A 1 389 ? -23.245 -0.255 18.018 1.00 89.12 389 GLY A O 1
ATOM 3223 N N . ILE A 1 390 ? -21.432 -1.190 18.962 1.00 90.62 390 ILE A N 1
ATOM 3224 C CA . ILE A 1 390 ? -20.483 -0.717 17.943 1.00 90.62 390 ILE A CA 1
ATOM 3225 C C . ILE A 1 390 ? -20.881 -1.179 16.538 1.00 90.62 390 ILE A C 1
ATOM 3227 O O . ILE A 1 390 ? -20.836 -0.379 15.613 1.00 90.62 390 ILE A O 1
ATOM 3231 N N . ILE A 1 391 ? -21.346 -2.425 16.374 1.00 85.88 391 ILE A N 1
ATOM 3232 C CA . ILE A 1 391 ? -21.793 -2.942 15.074 1.00 85.88 391 ILE A CA 1
ATOM 3233 C C . ILE A 1 391 ? -22.996 -2.149 14.564 1.00 85.88 391 ILE A C 1
ATOM 3235 O O . ILE A 1 391 ? -22.969 -1.685 13.432 1.00 85.88 391 ILE A O 1
ATOM 3239 N N . GLU A 1 392 ? -24.024 -1.921 15.385 1.00 85.12 392 GLU A N 1
ATOM 3240 C CA . GLU A 1 392 ? -25.200 -1.148 14.962 1.00 85.12 392 GLU A CA 1
ATOM 3241 C C . GLU A 1 392 ? -24.825 0.285 14.553 1.00 85.12 392 GLU A C 1
ATOM 3243 O O . GLU A 1 392 ? -25.334 0.807 13.560 1.00 85.12 392 GLU A O 1
ATOM 3248 N N . TYR A 1 393 ? -23.901 0.905 15.284 1.00 87.25 393 TYR A N 1
ATOM 3249 C CA . TYR A 1 393 ? -23.359 2.216 14.941 1.00 87.25 393 TYR A CA 1
ATOM 3250 C C . TYR A 1 393 ? -22.583 2.206 13.624 1.00 87.25 393 TYR A C 1
ATOM 3252 O O . TYR A 1 393 ? -22.846 3.043 12.761 1.00 87.25 393 TYR A O 1
ATOM 3260 N N . VAL A 1 394 ? -21.688 1.232 13.432 1.00 83.75 394 VAL A N 1
ATOM 3261 C CA . VAL A 1 394 ? -20.943 1.069 12.179 1.00 83.75 394 VAL A CA 1
ATOM 3262 C C . VAL A 1 394 ? -21.900 0.857 11.006 1.00 83.75 394 VAL A C 1
ATOM 3264 O O . VAL A 1 394 ? -21.713 1.442 9.945 1.00 83.75 394 VAL A O 1
ATOM 3267 N N . LEU A 1 395 ? -22.960 0.070 11.183 1.00 77.25 395 LEU A N 1
ATOM 3268 C CA . LEU A 1 395 ? -23.935 -0.204 10.127 1.00 77.25 395 LEU A CA 1
ATOM 3269 C C . LEU A 1 395 ? -24.764 1.019 9.724 1.00 77.25 395 LEU A C 1
ATOM 3271 O O . LEU A 1 395 ? -25.230 1.085 8.588 1.00 77.25 395 LEU A O 1
ATOM 3275 N N . LYS A 1 396 ? -24.938 1.985 10.630 1.00 81.69 396 LYS A N 1
ATOM 3276 C CA . LYS A 1 396 ? -25.566 3.282 10.333 1.00 81.69 396 LYS A CA 1
ATOM 3277 C C . LYS A 1 396 ? -24.584 4.291 9.728 1.00 81.69 396 LYS A C 1
ATOM 3279 O O . LYS A 1 396 ? -25.032 5.317 9.226 1.00 81.69 396 LYS A O 1
ATOM 3284 N N . SER A 1 397 ? -23.278 4.021 9.777 1.00 75.25 397 SER A N 1
ATOM 3285 C CA . SER A 1 397 ? -22.244 4.870 9.184 1.00 75.25 397 SER A CA 1
ATOM 3286 C C . SER A 1 397 ? -22.196 4.708 7.665 1.00 75.25 397 SER A C 1
ATOM 3288 O O . SER A 1 397 ? -22.316 3.601 7.134 1.00 75.25 397 SER A O 1
ATOM 3290 N N . GLU A 1 398 ? -21.923 5.794 6.945 1.00 62.72 398 GLU A N 1
ATOM 3291 C CA . GLU A 1 398 ? -21.690 5.726 5.498 1.00 62.72 398 GLU A CA 1
ATOM 3292 C C . GLU A 1 398 ? -20.403 4.974 5.130 1.00 62.72 398 GLU A C 1
ATOM 3294 O O . GLU A 1 398 ? -20.297 4.441 4.029 1.00 62.72 398 GLU A O 1
ATOM 3299 N N . GLU A 1 399 ? -19.460 4.822 6.066 1.00 68.75 399 GLU A N 1
ATOM 3300 C CA . GLU A 1 399 ? -18.264 3.987 5.903 1.00 68.75 399 GLU A CA 1
ATOM 3301 C C . GLU A 1 399 ? -18.442 2.562 6.459 1.00 68.75 399 GLU A C 1
ATOM 3303 O O . GLU A 1 399 ? -17.454 1.895 6.770 1.00 68.75 399 GLU A O 1
ATOM 3308 N N . SER A 1 400 ? -19.683 2.072 6.577 1.00 74.75 400 SER A N 1
ATOM 3309 C CA . SER A 1 400 ? -19.996 0.763 7.175 1.00 74.75 400 SER A CA 1
ATOM 3310 C C . SER A 1 400 ? -19.108 -0.372 6.657 1.00 74.75 400 SER A C 1
ATOM 3312 O O . SER A 1 400 ? -18.508 -1.093 7.449 1.00 74.75 400 SER A O 1
ATOM 3314 N N . ALA A 1 401 ? -18.942 -0.499 5.338 1.00 67.81 401 ALA A N 1
ATOM 3315 C CA . ALA A 1 401 ? -18.094 -1.532 4.742 1.00 67.81 401 ALA A CA 1
ATOM 3316 C C . ALA A 1 401 ? -16.625 -1.426 5.190 1.00 67.81 401 ALA A C 1
ATOM 3318 O O . ALA A 1 401 ? -16.013 -2.441 5.518 1.00 67.81 401 ALA A O 1
ATOM 3319 N N . TRP A 1 402 ? -16.075 -0.208 5.246 1.00 77.75 402 TRP A N 1
ATOM 3320 C CA . TRP A 1 402 ? -14.696 0.034 5.679 1.00 77.75 402 TRP A CA 1
ATOM 3321 C C . TRP A 1 402 ? -14.516 -0.277 7.162 1.00 77.75 402 TRP A C 1
ATOM 3323 O O . TRP A 1 402 ? -13.638 -1.046 7.535 1.00 77.75 402 TRP A O 1
ATOM 3333 N N . GLN A 1 403 ? -15.377 0.276 8.011 1.00 84.44 403 GLN A N 1
ATOM 3334 C CA . GLN A 1 403 ? -15.289 0.093 9.456 1.00 84.44 403 GLN A CA 1
ATOM 3335 C C . GLN A 1 403 ? -15.518 -1.368 9.864 1.00 84.44 403 GLN A C 1
ATOM 3337 O O . GLN A 1 403 ? -14.825 -1.861 10.753 1.00 84.44 403 GLN A O 1
ATOM 3342 N N . ILE A 1 404 ? -16.413 -2.096 9.182 1.00 81.06 404 ILE A N 1
ATOM 3343 C CA . ILE A 1 404 ? -16.534 -3.547 9.365 1.00 81.06 404 ILE A CA 1
ATOM 3344 C C . ILE A 1 404 ? -15.254 -4.258 8.928 1.00 81.06 404 ILE A C 1
ATOM 3346 O O . ILE A 1 404 ? -14.772 -5.117 9.659 1.00 81.06 404 ILE A O 1
ATOM 3350 N N . GLN A 1 405 ? -14.664 -3.899 7.783 1.00 80.31 405 GLN A N 1
ATOM 3351 C CA . GLN A 1 405 ? -13.403 -4.498 7.344 1.00 80.31 405 GLN A CA 1
ATOM 3352 C C . GLN A 1 405 ? -12.290 -4.283 8.383 1.00 80.31 405 GLN A C 1
ATOM 3354 O O . GLN A 1 405 ? -11.568 -5.223 8.695 1.00 80.31 405 GLN A O 1
ATOM 3359 N N . VAL A 1 406 ? -12.200 -3.089 8.979 1.00 87.31 406 VAL A N 1
ATOM 3360 C CA . VAL A 1 406 ? -11.260 -2.778 10.069 1.00 87.31 406 VAL A CA 1
ATOM 3361 C C . VAL A 1 406 ? -11.496 -3.678 11.285 1.00 87.31 406 VAL A C 1
ATOM 3363 O O . VAL A 1 406 ? -10.546 -4.277 11.791 1.00 87.31 406 VAL A O 1
ATOM 3366 N N . ILE A 1 407 ? -12.749 -3.810 11.736 1.00 90.44 407 ILE A N 1
ATOM 3367 C CA . ILE A 1 407 ? -13.116 -4.683 12.864 1.00 90.44 407 ILE A CA 1
ATOM 3368 C C . ILE A 1 407 ? -12.768 -6.146 12.555 1.00 90.44 407 ILE A C 1
ATOM 3370 O O . ILE A 1 407 ? -12.185 -6.832 13.395 1.00 90.44 407 ILE A O 1
ATOM 3374 N N . ASN A 1 408 ? -13.071 -6.615 11.345 1.00 86.12 408 ASN A N 1
ATOM 3375 C CA . ASN A 1 408 ? -12.806 -7.986 10.918 1.00 86.12 408 ASN A CA 1
ATOM 3376 C C . ASN A 1 408 ? -11.310 -8.279 10.855 1.00 86.12 408 ASN A C 1
ATOM 3378 O O . ASN A 1 408 ? -10.870 -9.278 11.411 1.00 86.12 408 ASN A O 1
ATOM 3382 N N . THR A 1 409 ? -10.515 -7.398 10.245 1.00 86.75 409 THR A N 1
ATOM 3383 C CA . THR A 1 409 ? -9.060 -7.572 10.165 1.00 86.75 409 THR A CA 1
ATOM 3384 C C . THR A 1 409 ? -8.416 -7.532 11.553 1.00 86.75 409 THR A C 1
ATOM 3386 O O . THR A 1 409 ? -7.488 -8.295 11.818 1.00 86.75 409 THR A O 1
ATOM 3389 N N . PHE A 1 410 ? -8.921 -6.705 12.478 1.00 95.19 410 PHE A N 1
ATOM 3390 C CA . PHE A 1 410 ? -8.493 -6.765 13.878 1.00 95.19 410 PHE A CA 1
ATOM 3391 C C . PHE A 1 410 ? -8.832 -8.114 14.529 1.00 95.19 410 PHE A C 1
ATOM 3393 O O . PHE A 1 410 ? -7.992 -8.698 15.213 1.00 95.19 410 PHE A O 1
ATOM 3400 N N . LEU A 1 411 ? -10.047 -8.622 14.318 1.00 89.56 411 LEU A N 1
ATOM 3401 C CA . LEU A 1 411 ? -10.478 -9.901 14.878 1.00 89.56 411 LEU A CA 1
ATOM 3402 C C . LEU A 1 411 ? -9.715 -11.092 14.300 1.00 89.56 411 LEU A C 1
ATOM 3404 O O . LEU A 1 411 ? -9.370 -11.994 15.055 1.00 89.56 411 LEU A O 1
ATOM 3408 N N . GLU A 1 412 ? -9.424 -11.100 13.000 1.00 86.06 412 GLU A N 1
ATOM 3409 C CA . GLU A 1 412 ? -8.560 -12.099 12.360 1.00 86.06 412 GLU A CA 1
ATOM 3410 C C . GLU A 1 412 ? -7.168 -12.086 12.991 1.00 86.06 412 GLU A C 1
ATOM 3412 O O . GLU A 1 412 ? -6.684 -13.127 13.428 1.00 86.06 412 GLU A O 1
ATOM 3417 N N . TRP A 1 413 ? -6.576 -10.900 13.158 1.00 94.06 413 TRP A N 1
ATOM 3418 C CA . TRP A 1 413 ? -5.299 -10.761 13.854 1.00 94.06 413 TRP A CA 1
ATOM 3419 C C . TRP A 1 413 ? -5.363 -11.293 15.297 1.00 94.06 413 TRP A C 1
ATOM 3421 O O . TRP A 1 413 ? -4.487 -12.045 15.722 1.00 94.06 413 TRP A O 1
ATOM 3431 N N . ALA A 1 414 ? -6.420 -10.970 16.050 1.00 91.56 414 ALA A N 1
ATOM 3432 C CA . ALA A 1 414 ? -6.592 -11.458 17.418 1.00 91.56 414 ALA A CA 1
ATOM 3433 C C . ALA A 1 414 ? -6.803 -12.985 17.475 1.00 91.56 414 ALA A C 1
ATOM 3435 O O . ALA A 1 414 ? -6.313 -13.642 18.397 1.00 91.56 414 ALA A O 1
ATOM 3436 N N . LYS A 1 415 ? -7.500 -13.564 16.486 1.00 87.31 415 LYS A N 1
ATOM 3437 C CA . LYS A 1 415 ? -7.669 -15.017 16.329 1.00 87.31 415 LYS A CA 1
ATOM 3438 C C . LYS A 1 415 ? -6.339 -15.694 16.033 1.00 87.31 415 LYS A C 1
ATOM 3440 O O . LYS A 1 415 ? -6.038 -16.690 16.684 1.00 87.31 415 LYS A O 1
ATOM 3445 N N . ASP A 1 416 ? -5.528 -15.131 15.144 1.00 87.44 416 ASP A N 1
ATOM 3446 C CA . ASP A 1 416 ? -4.193 -15.640 14.827 1.00 87.44 416 ASP A CA 1
ATOM 3447 C C . ASP A 1 416 ? -3.272 -15.620 16.055 1.00 87.44 416 ASP A C 1
ATOM 3449 O O . ASP A 1 416 ? -2.593 -16.611 16.341 1.00 87.44 416 ASP A O 1
ATOM 3453 N N . GLU A 1 417 ? -3.277 -14.534 16.833 1.00 89.81 417 GLU A N 1
ATOM 3454 C CA . GLU A 1 417 ? -2.516 -14.456 18.087 1.00 89.81 417 GLU A CA 1
ATOM 3455 C C . GLU A 1 417 ? -3.014 -15.468 19.129 1.00 89.81 417 GLU A C 1
ATOM 3457 O O . GLU A 1 417 ? -2.208 -16.147 19.772 1.00 89.81 417 GLU A O 1
ATOM 3462 N N . ASN A 1 418 ? -4.331 -15.658 19.249 1.00 87.06 418 ASN A N 1
ATOM 3463 C CA . ASN A 1 418 ? -4.902 -16.683 20.120 1.00 87.06 418 ASN A CA 1
ATOM 3464 C C . ASN A 1 418 ? -4.580 -18.106 19.627 1.00 87.06 418 ASN A C 1
ATOM 3466 O O . ASN A 1 418 ? -4.313 -18.984 20.437 1.00 87.06 418 ASN A O 1
ATOM 3470 N N . MET A 1 419 ? -4.543 -18.366 18.318 1.00 86.12 419 MET A N 1
ATOM 3471 C CA . MET A 1 419 ? -4.120 -19.665 17.778 1.00 86.12 419 MET A CA 1
ATOM 3472 C C . MET A 1 419 ? -2.652 -19.959 18.095 1.00 86.12 419 MET A C 1
ATOM 3474 O O . MET A 1 419 ? -2.309 -21.094 18.424 1.00 86.12 419 MET A O 1
ATOM 3478 N N . ARG A 1 420 ? -1.788 -18.937 18.043 1.00 87.06 420 ARG A N 1
ATOM 3479 C CA . ARG A 1 420 ? -0.375 -19.049 18.437 1.00 87.06 420 ARG A CA 1
ATOM 3480 C C . ARG A 1 420 ? -0.221 -19.273 19.939 1.00 87.06 420 ARG A C 1
ATOM 3482 O O . ARG A 1 420 ? 0.665 -20.015 20.359 1.00 87.06 420 ARG A O 1
ATOM 3489 N N . ARG A 1 421 ? -1.061 -18.629 20.755 1.00 89.75 421 ARG A N 1
ATOM 3490 C CA . ARG A 1 421 ? -1.057 -18.730 22.222 1.00 89.75 421 ARG A CA 1
ATOM 3491 C C . ARG A 1 421 ? -2.495 -18.849 22.759 1.00 89.75 421 ARG A C 1
ATOM 3493 O O . ARG A 1 421 ? -3.067 -17.835 23.156 1.00 89.75 421 ARG A O 1
ATOM 3500 N N . PRO A 1 422 ? -3.055 -20.076 22.868 1.00 86.81 422 PRO A N 1
ATOM 3501 C CA . PRO A 1 422 ? -4.474 -20.315 23.208 1.00 86.81 422 PRO A CA 1
ATOM 3502 C C . PRO A 1 422 ? -4.977 -19.722 24.528 1.00 86.81 422 PRO A C 1
ATOM 3504 O O . PRO A 1 422 ? -6.181 -19.602 24.738 1.00 86.81 422 PRO A O 1
ATOM 3507 N N . HIS A 1 423 ? -4.062 -19.372 25.431 1.00 87.56 423 HIS A N 1
ATOM 3508 C CA . HIS A 1 423 ? -4.364 -18.802 26.741 1.00 87.56 423 HIS A CA 1
ATOM 3509 C C . HIS A 1 423 ? -3.678 -17.450 26.954 1.00 87.56 423 HIS A C 1
ATOM 3511 O O . HIS A 1 423 ? -3.339 -17.120 28.088 1.00 87.56 423 HIS A O 1
ATOM 3517 N N . ILE A 1 424 ? -3.423 -16.687 25.883 1.00 91.75 424 ILE A N 1
ATOM 3518 C CA . ILE A 1 424 ? -2.856 -15.341 26.008 1.00 91.75 424 ILE A CA 1
ATOM 3519 C C . ILE A 1 424 ? -3.791 -14.454 26.852 1.00 91.75 424 ILE A C 1
ATOM 3521 O O . ILE A 1 424 ? -4.950 -14.260 26.469 1.00 91.75 424 ILE A O 1
ATOM 3525 N N . PRO A 1 425 ? -3.338 -13.928 28.005 1.00 93.50 425 PRO A N 1
ATOM 3526 C CA . PRO A 1 425 ? -4.126 -13.000 28.808 1.00 93.50 425 PRO A CA 1
ATOM 3527 C C . PRO A 1 425 ? -4.430 -11.709 28.040 1.00 93.50 425 PRO A C 1
ATOM 3529 O O . PRO A 1 425 ? -3.619 -11.255 27.229 1.00 93.50 425 PRO A O 1
ATOM 3532 N N . LEU A 1 426 ? -5.589 -11.093 28.301 1.00 94.88 426 LEU A N 1
ATOM 3533 C CA . LEU A 1 426 ? -6.017 -9.903 27.557 1.00 94.88 426 LEU A CA 1
ATOM 3534 C C . LEU A 1 426 ? -5.022 -8.749 27.724 1.00 94.88 426 LEU A C 1
ATOM 3536 O O . LEU A 1 426 ? -4.752 -8.030 26.771 1.00 94.88 426 LEU A O 1
ATOM 3540 N N . ASP A 1 427 ? -4.442 -8.575 28.910 1.00 94.44 427 ASP A N 1
ATOM 3541 C CA . ASP A 1 427 ? -3.442 -7.536 29.141 1.00 94.44 427 ASP A CA 1
ATOM 3542 C C . ASP A 1 427 ? -2.144 -7.745 28.358 1.00 94.44 427 ASP A C 1
ATOM 3544 O O . ASP A 1 427 ? -1.572 -6.771 27.871 1.00 94.44 427 ASP A O 1
ATOM 3548 N N . GLU A 1 428 ? -1.703 -8.991 28.198 1.00 94.44 428 GLU A N 1
ATOM 3549 C CA . GLU A 1 428 ? -0.538 -9.329 27.377 1.00 94.44 428 GLU A CA 1
ATOM 3550 C C . GLU A 1 428 ? -0.816 -9.089 25.881 1.00 94.44 428 GLU A C 1
ATOM 3552 O O . GLU A 1 428 ? 0.025 -8.531 25.168 1.00 94.44 428 GLU A O 1
ATOM 3557 N N . LEU A 1 429 ? -2.023 -9.423 25.408 1.00 95.06 429 LEU A N 1
ATOM 3558 C CA . LEU A 1 429 ? -2.455 -9.129 24.038 1.00 95.06 429 LEU A CA 1
ATOM 3559 C C . LEU A 1 429 ? -2.497 -7.612 23.775 1.00 95.06 429 LEU A C 1
ATOM 3561 O O . LEU A 1 429 ? -1.966 -7.136 22.773 1.00 95.06 429 LEU A O 1
ATOM 3565 N N . LEU A 1 430 ? -3.071 -6.832 24.696 1.00 96.06 430 LEU A N 1
ATOM 3566 C CA . LEU A 1 430 ? -3.119 -5.370 24.584 1.00 96.06 430 LEU A CA 1
ATOM 3567 C C . LEU A 1 430 ? -1.722 -4.741 24.662 1.00 96.06 430 LEU A C 1
ATOM 3569 O O . LEU A 1 430 ? -1.438 -3.786 23.942 1.00 96.06 430 LEU A O 1
ATOM 3573 N N . HIS A 1 431 ? -0.826 -5.286 25.488 1.00 95.19 431 HIS A N 1
ATOM 3574 C CA . HIS A 1 431 ? 0.568 -4.849 25.527 1.00 95.19 431 HIS A CA 1
ATOM 3575 C C . HIS A 1 431 ? 1.290 -5.115 24.200 1.00 95.19 431 HIS A C 1
ATOM 3577 O O . HIS A 1 431 ? 2.064 -4.275 23.747 1.00 95.19 431 HIS A O 1
ATOM 3583 N N . THR A 1 432 ? 0.986 -6.234 23.538 1.00 94.50 432 THR A N 1
ATOM 3584 C CA . THR A 1 432 ? 1.518 -6.540 22.203 1.00 94.50 432 THR A CA 1
ATOM 3585 C C . THR A 1 432 ? 1.113 -5.468 21.189 1.00 94.50 432 THR A C 1
ATOM 3587 O O . THR A 1 432 ? 1.962 -4.986 20.444 1.00 94.50 432 THR A O 1
ATOM 3590 N N . ILE A 1 433 ? -0.145 -5.018 21.212 1.00 95.69 433 ILE A N 1
ATOM 3591 C CA . ILE A 1 433 ? -0.626 -3.920 20.356 1.00 95.69 433 ILE A CA 1
ATOM 3592 C C . ILE A 1 433 ? 0.139 -2.616 20.633 1.00 95.69 433 ILE A C 1
ATOM 3594 O O . ILE A 1 433 ? 0.574 -1.951 19.692 1.00 95.69 433 ILE A O 1
ATOM 3598 N N . LEU A 1 434 ? 0.348 -2.260 21.906 1.00 94.62 434 LEU A N 1
ATOM 3599 C CA . LEU A 1 434 ? 1.125 -1.067 22.272 1.00 94.62 434 LEU A CA 1
ATOM 3600 C C . LEU A 1 434 ? 2.567 -1.160 21.757 1.00 94.62 434 LEU A C 1
ATOM 3602 O O . LEU A 1 434 ? 3.072 -0.220 21.147 1.00 94.62 434 LEU A O 1
ATOM 3606 N N . LEU A 1 435 ? 3.206 -2.321 21.925 1.00 93.75 435 LEU A N 1
ATOM 3607 C CA . LEU A 1 435 ? 4.553 -2.572 21.418 1.00 93.75 435 LEU A CA 1
ATOM 3608 C C . LEU A 1 435 ? 4.613 -2.472 19.888 1.00 93.75 435 LEU A C 1
ATOM 3610 O O . LEU A 1 435 ? 5.586 -1.944 19.342 1.00 93.75 435 LEU A O 1
ATOM 3614 N N . MET A 1 436 ? 3.578 -2.946 19.187 1.00 93.62 436 MET A N 1
ATOM 3615 C CA . MET A 1 436 ? 3.454 -2.794 17.737 1.00 93.62 436 MET A CA 1
ATOM 3616 C C . MET A 1 436 ? 3.380 -1.317 17.342 1.00 93.62 436 MET A C 1
ATOM 3618 O O . MET A 1 436 ? 4.125 -0.901 16.455 1.00 93.62 436 MET A O 1
ATOM 3622 N N . GLN A 1 437 ? 2.564 -0.508 18.025 1.00 89.88 437 GLN A N 1
ATOM 3623 C CA . GLN A 1 437 ? 2.470 0.935 17.774 1.00 89.88 437 GLN A CA 1
ATOM 3624 C C . GLN A 1 437 ? 3.815 1.646 18.016 1.00 89.88 437 GLN A C 1
ATOM 3626 O O . GLN A 1 437 ? 4.279 2.394 17.151 1.00 89.88 437 GLN A O 1
ATOM 3631 N N . GLU A 1 438 ? 4.494 1.362 19.133 1.00 89.31 438 GLU A N 1
ATOM 3632 C CA . GLU A 1 438 ? 5.820 1.918 19.453 1.00 89.31 438 GLU A CA 1
ATOM 3633 C C . GLU A 1 438 ? 6.885 1.518 18.421 1.00 89.31 438 GLU A C 1
ATOM 3635 O O . GLU A 1 438 ? 7.711 2.333 17.995 1.00 89.31 438 GLU A O 1
ATOM 3640 N N . SER A 1 439 ? 6.828 0.266 17.967 1.00 87.25 439 SER A N 1
ATOM 3641 C CA . SER A 1 439 ? 7.756 -0.307 16.989 1.00 87.25 439 SER A CA 1
ATOM 3642 C C . SER A 1 439 ? 7.380 0.007 15.537 1.00 87.25 439 SER A C 1
ATOM 3644 O O . SER A 1 439 ? 8.109 -0.383 14.623 1.00 87.25 439 SER A O 1
ATOM 3646 N N . ARG A 1 440 ? 6.273 0.730 15.303 1.00 84.75 440 ARG A N 1
ATOM 3647 C CA . ARG A 1 440 ? 5.700 1.027 13.974 1.00 84.75 440 ARG A CA 1
ATOM 3648 C C . ARG A 1 440 ? 5.408 -0.228 13.144 1.00 84.75 440 ARG A C 1
ATOM 3650 O O . ARG A 1 440 ? 5.545 -0.223 11.919 1.00 84.75 440 ARG A O 1
ATOM 3657 N N . ILE A 1 441 ? 5.020 -1.306 13.814 1.00 86.88 441 ILE A N 1
ATOM 3658 C CA . ILE A 1 441 ? 4.513 -2.527 13.194 1.00 86.88 441 ILE A CA 1
ATOM 3659 C C . ILE A 1 441 ? 3.018 -2.314 12.959 1.00 86.88 441 ILE A C 1
ATOM 3661 O O . ILE A 1 441 ? 2.274 -2.004 13.885 1.00 86.88 441 ILE A O 1
ATOM 3665 N N . SER A 1 442 ? 2.584 -2.445 11.708 1.00 87.81 442 SER A N 1
ATOM 3666 C CA . SER A 1 442 ? 1.184 -2.243 11.322 1.00 87.81 442 SER A CA 1
ATOM 3667 C C . SER A 1 442 ? 0.424 -3.563 11.268 1.00 87.81 442 SER A C 1
ATOM 3669 O O . SER A 1 442 ? 1.014 -4.609 10.992 1.00 87.81 442 SER A O 1
ATOM 3671 N N . ILE A 1 443 ? -0.893 -3.492 11.461 1.00 90.19 443 ILE A N 1
ATOM 3672 C CA . ILE A 1 443 ? -1.830 -4.504 10.966 1.00 90.19 443 ILE A CA 1
ATOM 3673 C C . ILE A 1 443 ? -2.322 -3.971 9.614 1.00 90.19 443 ILE A C 1
ATOM 3675 O O . ILE A 1 443 ? -3.164 -3.064 9.586 1.00 90.19 443 ILE A O 1
ATOM 3679 N N . PRO A 1 444 ? -1.728 -4.419 8.491 1.00 83.44 444 PRO A N 1
ATOM 3680 C CA . PRO A 1 444 ? -2.008 -3.831 7.194 1.00 83.44 444 PRO A CA 1
ATOM 3681 C C . PRO A 1 444 ? -3.418 -4.195 6.740 1.00 83.44 444 PRO A C 1
ATOM 3683 O O . PRO A 1 444 ? -3.801 -5.360 6.733 1.00 83.44 444 PRO A O 1
ATOM 3686 N N . ILE A 1 445 ? -4.156 -3.189 6.294 1.00 81.56 445 ILE A N 1
ATOM 3687 C CA . ILE A 1 445 ? -5.467 -3.351 5.677 1.00 81.56 445 ILE A CA 1
ATOM 3688 C C . ILE A 1 445 ? -5.507 -2.486 4.420 1.00 81.56 445 ILE A C 1
ATOM 3690 O O . ILE A 1 445 ? -5.032 -1.351 4.407 1.00 81.56 445 ILE A O 1
ATOM 3694 N N . HIS A 1 446 ? -6.028 -3.032 3.328 1.00 68.50 446 HIS A N 1
ATOM 3695 C CA . HIS A 1 446 ? -6.177 -2.275 2.093 1.00 68.50 446 HIS A CA 1
ATOM 3696 C C . HIS A 1 446 ? -7.559 -1.638 2.068 1.00 68.50 446 HIS A C 1
ATOM 3698 O O . HIS A 1 446 ? -8.565 -2.343 1.967 1.00 68.50 446 HIS A O 1
ATOM 3704 N N . ARG A 1 447 ? -7.601 -0.303 2.135 1.00 66.38 447 ARG A N 1
ATOM 3705 C CA . ARG A 1 447 ? -8.812 0.451 1.818 1.00 66.38 447 ARG A CA 1
ATOM 3706 C C . ARG A 1 447 ? -8.979 0.410 0.313 1.00 66.38 447 ARG A C 1
ATOM 3708 O O . ARG A 1 447 ? -8.330 1.170 -0.401 1.00 66.38 447 ARG A O 1
ATOM 3715 N N . LEU A 1 448 ? -9.795 -0.530 -0.147 1.00 59.91 448 LEU A N 1
ATOM 3716 C CA . LEU A 1 448 ? -10.200 -0.632 -1.539 1.00 59.91 448 LEU A CA 1
ATOM 3717 C C . LEU A 1 448 ? -11.435 0.243 -1.720 1.00 59.91 448 LEU A C 1
ATOM 3719 O O . LEU A 1 448 ? -12.563 -0.190 -1.502 1.00 59.91 448 LEU A O 1
ATOM 3723 N N . ILE A 1 449 ? -11.214 1.491 -2.122 1.00 60.47 449 ILE A N 1
ATOM 3724 C CA . ILE A 1 449 ? -12.262 2.212 -2.841 1.00 60.47 449 ILE A CA 1
ATOM 3725 C C . ILE A 1 449 ? -12.115 1.696 -4.262 1.00 60.47 449 ILE A C 1
ATOM 3727 O O . ILE A 1 449 ? -11.196 2.112 -4.962 1.00 60.47 449 ILE A O 1
ATOM 3731 N N . SER A 1 450 ? -12.897 0.680 -4.619 1.00 54.38 450 SER A N 1
ATOM 3732 C CA . SER A 1 450 ? -12.857 0.093 -5.951 1.00 54.38 450 SER A CA 1
ATOM 3733 C C . SER A 1 450 ? -14.229 0.205 -6.589 1.00 54.38 450 SER A C 1
ATOM 3735 O O . SER A 1 450 ? -15.192 -0.406 -6.132 1.00 54.38 450 SER A O 1
ATOM 3737 N N . TYR A 1 451 ? -14.296 1.003 -7.645 1.00 59.50 451 TYR A N 1
ATOM 3738 C CA . TYR A 1 451 ? -15.387 0.978 -8.601 1.00 59.50 451 TYR A CA 1
ATOM 3739 C C . TYR A 1 451 ? -14.957 0.083 -9.759 1.00 59.50 451 TYR A C 1
ATOM 3741 O O . TYR A 1 451 ? -13.847 0.223 -10.279 1.00 59.50 451 TYR A O 1
ATOM 3749 N N . LYS A 1 452 ? -15.842 -0.809 -10.223 1.00 61.19 452 LYS A N 1
ATOM 3750 C CA . LYS A 1 452 ? -15.529 -1.703 -11.354 1.00 61.19 452 LYS A CA 1
ATOM 3751 C C . LYS A 1 452 ? -15.054 -0.914 -12.586 1.00 61.19 452 LYS A C 1
ATOM 3753 O O . LYS A 1 452 ? -14.214 -1.408 -13.318 1.00 61.19 452 LYS A O 1
ATOM 3758 N N . LYS A 1 453 ? -15.540 0.328 -12.738 1.00 81.06 453 LYS A N 1
ATOM 3759 C CA . LYS A 1 453 ? -15.227 1.272 -13.823 1.00 81.06 453 LYS A CA 1
ATOM 3760 C C . LYS A 1 453 ? -14.681 2.613 -13.304 1.00 81.06 453 LYS A C 1
ATOM 3762 O O . LYS A 1 453 ? -15.274 3.656 -13.572 1.00 81.06 453 LYS A O 1
ATOM 3767 N N . GLY A 1 454 ? -13.612 2.597 -12.504 1.00 86.00 454 GLY A N 1
ATOM 3768 C CA . GLY A 1 454 ? -13.025 3.798 -11.887 1.00 86.00 454 GLY A CA 1
ATOM 3769 C C . GLY A 1 454 ? -11.616 4.160 -12.361 1.00 86.00 454 GLY A C 1
ATOM 3770 O O . GLY A 1 454 ? -10.875 3.305 -12.832 1.00 86.00 454 GLY A O 1
ATOM 3771 N N . VAL A 1 455 ? -11.237 5.432 -12.192 1.00 92.38 455 VAL A N 1
ATOM 3772 C CA . VAL A 1 455 ? -9.892 5.958 -12.494 1.00 92.38 455 VAL A CA 1
ATOM 3773 C C . VAL A 1 455 ? -8.874 5.383 -11.525 1.00 92.38 455 VAL A C 1
ATOM 3775 O O . VAL A 1 455 ? -9.064 5.467 -10.313 1.00 92.38 455 VAL A O 1
ATOM 3778 N N . ASN A 1 456 ? -7.769 4.841 -12.030 1.00 92.38 456 ASN A N 1
ATOM 3779 C CA . ASN A 1 456 ? -6.808 4.111 -11.210 1.00 92.38 456 ASN A CA 1
ATOM 3780 C C . ASN A 1 456 ? -5.720 5.025 -10.628 1.00 92.38 456 ASN A C 1
ATOM 3782 O O . ASN A 1 456 ? -4.881 5.548 -11.356 1.00 92.38 456 ASN A O 1
ATOM 3786 N N . PHE A 1 457 ? -5.688 5.178 -9.304 1.00 92.19 457 PHE A N 1
ATOM 3787 C CA . PHE A 1 457 ? -4.651 5.915 -8.579 1.00 92.19 457 PHE A CA 1
ATOM 3788 C C . PHE A 1 457 ? -3.622 4.950 -8.000 1.00 92.19 457 PHE A C 1
ATOM 3790 O O . PHE A 1 457 ? -3.954 4.113 -7.158 1.00 92.19 457 PHE A O 1
ATOM 3797 N N . MET A 1 458 ? -2.353 5.099 -8.378 1.00 91.12 458 MET A N 1
ATOM 3798 C CA . MET A 1 458 ? -1.311 4.180 -7.919 1.00 91.12 458 MET A CA 1
ATOM 3799 C C . MET A 1 458 ? 0.080 4.798 -7.848 1.00 91.12 458 MET A C 1
ATOM 3801 O O . MET A 1 458 ? 0.405 5.767 -8.533 1.00 91.12 458 MET A O 1
ATOM 3805 N N . SER A 1 459 ? 0.934 4.188 -7.024 1.00 91.75 459 SER A N 1
ATOM 3806 C CA . SER A 1 459 ? 2.358 4.502 -7.047 1.00 91.75 459 SER A CA 1
ATOM 3807 C C . SER A 1 459 ? 3.025 3.920 -8.300 1.00 91.75 459 SER A C 1
ATOM 3809 O O . SER A 1 459 ? 2.587 2.892 -8.821 1.00 91.75 459 SER A O 1
ATOM 3811 N N . ALA A 1 460 ? 4.128 4.520 -8.747 1.00 92.38 460 ALA A N 1
ATOM 3812 C CA . ALA A 1 460 ? 4.910 3.996 -9.868 1.00 92.38 460 ALA A CA 1
ATOM 3813 C C . ALA A 1 460 ? 5.359 2.536 -9.644 1.00 92.38 460 ALA A C 1
ATOM 3815 O O . ALA A 1 460 ? 5.261 1.726 -10.562 1.00 92.38 460 ALA A O 1
ATOM 3816 N N . HIS A 1 461 ? 5.740 2.161 -8.415 1.00 88.88 461 HIS A N 1
ATOM 3817 C CA . HIS A 1 461 ? 6.118 0.778 -8.084 1.00 88.88 461 HIS A CA 1
ATOM 3818 C C . HIS A 1 461 ? 4.940 -0.188 -8.240 1.00 88.88 461 HIS A C 1
ATOM 3820 O O . HIS A 1 461 ? 5.067 -1.219 -8.889 1.00 88.88 461 HIS A O 1
ATOM 3826 N N . SER A 1 462 ? 3.770 0.171 -7.699 1.00 87.31 462 SER A N 1
ATOM 3827 C CA . SER A 1 462 ? 2.558 -0.657 -7.804 1.00 87.31 462 SER A CA 1
ATOM 3828 C C . SER A 1 462 ? 1.987 -0.735 -9.221 1.00 87.31 462 SER A C 1
ATOM 3830 O O . SER A 1 462 ? 1.116 -1.557 -9.470 1.00 87.31 462 SER A O 1
ATOM 3832 N N . SER A 1 463 ? 2.447 0.120 -10.140 1.00 91.19 463 SER A N 1
ATOM 3833 C CA . SER A 1 463 ? 2.026 0.076 -11.542 1.00 91.19 463 SER A CA 1
ATOM 3834 C C . SER A 1 463 ? 2.734 -1.013 -12.354 1.00 91.19 463 SER A C 1
ATOM 3836 O O . SER A 1 463 ? 2.277 -1.346 -13.450 1.00 91.19 463 SER A O 1
ATOM 3838 N N . LYS A 1 464 ? 3.843 -1.579 -11.846 1.00 88.62 464 LYS A N 1
ATOM 3839 C CA . LYS A 1 464 ? 4.590 -2.639 -12.535 1.00 88.62 464 LYS A CA 1
ATOM 3840 C C . LYS A 1 464 ? 3.661 -3.825 -12.825 1.00 88.62 464 LYS A C 1
ATOM 3842 O O . LYS A 1 464 ? 2.907 -4.263 -11.965 1.00 88.62 464 LYS A O 1
ATOM 3847 N N . GLY A 1 465 ? 3.688 -4.304 -14.067 1.00 86.00 465 GLY A N 1
ATOM 3848 C CA . GLY A 1 465 ? 2.807 -5.374 -14.554 1.00 86.00 465 GLY A CA 1
ATOM 3849 C C . GLY A 1 465 ? 1.420 -4.920 -15.034 1.00 86.00 465 GLY A C 1
ATOM 3850 O O . GLY A 1 465 ? 0.760 -5.680 -15.732 1.00 86.00 465 GLY A O 1
ATOM 3851 N N . LEU A 1 466 ? 0.997 -3.683 -14.748 1.00 91.94 466 LEU A N 1
ATOM 3852 C CA . LEU A 1 466 ? -0.282 -3.129 -15.213 1.00 91.94 466 LEU A CA 1
ATOM 3853 C C . LEU A 1 466 ? -0.124 -2.342 -16.523 1.00 91.94 466 LEU A C 1
ATOM 3855 O O . LEU A 1 466 ? 0.994 -2.039 -16.954 1.00 91.94 466 LEU A O 1
ATOM 3859 N N . GLU A 1 467 ? -1.244 -2.011 -17.163 1.00 94.06 467 GLU A N 1
ATOM 3860 C CA . GLU A 1 467 ? -1.288 -1.240 -18.408 1.00 94.06 467 GLU A CA 1
ATOM 3861 C C . GLU A 1 467 ? -2.618 -0.491 -18.566 1.00 94.06 467 GLU A C 1
ATOM 3863 O O . GLU A 1 467 ? -3.677 -1.024 -18.246 1.00 94.06 467 GLU A O 1
ATOM 3868 N N . PHE A 1 468 ? -2.560 0.738 -19.086 1.00 95.44 468 PHE A N 1
ATOM 3869 C CA . PHE A 1 468 ? -3.708 1.647 -19.193 1.00 95.44 468 PHE A CA 1
ATOM 3870 C C . PHE A 1 468 ? -3.683 2.384 -20.524 1.00 95.44 468 PHE A C 1
ATOM 3872 O O . PHE A 1 468 ? -2.610 2.679 -21.048 1.00 95.44 468 PHE A O 1
ATOM 3879 N N . LYS A 1 469 ? -4.851 2.714 -21.077 1.00 94.81 469 LYS A N 1
ATOM 3880 C CA . LYS A 1 469 ? -4.940 3.462 -22.338 1.00 94.81 469 LYS A CA 1
ATOM 3881 C C . LYS A 1 469 ? -4.310 4.847 -22.204 1.00 94.81 469 LYS A C 1
ATOM 3883 O O . LYS A 1 469 ? -3.480 5.236 -23.029 1.00 94.81 469 LYS A O 1
ATOM 3888 N N . HIS A 1 470 ? -4.655 5.540 -21.120 1.00 96.25 470 HIS A N 1
ATOM 3889 C CA . HIS A 1 470 ? -4.184 6.881 -20.803 1.00 96.25 470 HIS A CA 1
ATOM 3890 C C . HIS A 1 470 ? -3.461 6.882 -19.456 1.00 96.25 470 HIS A C 1
ATOM 3892 O O . HIS A 1 470 ? -4.002 6.421 -18.451 1.00 96.25 470 HIS A O 1
ATOM 3898 N N . VAL A 1 471 ? -2.247 7.432 -19.420 1.00 97.56 471 VAL A N 1
ATOM 3899 C CA . VAL A 1 471 ? -1.473 7.581 -18.179 1.00 97.56 471 VAL A CA 1
ATOM 3900 C C . VAL A 1 471 ? -1.156 9.047 -17.931 1.00 97.56 471 VAL A C 1
ATOM 3902 O O . VAL A 1 471 ? -0.631 9.741 -18.802 1.00 97.56 471 VAL A O 1
ATOM 3905 N N . ILE A 1 472 ? -1.433 9.506 -16.715 1.00 97.75 472 ILE A N 1
ATOM 3906 C CA . ILE A 1 472 ? -1.049 10.823 -16.214 1.00 97.75 472 ILE A CA 1
ATOM 3907 C C . ILE A 1 472 ? 0.020 10.613 -15.142 1.00 97.75 472 ILE A C 1
ATOM 3909 O O . ILE A 1 472 ? -0.257 10.024 -14.100 1.00 97.75 472 ILE A O 1
ATOM 3913 N N . ILE A 1 473 ? 1.241 11.089 -15.384 1.00 96.69 473 ILE A N 1
ATOM 3914 C CA . ILE A 1 473 ? 2.318 11.092 -14.391 1.00 96.69 473 ILE A CA 1
ATOM 3915 C C . ILE A 1 473 ? 2.332 12.452 -13.697 1.00 96.69 473 ILE A C 1
ATOM 3917 O O . ILE A 1 473 ? 2.405 13.501 -14.346 1.00 96.69 473 ILE A O 1
ATOM 3921 N N . MET A 1 474 ? 2.249 12.431 -12.371 1.00 94.62 474 MET A N 1
ATOM 3922 C CA . MET A 1 474 ? 2.169 13.632 -11.548 1.00 94.62 474 MET A CA 1
ATOM 3923 C C . MET A 1 474 ? 3.482 14.014 -10.879 1.00 94.62 474 MET A C 1
ATOM 3925 O O . MET A 1 474 ? 4.374 13.189 -10.656 1.00 94.62 474 MET A O 1
ATOM 3929 N N . ASP A 1 475 ? 3.538 15.286 -10.484 1.00 92.69 475 ASP A N 1
ATOM 3930 C CA . ASP A 1 475 ? 4.587 15.845 -9.638 1.00 92.69 475 ASP A CA 1
ATOM 3931 C C . ASP A 1 475 ? 6.007 15.630 -10.173 1.00 92.69 475 ASP A C 1
ATOM 3933 O O . ASP A 1 475 ? 6.902 15.296 -9.398 1.00 92.69 475 ASP A O 1
ATOM 3937 N N . ILE A 1 476 ? 6.242 15.812 -11.479 1.00 93.44 476 ILE A N 1
ATOM 3938 C CA . ILE A 1 476 ? 7.550 15.570 -12.126 1.00 93.44 476 ILE A CA 1
ATOM 3939 C C . ILE A 1 476 ? 8.570 16.661 -11.752 1.00 93.44 476 ILE A C 1
ATOM 3941 O O . ILE A 1 476 ? 9.008 17.486 -12.551 1.00 93.44 476 ILE A O 1
ATOM 3945 N N . ARG A 1 477 ? 8.948 16.668 -10.477 1.00 91.12 477 ARG A N 1
ATOM 3946 C CA . ARG A 1 477 ? 9.853 17.607 -9.819 1.00 91.12 477 ARG A CA 1
ATOM 3947 C C . ARG A 1 477 ? 11.047 16.856 -9.266 1.00 91.12 477 ARG A C 1
ATOM 3949 O O . ARG A 1 477 ? 10.904 15.732 -8.777 1.00 91.12 477 ARG A O 1
ATOM 3956 N N . LYS A 1 478 ? 12.205 17.514 -9.251 1.00 88.62 478 LYS A N 1
ATOM 3957 C CA . LYS A 1 478 ? 13.467 16.932 -8.786 1.00 88.62 478 LYS A CA 1
ATOM 3958 C C . LYS A 1 478 ? 13.331 16.287 -7.409 1.00 88.62 478 LYS A C 1
ATOM 3960 O O . LYS A 1 478 ? 13.664 15.129 -7.230 1.00 88.62 478 LYS A O 1
ATOM 3965 N N . ARG A 1 479 ? 12.761 17.002 -6.436 1.00 84.62 479 ARG A N 1
ATOM 3966 C CA . ARG A 1 479 ? 12.641 16.511 -5.047 1.00 84.62 479 ARG A CA 1
ATOM 3967 C C . ARG A 1 479 ? 11.701 15.308 -4.892 1.00 84.62 479 ARG A C 1
ATOM 3969 O O . ARG A 1 479 ? 11.727 14.673 -3.841 1.00 84.62 479 ARG A O 1
ATOM 3976 N N . MET A 1 480 ? 10.854 15.039 -5.887 1.00 86.19 480 MET A N 1
ATOM 3977 C CA . MET A 1 480 ? 9.826 13.998 -5.842 1.00 86.19 480 MET A CA 1
ATOM 3978 C C . MET A 1 480 ? 10.252 12.735 -6.588 1.00 86.19 480 MET A C 1
ATOM 3980 O O . MET A 1 480 ? 9.923 11.643 -6.133 1.00 86.19 480 MET A O 1
ATOM 3984 N N . TRP A 1 481 ? 10.969 12.884 -7.706 1.00 89.12 481 TRP A N 1
ATOM 3985 C CA . TRP A 1 481 ? 11.367 11.773 -8.576 1.00 89.12 481 TRP A CA 1
ATOM 3986 C C . TRP A 1 481 ? 12.865 11.464 -8.574 1.00 89.12 481 TRP A C 1
ATOM 3988 O O . TRP A 1 481 ? 13.213 10.378 -9.017 1.00 89.12 481 TRP A O 1
ATOM 3998 N N . GLU A 1 482 ? 13.723 12.350 -8.055 1.00 86.12 482 GLU A N 1
ATOM 3999 C CA . GLU A 1 482 ? 15.175 12.141 -7.975 1.00 86.12 482 GLU A CA 1
ATOM 4000 C C . GLU A 1 482 ? 15.680 12.178 -6.532 1.00 86.12 482 GLU A C 1
ATOM 4002 O O . GLU A 1 482 ? 15.305 13.046 -5.734 1.00 86.12 482 GLU A O 1
ATOM 4007 N N . GLY A 1 483 ? 16.626 11.293 -6.212 1.00 65.25 483 GLY A N 1
ATOM 4008 C CA . GLY A 1 483 ? 17.462 11.420 -5.017 1.00 65.25 483 GLY A CA 1
ATOM 4009 C C . GLY A 1 483 ? 16.675 11.316 -3.711 1.00 65.25 483 GLY A C 1
ATOM 4010 O O . GLY A 1 483 ? 17.138 11.762 -2.656 1.00 65.25 483 GLY A O 1
ATOM 4011 N N . MET A 1 484 ? 15.478 10.723 -3.761 1.00 56.75 484 MET A N 1
ATOM 4012 C CA . MET A 1 484 ? 14.752 10.304 -2.573 1.00 56.75 484 MET A CA 1
ATOM 4013 C C . MET A 1 484 ? 15.433 9.060 -2.005 1.00 56.75 484 MET A C 1
ATOM 4015 O O . MET A 1 484 ? 14.911 7.949 -2.087 1.00 56.75 484 MET A O 1
ATOM 4019 N N . GLN A 1 485 ? 16.587 9.253 -1.367 1.00 48.56 485 GLN A N 1
ATOM 4020 C CA . GLN A 1 485 ? 17.105 8.242 -0.462 1.00 48.56 485 GLN A CA 1
ATOM 4021 C C . GLN A 1 485 ? 16.013 7.889 0.548 1.00 48.56 485 GLN A C 1
ATOM 4023 O O . GLN A 1 485 ? 15.407 8.763 1.175 1.00 48.56 485 GLN A O 1
ATOM 4028 N N . GLY A 1 486 ? 15.767 6.588 0.690 1.00 46.59 486 GLY A N 1
ATOM 4029 C CA . GLY A 1 486 ? 16.056 5.839 1.911 1.00 46.59 486 GLY A CA 1
ATOM 4030 C C . GLY A 1 486 ? 16.227 6.640 3.202 1.00 46.59 486 GLY A C 1
ATOM 4031 O O . GLY A 1 486 ? 17.171 6.388 3.945 1.00 46.59 486 GLY A O 1
ATOM 4032 N N . SER A 1 487 ? 15.292 7.530 3.545 1.00 41.78 487 SER A N 1
ATOM 4033 C CA . SER A 1 487 ? 15.261 8.232 4.836 1.00 41.78 487 SER A CA 1
ATOM 4034 C C . SER A 1 487 ? 15.180 7.265 6.026 1.00 41.78 487 SER A C 1
ATOM 4036 O O . SER A 1 487 ? 15.265 7.690 7.174 1.00 41.78 487 SER A O 1
ATOM 4038 N N . ASN A 1 488 ? 15.032 5.965 5.751 1.00 45.09 488 ASN A N 1
ATOM 4039 C CA . ASN A 1 488 ? 14.968 4.884 6.716 1.00 45.09 488 ASN A CA 1
ATOM 4040 C C . ASN A 1 488 ? 16.159 3.909 6.678 1.00 45.09 488 ASN A C 1
ATOM 4042 O O . ASN A 1 488 ? 16.159 2.988 7.494 1.00 45.09 488 ASN A O 1
ATOM 4046 N N . ILE A 1 489 ? 17.186 4.085 5.829 1.00 51.88 489 ILE A N 1
ATOM 4047 C CA . ILE A 1 489 ? 18.414 3.278 5.964 1.00 51.88 489 ILE A CA 1
ATOM 4048 C C . ILE A 1 489 ? 19.194 3.822 7.169 1.00 51.88 489 ILE A C 1
ATOM 4050 O O . ILE A 1 489 ? 20.081 4.668 7.062 1.00 51.88 489 ILE A O 1
ATOM 4054 N N . LYS A 1 490 ? 18.817 3.349 8.364 1.00 54.53 490 LYS A N 1
ATOM 4055 C CA . LYS A 1 490 ? 19.460 3.697 9.643 1.00 54.53 490 LYS A CA 1
ATOM 4056 C C . LYS A 1 490 ? 20.938 3.286 9.676 1.00 54.53 490 LYS A C 1
ATOM 4058 O O . LYS A 1 490 ? 21.710 3.864 10.439 1.00 54.53 490 LYS A O 1
ATOM 4063 N N . PHE A 1 491 ? 21.328 2.330 8.831 1.00 66.19 491 PHE A N 1
ATOM 4064 C CA . PHE A 1 491 ? 22.653 1.725 8.791 1.00 66.19 491 PHE A CA 1
ATOM 4065 C C . PHE A 1 491 ? 23.211 1.754 7.367 1.00 66.19 491 PHE A C 1
ATOM 4067 O O . PHE A 1 491 ? 22.839 0.950 6.525 1.00 66.19 491 PHE A O 1
ATOM 4074 N N . SER A 1 492 ? 24.097 2.706 7.087 1.00 64.62 492 SER A N 1
ATOM 4075 C CA . SER A 1 492 ? 24.755 2.829 5.783 1.00 64.62 492 SER A CA 1
ATOM 4076 C C . SER A 1 492 ? 26.097 2.135 5.821 1.00 64.62 492 SER A C 1
ATOM 4078 O O . SER A 1 492 ? 26.907 2.411 6.709 1.00 64.62 492 SER A O 1
ATOM 4080 N N . LEU A 1 493 ? 26.350 1.291 4.833 1.00 68.19 493 LEU A N 1
ATOM 4081 C CA . LEU A 1 493 ? 27.641 0.642 4.685 1.00 68.19 493 LEU A CA 1
ATOM 4082 C C . LEU A 1 493 ? 28.697 1.640 4.180 1.00 68.19 493 LEU A C 1
ATOM 4084 O O . LEU A 1 493 ? 28.352 2.603 3.489 1.00 68.19 493 LEU A O 1
ATOM 4088 N N . PRO A 1 494 ? 29.980 1.437 4.525 1.00 66.06 494 PRO A N 1
ATOM 4089 C CA . PRO A 1 494 ? 31.077 2.168 3.910 1.00 66.06 494 PRO A CA 1
ATOM 4090 C C . PRO A 1 494 ? 31.102 1.951 2.386 1.00 66.06 494 PRO A C 1
ATOM 4092 O O . PRO A 1 494 ? 30.857 0.826 1.947 1.00 66.06 494 PRO A O 1
ATOM 4095 N N . PRO A 1 495 ? 31.512 2.945 1.579 1.00 60.94 495 PRO A N 1
ATOM 4096 C CA . PRO A 1 495 ? 31.588 2.814 0.115 1.00 60.94 495 PRO A CA 1
ATOM 4097 C C . PRO A 1 495 ? 32.630 1.797 -0.377 1.00 60.94 495 PRO A C 1
ATOM 4099 O O . PRO A 1 495 ? 32.710 1.491 -1.555 1.00 60.94 495 PRO A O 1
ATOM 4102 N N . THR A 1 496 ? 33.493 1.300 0.512 1.00 60.25 496 THR A N 1
ATOM 4103 C CA . THR A 1 496 ? 34.425 0.202 0.203 1.00 60.25 496 THR A CA 1
ATOM 4104 C C . THR A 1 496 ? 33.734 -1.166 0.233 1.00 60.25 496 THR A C 1
ATOM 4106 O O . THR A 1 496 ? 34.282 -2.136 -0.273 1.00 60.25 496 THR A O 1
ATOM 4109 N N . ILE A 1 497 ? 32.565 -1.249 0.875 1.00 61.97 497 ILE A N 1
ATOM 4110 C CA . ILE A 1 497 ? 31.763 -2.470 1.026 1.00 61.97 497 ILE A CA 1
ATOM 4111 C C . ILE A 1 497 ? 30.519 -2.388 0.137 1.00 61.97 497 ILE A C 1
ATOM 4113 O O . ILE A 1 497 ? 30.161 -3.378 -0.489 1.00 61.97 497 ILE A O 1
ATOM 4117 N N . SER A 1 498 ? 29.878 -1.216 0.064 1.00 54.22 498 SER A N 1
ATOM 4118 C CA . SER A 1 498 ? 28.792 -0.966 -0.883 1.00 54.22 498 SER A CA 1
ATOM 4119 C C . SER A 1 498 ? 29.355 -0.443 -2.202 1.00 54.22 498 SER A C 1
ATOM 4121 O O . SER A 1 498 ? 29.990 0.609 -2.224 1.00 54.22 498 SER A O 1
ATOM 4123 N N . ALA A 1 499 ? 29.098 -1.163 -3.295 1.00 48.53 499 ALA A N 1
ATOM 4124 C CA . ALA A 1 499 ? 29.412 -0.737 -4.659 1.00 48.53 499 ALA A CA 1
ATOM 4125 C C . ALA A 1 499 ? 28.456 0.359 -5.185 1.00 48.53 499 ALA A C 1
ATOM 4127 O O . ALA A 1 499 ? 28.541 0.754 -6.348 1.00 48.53 499 ALA A O 1
ATOM 4128 N N . GLU A 1 500 ? 27.536 0.858 -4.355 1.00 50.38 500 GLU A N 1
ATOM 4129 C CA . GLU A 1 500 ? 26.544 1.851 -4.761 1.00 50.38 500 GLU A CA 1
ATOM 4130 C C . GLU A 1 500 ? 27.180 3.244 -4.841 1.00 50.38 500 GLU A C 1
ATOM 4132 O O . GLU A 1 500 ? 27.376 3.955 -3.852 1.00 50.38 500 GLU A O 1
ATOM 4137 N N . SER A 1 501 ? 27.531 3.642 -6.061 1.00 51.25 501 SER A N 1
ATOM 4138 C CA . SER A 1 501 ? 27.823 5.036 -6.381 1.00 51.25 501 SER A CA 1
ATOM 4139 C C . SER A 1 501 ? 26.521 5.850 -6.439 1.00 51.25 501 SER A C 1
ATOM 4141 O O . SER A 1 501 ? 25.467 5.319 -6.779 1.00 51.25 501 SER A O 1
ATOM 4143 N N . GLN A 1 502 ? 26.588 7.165 -6.192 1.00 51.44 502 GLN A N 1
ATOM 4144 C CA . GLN A 1 502 ? 25.450 8.085 -6.400 1.00 51.44 502 GLN A CA 1
ATOM 4145 C C . GLN A 1 502 ? 24.859 7.999 -7.821 1.00 51.44 502 GLN A C 1
ATOM 4147 O O . GLN A 1 502 ? 23.698 8.337 -8.030 1.00 51.44 502 GLN A O 1
ATOM 4152 N N . GLN A 1 503 ? 25.655 7.543 -8.792 1.00 55.53 503 GLN A N 1
ATOM 4153 C CA . GLN A 1 503 ? 25.227 7.331 -10.170 1.00 55.53 503 GLN A CA 1
ATOM 4154 C C . GLN A 1 503 ? 24.257 6.143 -10.306 1.00 55.53 503 GLN A C 1
ATOM 4156 O O . GLN A 1 503 ? 23.353 6.192 -11.130 1.00 55.53 503 GLN A O 1
ATOM 4161 N N . GLY A 1 504 ? 24.384 5.113 -9.461 1.00 65.00 504 GLY A N 1
ATOM 4162 C CA . GLY A 1 504 ? 23.440 3.993 -9.432 1.00 65.00 504 GLY A CA 1
ATOM 4163 C C . GLY A 1 504 ? 22.047 4.394 -8.936 1.00 65.00 504 GLY A C 1
ATOM 4164 O O . GLY A 1 504 ? 21.056 3.893 -9.455 1.00 65.00 504 GLY A O 1
ATOM 4165 N N . GLU A 1 505 ? 21.961 5.337 -7.989 1.00 71.25 505 GLU A N 1
ATOM 4166 C CA . GLU A 1 505 ? 20.680 5.782 -7.412 1.00 71.25 505 GLU A CA 1
ATOM 4167 C C . GLU A 1 505 ? 19.799 6.508 -8.440 1.00 71.25 505 GLU A C 1
ATOM 4169 O O . GLU A 1 505 ? 18.599 6.249 -8.532 1.00 71.25 505 GLU A O 1
ATOM 4174 N N . ILE A 1 506 ? 20.386 7.408 -9.237 1.00 82.81 506 ILE A N 1
ATOM 4175 C CA . ILE A 1 506 ? 19.628 8.127 -10.269 1.00 82.81 506 ILE A CA 1
ATOM 4176 C C . ILE A 1 506 ? 19.201 7.194 -11.408 1.00 82.81 506 ILE A C 1
ATOM 4178 O O . ILE A 1 506 ? 18.111 7.361 -11.949 1.00 82.81 506 ILE A O 1
ATOM 4182 N N . ASP A 1 507 ? 20.015 6.186 -11.733 1.00 85.75 507 ASP A N 1
ATOM 4183 C CA . ASP A 1 507 ? 19.680 5.188 -12.749 1.00 85.75 507 ASP A CA 1
ATOM 4184 C C . ASP A 1 507 ? 18.472 4.332 -12.323 1.00 85.75 507 ASP A C 1
ATOM 4186 O O . ASP A 1 507 ? 17.629 3.994 -13.157 1.00 85.75 507 ASP A O 1
ATOM 4190 N N . ASP A 1 508 ? 18.323 4.041 -11.028 1.00 85.19 508 ASP A N 1
ATOM 4191 C CA . ASP A 1 508 ? 17.153 3.338 -10.485 1.00 85.19 508 ASP A CA 1
ATOM 4192 C C . ASP A 1 508 ? 15.893 4.214 -10.481 1.00 85.19 508 ASP A C 1
ATOM 4194 O O . ASP A 1 508 ? 14.806 3.755 -10.846 1.00 85.19 508 ASP A O 1
ATOM 4198 N N . ASP A 1 509 ? 16.030 5.497 -10.137 1.00 89.94 509 ASP A N 1
ATOM 4199 C CA . ASP A 1 509 ? 14.934 6.460 -10.255 1.00 89.94 509 ASP A CA 1
ATOM 4200 C C . ASP A 1 509 ? 14.474 6.616 -11.717 1.00 89.94 509 ASP A C 1
ATOM 4202 O O . ASP A 1 509 ? 13.263 6.669 -11.975 1.00 89.94 509 ASP A O 1
ATOM 4206 N N . ARG A 1 510 ? 15.410 6.592 -12.680 1.00 91.69 510 ARG A N 1
ATOM 4207 C CA . ARG A 1 510 ? 15.097 6.546 -14.117 1.00 91.69 510 ARG A CA 1
ATOM 4208 C C . ARG A 1 510 ? 14.382 5.261 -14.506 1.00 91.69 510 ARG A C 1
ATOM 4210 O O . ARG A 1 510 ? 13.364 5.348 -15.186 1.00 91.69 510 ARG A O 1
ATOM 4217 N N . ARG A 1 511 ? 14.832 4.084 -14.054 1.00 92.00 511 ARG A N 1
ATOM 4218 C CA . ARG A 1 511 ? 14.127 2.809 -14.309 1.00 92.00 511 ARG A CA 1
ATOM 4219 C C . ARG A 1 511 ? 12.690 2.854 -13.802 1.00 92.00 511 ARG A C 1
ATOM 4221 O O . ARG A 1 511 ? 11.773 2.452 -14.516 1.00 92.00 511 ARG A O 1
ATOM 4228 N N . LEU A 1 512 ? 12.452 3.406 -12.610 1.00 92.75 512 LEU A N 1
ATOM 4229 C CA . LEU A 1 512 ? 11.088 3.539 -12.102 1.00 92.75 512 LEU A CA 1
ATOM 4230 C C . LEU A 1 512 ? 10.241 4.490 -12.956 1.00 92.75 512 LEU A C 1
ATOM 4232 O O . LEU A 1 512 ? 9.077 4.196 -13.238 1.00 92.75 512 LEU A O 1
ATOM 4236 N N . PHE A 1 513 ? 10.809 5.622 -13.371 1.00 94.50 513 PHE A N 1
ATOM 4237 C CA . PHE A 1 513 ? 10.117 6.547 -14.262 1.00 94.50 513 PHE A CA 1
ATOM 4238 C C . PHE A 1 513 ? 9.825 5.893 -15.626 1.00 94.50 513 PHE A C 1
ATOM 4240 O O . PHE A 1 513 ? 8.708 5.995 -16.129 1.00 94.50 513 PHE A O 1
ATOM 4247 N N . TYR A 1 514 ? 10.774 5.137 -16.185 1.00 94.44 514 TYR A N 1
ATOM 4248 C CA . TYR A 1 514 ? 10.595 4.334 -17.397 1.00 94.44 514 TYR A CA 1
ATOM 4249 C C . TYR A 1 514 ? 9.461 3.309 -17.244 1.00 94.44 514 TYR A C 1
ATOM 4251 O O . TYR A 1 514 ? 8.596 3.209 -18.120 1.00 94.44 514 TYR A O 1
ATOM 4259 N N . VAL A 1 515 ? 9.387 2.601 -16.111 1.00 94.75 515 VAL A N 1
ATOM 4260 C CA . VAL A 1 515 ? 8.272 1.690 -15.807 1.00 94.75 515 VAL A CA 1
ATOM 4261 C C . VAL A 1 515 ? 6.943 2.440 -15.828 1.00 94.75 515 VAL A C 1
ATOM 4263 O O . VAL A 1 515 ? 6.028 1.980 -16.507 1.00 94.75 515 VAL A O 1
ATOM 4266 N N . ALA A 1 516 ? 6.844 3.599 -15.165 1.00 95.25 516 ALA A N 1
ATOM 4267 C CA . ALA A 1 516 ? 5.624 4.411 -15.131 1.00 95.25 516 ALA A CA 1
ATOM 4268 C C . ALA A 1 516 ? 5.176 4.863 -16.534 1.00 95.25 516 ALA A C 1
ATOM 4270 O O . ALA A 1 516 ? 3.995 4.768 -16.868 1.00 95.25 516 ALA A O 1
ATOM 4271 N N . VAL A 1 517 ? 6.116 5.298 -17.378 1.00 94.50 517 VAL A N 1
ATOM 4272 C CA . VAL A 1 517 ? 5.835 5.731 -18.756 1.00 94.50 517 VAL A CA 1
ATOM 4273 C C . VAL A 1 517 ? 5.355 4.566 -19.621 1.00 94.50 517 VAL A C 1
ATOM 4275 O O . VAL A 1 517 ? 4.352 4.679 -20.325 1.00 94.50 517 VAL A O 1
ATOM 4278 N N . THR A 1 518 ? 6.022 3.415 -19.533 1.00 94.56 518 THR A N 1
ATOM 4279 C CA . THR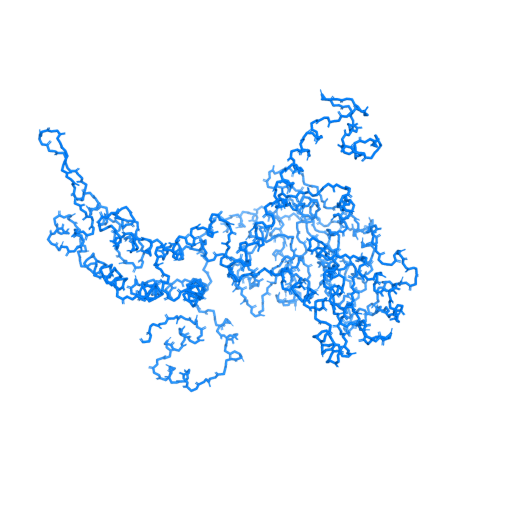 A 1 518 ? 5.700 2.230 -20.347 1.00 94.56 518 THR A CA 1
ATOM 4280 C C . THR A 1 518 ? 4.389 1.543 -19.952 1.00 94.56 518 THR A C 1
ATOM 4282 O O . THR A 1 518 ? 3.984 0.584 -20.616 1.00 94.56 518 THR A O 1
ATOM 4285 N N . ARG A 1 519 ? 3.685 2.026 -18.915 1.00 95.12 519 ARG A N 1
ATOM 4286 C CA . ARG A 1 519 ? 2.319 1.573 -18.591 1.00 95.12 519 ARG A CA 1
ATOM 4287 C C . ARG A 1 519 ? 1.275 2.108 -19.573 1.00 95.12 519 ARG A C 1
ATOM 4289 O O . ARG A 1 519 ? 0.188 1.543 -19.655 1.00 95.12 519 ARG A O 1
ATOM 4296 N N . ALA A 1 520 ? 1.587 3.183 -20.297 1.00 95.69 520 ALA A N 1
ATOM 4297 C CA . ALA A 1 520 ? 0.668 3.835 -21.223 1.00 95.69 520 ALA A CA 1
ATOM 4298 C C . ALA A 1 520 ? 0.571 3.084 -22.554 1.00 95.69 520 ALA A C 1
ATOM 4300 O O . ALA A 1 520 ? 1.579 2.915 -23.236 1.00 95.69 520 ALA A O 1
ATOM 4301 N N . LYS A 1 521 ? -0.631 2.685 -22.972 1.00 94.56 521 LYS A N 1
ATOM 4302 C CA . LYS A 1 521 ? -0.856 2.112 -24.303 1.00 94.56 521 LYS A CA 1
ATOM 4303 C C . LYS A 1 521 ? -0.850 3.204 -25.364 1.00 94.56 521 LYS A C 1
ATOM 4305 O O . LYS A 1 521 ? -0.041 3.125 -26.285 1.00 94.56 521 LYS A O 1
ATOM 4310 N N . ASP A 1 522 ? -1.711 4.215 -25.214 1.00 93.50 522 ASP A N 1
ATOM 4311 C CA . ASP A 1 522 ? -2.008 5.192 -26.271 1.00 93.50 522 ASP A CA 1
ATOM 4312 C C . ASP A 1 522 ? -1.385 6.560 -25.999 1.00 93.50 522 ASP A C 1
ATOM 4314 O O . ASP A 1 522 ? -0.654 7.075 -26.843 1.00 93.50 522 ASP A O 1
ATOM 4318 N N . THR A 1 523 ? -1.663 7.154 -24.832 1.00 93.81 523 THR A N 1
ATOM 4319 C CA . THR A 1 523 ? -1.265 8.542 -24.542 1.00 93.81 523 THR A CA 1
ATOM 4320 C C . THR A 1 523 ? -0.667 8.697 -23.155 1.00 93.81 523 THR A C 1
ATOM 4322 O O . THR A 1 523 ? -1.134 8.075 -22.195 1.00 93.81 523 THR A O 1
ATOM 4325 N N . ILE A 1 524 ? 0.262 9.640 -23.026 1.00 95.00 524 ILE A N 1
ATOM 4326 C CA . ILE A 1 524 ? 0.879 10.004 -21.755 1.00 95.00 524 ILE A CA 1
ATOM 4327 C C . ILE A 1 524 ? 0.844 11.519 -21.526 1.00 95.00 524 ILE A C 1
ATOM 4329 O O . ILE A 1 524 ? 1.121 12.305 -22.431 1.00 95.00 524 ILE A O 1
ATOM 4333 N N . HIS A 1 525 ? 0.490 11.924 -20.306 1.00 95.31 525 HIS A N 1
ATOM 4334 C CA . HIS A 1 525 ? 0.540 13.312 -19.848 1.00 95.31 525 HIS A CA 1
ATOM 4335 C C . HIS A 1 525 ? 1.492 13.424 -18.662 1.00 95.31 525 HIS A C 1
ATOM 4337 O O . HIS A 1 525 ? 1.334 12.748 -17.649 1.00 95.31 525 HIS A O 1
ATOM 4343 N N . MET A 1 526 ? 2.492 14.281 -18.797 1.00 95.12 526 MET A N 1
ATOM 4344 C CA . MET A 1 526 ? 3.533 14.531 -17.813 1.00 95.12 526 MET A CA 1
ATOM 4345 C C . MET A 1 526 ? 3.283 15.888 -17.171 1.00 95.12 526 MET A C 1
ATOM 4347 O O . MET A 1 526 ? 3.416 16.916 -17.831 1.00 95.12 526 MET A O 1
ATOM 4351 N N . THR A 1 527 ? 2.903 15.893 -15.895 1.00 95.00 527 THR A N 1
ATOM 4352 C CA . THR A 1 527 ? 2.453 17.105 -15.204 1.00 95.00 527 THR A CA 1
ATOM 4353 C C . THR A 1 527 ? 3.400 17.499 -14.072 1.00 95.00 527 THR A C 1
ATOM 4355 O O . THR A 1 527 ? 3.905 16.645 -13.334 1.00 95.00 527 THR A O 1
ATOM 4358 N N . TYR A 1 528 ? 3.633 18.798 -13.897 1.00 93.38 528 TYR A N 1
ATOM 4359 C CA . TYR A 1 528 ? 4.385 19.326 -12.758 1.00 93.38 528 TYR A CA 1
ATOM 4360 C C . TYR A 1 528 ? 3.930 20.750 -12.398 1.00 93.38 528 TYR A C 1
ATOM 4362 O O . TYR A 1 528 ? 3.523 21.501 -13.286 1.00 93.38 528 TYR A O 1
ATOM 4370 N N . PRO A 1 529 ? 3.998 21.136 -11.113 1.00 92.44 529 PRO A N 1
ATOM 4371 C CA . PRO A 1 529 ? 3.790 22.512 -10.697 1.00 92.44 529 PRO A CA 1
ATOM 4372 C C . PRO A 1 529 ? 5.111 23.301 -10.727 1.00 92.44 529 PRO A C 1
ATOM 4374 O O . PRO A 1 529 ? 6.153 22.779 -10.321 1.00 92.44 529 PRO A O 1
ATOM 4377 N N . ALA A 1 530 ? 5.064 24.556 -11.180 1.00 89.75 530 ALA A N 1
ATOM 4378 C CA . ALA A 1 530 ? 6.206 25.472 -11.239 1.00 89.75 530 ALA A CA 1
ATOM 4379 C C . ALA A 1 530 ? 6.617 25.988 -9.850 1.00 89.75 530 ALA A C 1
ATOM 4381 O O . ALA A 1 530 ? 7.799 26.182 -9.572 1.00 89.75 530 ALA A O 1
ATOM 4382 N N . PHE A 1 531 ? 5.650 26.172 -8.949 1.00 87.69 531 PHE A N 1
ATOM 4383 C CA . PHE A 1 531 ? 5.868 26.606 -7.572 1.00 87.69 531 PHE A CA 1
ATOM 4384 C C . PHE A 1 531 ? 5.413 25.530 -6.585 1.00 87.69 531 PHE A C 1
ATOM 4386 O O . PHE A 1 531 ? 4.481 24.771 -6.845 1.00 87.69 531 PHE A O 1
ATOM 4393 N N . ASN A 1 532 ? 6.060 25.459 -5.423 1.00 82.81 532 ASN A N 1
ATOM 4394 C CA . ASN A 1 532 ? 5.603 24.615 -4.317 1.00 82.81 532 ASN A CA 1
ATOM 4395 C C . ASN A 1 532 ? 4.557 25.325 -3.437 1.00 82.81 532 ASN A C 1
ATOM 4397 O O . ASN A 1 532 ? 4.242 26.494 -3.637 1.00 82.81 532 ASN A O 1
ATOM 4401 N N . GLU A 1 533 ? 4.046 24.629 -2.416 1.00 76.38 533 GLU A N 1
ATOM 4402 C CA . GLU A 1 533 ? 3.063 25.175 -1.460 1.00 76.38 533 GLU A CA 1
ATOM 4403 C C . GLU A 1 533 ? 3.555 26.415 -0.692 1.00 76.38 533 GLU A C 1
ATOM 4405 O O . GLU A 1 533 ? 2.754 27.168 -0.157 1.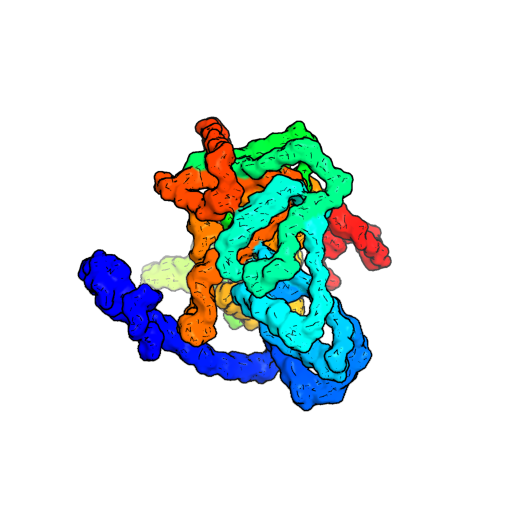00 76.38 533 GLU A O 1
ATOM 4410 N N . SER A 1 534 ? 4.872 26.636 -0.618 1.00 77.62 534 SER A N 1
ATOM 4411 C CA . SER A 1 534 ? 5.477 27.825 -0.001 1.00 77.62 534 SER A CA 1
ATOM 4412 C C . SER A 1 534 ? 5.761 28.942 -1.011 1.00 77.62 534 SER A C 1
ATOM 4414 O O . SER A 1 534 ? 6.579 29.814 -0.716 1.00 77.62 534 SER A O 1
ATOM 4416 N N . GLU A 1 535 ? 5.165 28.872 -2.206 1.00 78.75 535 GLU A N 1
ATOM 4417 C CA . GLU A 1 535 ? 5.321 29.828 -3.314 1.00 78.75 535 GLU A CA 1
ATOM 4418 C C . GLU A 1 535 ? 6.771 30.016 -3.781 1.00 78.75 535 GLU A C 1
ATOM 4420 O O . GLU A 1 535 ? 7.131 31.012 -4.407 1.00 78.75 535 GLU A O 1
ATOM 4425 N N . LYS A 1 536 ? 7.640 29.045 -3.490 1.00 82.94 536 LYS A N 1
ATOM 4426 C CA . LYS A 1 536 ? 9.002 29.033 -4.022 1.00 82.94 536 LYS A CA 1
ATOM 4427 C C . LYS A 1 536 ? 9.011 28.235 -5.309 1.00 82.94 536 LYS A C 1
ATOM 4429 O O . LYS A 1 536 ? 8.446 27.141 -5.348 1.00 82.94 536 LYS A O 1
ATOM 4434 N N . GLU A 1 537 ? 9.688 28.776 -6.314 1.00 85.44 537 GLU A N 1
ATOM 4435 C CA . GLU A 1 537 ? 9.948 28.083 -7.572 1.00 85.44 537 GLU A CA 1
ATOM 4436 C C . GLU A 1 537 ? 10.583 26.719 -7.272 1.00 85.44 537 GLU A C 1
ATOM 4438 O O . GLU A 1 537 ? 11.525 26.610 -6.474 1.00 85.44 537 GLU A O 1
ATOM 4443 N N . ASP A 1 538 ? 9.993 25.671 -7.836 1.00 82.50 538 ASP A N 1
ATOM 4444 C CA . ASP A 1 538 ? 10.435 24.297 -7.664 1.00 82.50 538 ASP A CA 1
ATOM 4445 C C . ASP A 1 538 ? 11.107 23.819 -8.947 1.00 82.50 538 ASP A C 1
ATOM 4447 O O . ASP A 1 538 ? 10.761 24.218 -10.055 1.00 82.50 538 ASP A O 1
ATOM 4451 N N . ILE A 1 539 ? 12.114 22.968 -8.794 1.00 86.50 539 ILE A N 1
ATOM 4452 C CA . ILE A 1 539 ? 12.943 22.562 -9.927 1.00 86.50 539 ILE A CA 1
ATOM 4453 C C . ILE A 1 539 ? 12.272 21.349 -10.589 1.00 86.50 539 ILE A C 1
ATOM 4455 O O . ILE A 1 539 ? 12.100 20.324 -9.909 1.00 86.50 539 ILE A O 1
ATOM 4459 N N . PRO A 1 540 ? 11.907 21.414 -11.887 1.00 88.44 540 PRO A N 1
ATOM 4460 C CA . PRO A 1 540 ? 11.383 20.256 -12.601 1.00 88.44 540 PRO A CA 1
ATOM 4461 C C . PRO A 1 540 ? 12.428 19.140 -12.623 1.00 88.44 540 PRO A C 1
ATOM 4463 O O . PRO A 1 540 ? 13.633 19.388 -12.535 1.00 88.44 540 PRO A O 1
ATOM 4466 N N . SER A 1 541 ? 11.975 17.891 -12.698 1.00 91.50 541 SER A N 1
ATOM 4467 C CA . SER A 1 541 ? 12.916 16.772 -12.755 1.00 91.50 541 SER A CA 1
ATOM 4468 C C . SER A 1 541 ? 13.737 16.815 -14.046 1.00 91.50 541 SER A C 1
ATOM 4470 O O . SER A 1 541 ? 13.211 17.125 -15.116 1.00 91.50 541 SER A O 1
ATOM 4472 N N . VAL A 1 542 ? 15.012 16.433 -13.963 1.00 89.06 542 VAL A N 1
ATOM 4473 C CA . VAL A 1 542 ? 15.892 16.213 -15.119 1.00 89.06 542 VAL A CA 1
ATOM 4474 C C . VAL A 1 542 ? 15.262 15.214 -16.093 1.00 89.06 542 VAL A C 1
ATOM 4476 O O . VAL A 1 542 ? 15.410 15.374 -17.303 1.00 89.06 542 VAL A O 1
ATOM 4479 N N . PHE A 1 543 ? 14.462 14.265 -15.596 1.00 90.81 543 PHE A N 1
ATOM 4480 C CA . PHE A 1 543 ? 13.763 13.285 -16.428 1.00 90.81 543 PHE A CA 1
ATOM 4481 C C . PHE A 1 543 ? 12.819 13.940 -17.437 1.00 90.81 543 PHE A C 1
ATOM 4483 O O . PHE A 1 543 ? 12.678 13.457 -18.555 1.00 90.81 543 PHE A O 1
ATOM 4490 N N . LEU A 1 544 ? 12.223 15.084 -17.089 1.00 86.50 544 LEU A N 1
ATOM 4491 C CA . LEU A 1 544 ? 11.385 15.846 -18.009 1.00 86.50 544 LEU A CA 1
ATOM 4492 C C . LEU A 1 544 ? 12.192 16.364 -19.210 1.00 86.50 544 LEU A C 1
ATOM 4494 O O . LEU A 1 544 ? 11.693 16.357 -20.332 1.00 86.50 544 LEU A O 1
ATOM 4498 N N . HIS A 1 545 ? 13.429 16.810 -18.978 1.00 84.44 545 HIS A N 1
ATOM 4499 C CA . HIS A 1 545 ? 14.329 17.281 -20.031 1.00 84.44 545 HIS A CA 1
ATOM 4500 C C . HIS A 1 545 ? 14.905 16.130 -20.859 1.00 84.44 545 HIS A C 1
ATOM 4502 O O . HIS A 1 545 ? 15.030 16.274 -22.068 1.00 84.44 545 HIS A O 1
ATOM 4508 N N . GLU A 1 546 ? 15.218 14.996 -20.228 1.00 86.81 546 GLU A N 1
ATOM 4509 C CA . GLU A 1 546 ? 15.705 13.791 -20.914 1.00 86.81 546 GLU A CA 1
ATOM 4510 C C . GLU A 1 546 ? 14.623 13.157 -21.814 1.00 86.81 546 GLU A C 1
ATOM 4512 O O . GLU A 1 546 ? 14.949 12.561 -22.840 1.00 86.81 546 GLU A O 1
ATOM 4517 N N . PHE A 1 547 ? 13.336 13.307 -21.467 1.00 80.88 547 PHE A N 1
ATOM 4518 C CA . PHE A 1 547 ? 12.216 12.836 -22.292 1.00 80.88 547 PHE A CA 1
ATOM 4519 C C . PHE A 1 547 ? 11.863 13.758 -23.463 1.00 80.88 547 PHE A C 1
ATOM 4521 O O . PHE A 1 547 ? 11.478 13.264 -24.526 1.00 80.88 547 PHE A O 1
ATOM 4528 N N . LYS A 1 548 ? 11.943 15.078 -23.267 1.00 73.88 548 LYS A N 1
ATOM 4529 C CA . LYS A 1 548 ? 11.550 16.077 -24.269 1.00 73.88 548 LYS A CA 1
ATOM 4530 C C . LYS A 1 548 ? 12.500 16.095 -25.464 1.00 73.88 548 LYS A C 1
ATOM 4532 O O . LYS A 1 548 ? 13.720 16.103 -25.315 1.00 73.88 548 LYS A O 1
ATOM 4537 N N . HIS A 1 549 ? 11.951 16.191 -26.667 1.00 67.88 549 HIS A N 1
ATOM 4538 C CA . HIS A 1 549 ? 12.664 16.761 -27.805 1.00 67.88 549 HIS A CA 1
ATOM 4539 C C . HIS A 1 549 ? 12.782 18.286 -27.659 1.00 67.88 549 HIS A C 1
ATOM 4541 O O . HIS A 1 549 ? 11.968 18.927 -26.999 1.00 67.88 549 HIS A O 1
ATOM 4547 N N . HIS A 1 550 ? 13.778 18.888 -28.317 1.00 60.59 550 HIS A N 1
ATOM 4548 C CA . HIS A 1 550 ? 13.957 20.347 -28.319 1.00 60.59 550 HIS A CA 1
ATOM 4549 C C . HIS A 1 550 ? 12.741 21.122 -28.855 1.00 60.59 550 HIS A C 1
ATOM 4551 O O . HIS A 1 550 ? 12.558 22.273 -28.465 1.00 60.59 550 HIS A O 1
ATOM 4557 N N . ASP A 1 551 ? 11.922 20.489 -29.699 1.00 60.06 551 ASP A N 1
ATOM 4558 C CA . ASP A 1 551 ? 10.733 21.087 -30.316 1.00 60.06 551 ASP A CA 1
ATOM 4559 C C . ASP A 1 551 ? 9.433 20.823 -29.527 1.00 60.06 551 ASP A C 1
ATOM 4561 O O . ASP A 1 551 ? 8.372 21.324 -29.903 1.00 60.06 551 ASP A O 1
ATOM 4565 N N . ASP A 1 552 ? 9.490 20.055 -28.430 1.00 73.56 552 ASP A N 1
ATOM 4566 C CA . ASP A 1 552 ? 8.301 19.723 -27.643 1.00 73.56 552 ASP A CA 1
ATOM 4567 C C . ASP A 1 552 ? 7.843 20.920 -26.803 1.00 73.56 552 ASP A C 1
ATOM 4569 O O . ASP A 1 552 ? 8.578 21.467 -25.973 1.00 73.56 552 ASP A O 1
ATOM 4573 N N . LEU A 1 553 ? 6.582 21.310 -26.987 1.00 73.44 553 LEU A N 1
ATOM 4574 C CA . LEU A 1 553 ? 5.996 22.454 -26.299 1.00 73.44 553 LEU A CA 1
ATOM 4575 C C . LEU A 1 553 ? 5.510 22.076 -24.898 1.00 73.44 553 LEU A C 1
ATOM 4577 O O . LEU A 1 553 ? 4.772 21.108 -24.699 1.00 73.44 553 LEU A O 1
ATOM 4581 N N . ILE A 1 554 ? 5.883 22.904 -23.925 1.00 80.75 554 ILE A N 1
ATOM 4582 C CA . ILE A 1 554 ? 5.296 22.879 -22.586 1.00 80.75 554 ILE A CA 1
ATOM 4583 C C . ILE A 1 554 ? 3.998 23.670 -22.647 1.00 80.75 554 ILE A C 1
ATOM 4585 O O . ILE A 1 554 ? 4.009 24.871 -22.913 1.00 80.75 554 ILE A O 1
ATOM 4589 N N . SER A 1 555 ? 2.880 22.997 -22.403 1.00 85.12 555 SER A N 1
ATOM 4590 C CA . SER A 1 555 ? 1.596 23.672 -22.259 1.00 85.12 555 SER A CA 1
ATOM 4591 C C . SER A 1 555 ? 1.489 24.187 -20.831 1.00 85.12 555 SER A C 1
ATOM 4593 O O . SER A 1 555 ? 1.332 23.397 -19.902 1.00 85.12 555 SER A O 1
ATOM 4595 N N . SER A 1 556 ? 1.605 25.502 -20.653 1.00 82.75 556 SER A N 1
ATOM 4596 C CA . SER A 1 556 ? 1.255 26.141 -19.386 1.00 82.75 556 SER A CA 1
ATOM 4597 C C . SER A 1 556 ? -0.263 26.296 -19.342 1.00 82.75 556 SER A C 1
ATOM 4599 O O . SER A 1 556 ? -0.844 26.937 -20.221 1.00 82.75 556 SER A O 1
ATOM 4601 N N . ILE A 1 557 ? -0.907 25.645 -18.375 1.00 83.19 557 ILE A N 1
ATOM 4602 C CA . ILE A 1 557 ? -2.352 25.752 -18.167 1.00 83.19 557 ILE A CA 1
ATOM 4603 C C . ILE A 1 557 ? -2.579 26.668 -16.975 1.00 83.19 557 ILE A C 1
ATOM 4605 O O . ILE A 1 557 ? -2.240 26.319 -15.844 1.00 83.19 557 ILE A O 1
ATOM 4609 N N . ASP A 1 558 ? -3.179 27.824 -17.243 1.00 80.25 558 ASP A N 1
ATOM 4610 C CA . ASP A 1 558 ? -3.651 28.720 -16.197 1.00 80.25 558 ASP A CA 1
ATOM 4611 C C . ASP A 1 558 ? -5.065 28.303 -15.784 1.00 80.25 558 ASP A C 1
ATOM 4613 O O . ASP A 1 558 ? -5.970 28.196 -16.618 1.00 80.25 558 ASP A O 1
ATOM 4617 N N . ILE A 1 559 ? -5.235 28.014 -14.499 1.00 88.12 559 ILE A N 1
ATOM 4618 C CA . ILE A 1 559 ? -6.521 27.626 -13.925 1.00 88.12 559 ILE A CA 1
ATOM 4619 C C . ILE A 1 559 ? -7.192 28.873 -13.366 1.00 88.12 559 ILE A C 1
ATOM 4621 O O . ILE A 1 559 ? -6.573 29.662 -12.649 1.00 88.12 559 ILE A O 1
ATOM 4625 N N . SER A 1 560 ? -8.480 29.042 -13.664 1.00 87.25 560 SER A N 1
ATOM 4626 C CA . SER A 1 560 ? -9.214 30.229 -13.237 1.00 87.25 560 SER A CA 1
ATOM 4627 C C . SER A 1 560 ? -9.264 30.353 -11.707 1.00 87.25 560 SER A C 1
ATOM 4629 O O . SER A 1 560 ? -9.381 29.366 -10.976 1.00 87.25 560 SER A O 1
ATOM 4631 N N . ASN A 1 561 ? -9.238 31.588 -11.195 1.00 85.62 561 ASN A N 1
ATOM 4632 C CA . ASN A 1 561 ? -9.383 31.835 -9.754 1.00 85.62 561 ASN A CA 1
ATOM 4633 C C . ASN A 1 561 ? -10.698 31.263 -9.195 1.00 85.62 561 ASN A C 1
ATOM 4635 O O . ASN A 1 561 ? -10.743 30.856 -8.038 1.00 85.62 561 ASN A O 1
ATOM 4639 N N . GLU A 1 562 ? -11.758 31.207 -10.005 1.00 87.31 562 GLU A N 1
ATOM 4640 C CA . GLU A 1 562 ? -13.041 30.606 -9.624 1.00 87.31 562 GLU A CA 1
ATOM 4641 C C . GLU A 1 562 ? -12.910 29.099 -9.366 1.00 87.31 562 GLU A C 1
ATOM 4643 O O . GLU A 1 562 ? -13.394 28.604 -8.346 1.00 87.31 562 GLU A O 1
ATOM 4648 N N . GLU A 1 563 ? -12.194 28.373 -10.230 1.00 86.81 563 GLU A N 1
ATOM 4649 C CA . GLU A 1 563 ? -11.900 26.951 -10.030 1.00 86.81 563 GLU A CA 1
ATOM 4650 C C . GLU A 1 563 ? -11.019 26.719 -8.799 1.00 86.81 563 GLU A C 1
ATOM 4652 O O . GLU A 1 563 ? -11.296 25.809 -8.017 1.00 86.81 563 GLU A O 1
ATOM 4657 N N . VAL A 1 564 ? -10.010 27.567 -8.569 1.00 87.50 564 VAL A N 1
ATOM 4658 C CA . VAL A 1 564 ? -9.153 27.487 -7.371 1.00 87.50 564 VAL A CA 1
ATOM 4659 C C . VAL A 1 564 ? -9.965 27.708 -6.094 1.00 87.50 564 VAL A C 1
ATOM 4661 O O . VAL A 1 564 ? -9.807 26.963 -5.123 1.00 87.50 564 VAL A O 1
ATOM 4664 N N . VAL A 1 565 ? -10.866 28.694 -6.084 1.00 86.69 565 VAL A N 1
ATOM 4665 C CA . VAL A 1 565 ? -11.768 28.948 -4.951 1.00 86.69 565 VAL A CA 1
ATOM 4666 C C . VAL A 1 565 ? -12.723 27.773 -4.747 1.00 86.69 565 VAL A C 1
ATOM 4668 O O . VAL A 1 565 ? -12.933 27.363 -3.604 1.00 86.69 565 VAL A O 1
ATOM 4671 N N . SER A 1 566 ? -13.258 27.194 -5.824 1.00 86.31 566 SER A N 1
ATOM 4672 C CA . SER A 1 566 ? -14.128 26.016 -5.764 1.00 86.31 566 SER A CA 1
ATOM 4673 C C . SER A 1 566 ? -13.400 24.800 -5.185 1.00 86.31 566 SER A C 1
ATOM 4675 O O . SER A 1 566 ? -13.874 24.217 -4.212 1.00 86.31 566 SER A O 1
ATOM 4677 N N . TYR A 1 567 ? -12.206 24.475 -5.693 1.00 87.06 567 TYR A N 1
ATOM 4678 C CA . TYR A 1 567 ? -11.342 23.420 -5.153 1.00 87.06 567 TYR A CA 1
ATOM 4679 C C . TYR A 1 567 ? -11.050 23.647 -3.670 1.00 87.06 567 TYR A C 1
ATOM 4681 O O . TYR A 1 567 ? -11.267 22.766 -2.843 1.00 87.06 567 TYR A O 1
ATOM 4689 N N . THR A 1 568 ? -10.600 24.851 -3.313 1.00 83.88 568 THR A N 1
ATOM 4690 C CA . THR A 1 568 ? -10.206 25.176 -1.936 1.00 83.88 568 THR A CA 1
ATOM 4691 C C . THR A 1 568 ? -11.402 25.070 -0.995 1.00 83.88 568 THR A C 1
ATOM 4693 O O . THR A 1 568 ? -11.289 24.507 0.090 1.00 83.88 568 THR A O 1
ATOM 4696 N N . SER A 1 569 ? -12.573 25.532 -1.437 1.00 81.88 569 SER A N 1
ATOM 4697 C CA . SER A 1 569 ? -13.825 25.382 -0.698 1.00 81.88 569 SER A CA 1
ATOM 4698 C C . SER A 1 569 ? -14.188 23.912 -0.523 1.00 81.88 569 SER A C 1
ATOM 4700 O O . SER A 1 569 ? -14.498 23.517 0.589 1.00 81.88 569 SER A O 1
ATOM 4702 N N . GLN A 1 570 ? -14.079 23.076 -1.557 1.00 79.19 570 GLN A N 1
ATOM 4703 C CA . GLN A 1 570 ? -14.351 21.637 -1.458 1.00 79.19 570 GLN A CA 1
ATOM 4704 C C . GLN A 1 570 ? -13.373 20.931 -0.502 1.00 79.19 570 GLN A C 1
ATOM 4706 O O . GLN A 1 570 ? -13.791 20.151 0.354 1.00 79.19 570 GLN A O 1
ATOM 4711 N N . ILE A 1 571 ? -12.078 21.251 -0.565 1.00 77.94 571 ILE A N 1
ATOM 4712 C CA . ILE A 1 571 ? -11.052 20.645 0.294 1.00 77.94 571 ILE A CA 1
ATOM 4713 C C . ILE A 1 571 ? -11.134 21.128 1.750 1.00 77.94 571 ILE A C 1
ATOM 4715 O O . ILE A 1 571 ? -10.805 20.342 2.637 1.00 77.94 571 ILE A O 1
ATOM 4719 N N . ILE A 1 572 ? -11.555 22.372 2.010 1.00 73.19 572 ILE A N 1
ATOM 4720 C CA . ILE A 1 572 ? -11.738 22.925 3.368 1.00 73.19 572 ILE A CA 1
ATOM 4721 C C . ILE A 1 572 ? -13.082 22.502 3.967 1.00 73.19 572 ILE A C 1
ATOM 4723 O O . ILE A 1 572 ? -13.130 22.075 5.118 1.00 73.19 572 ILE A O 1
ATOM 4727 N N . LEU A 1 573 ? -14.171 22.620 3.199 1.00 62.81 573 LEU A N 1
ATOM 4728 C CA . LEU A 1 573 ? -15.530 22.245 3.612 1.00 62.81 573 LEU A CA 1
ATOM 4729 C C . LEU A 1 573 ? -15.742 20.740 3.628 1.0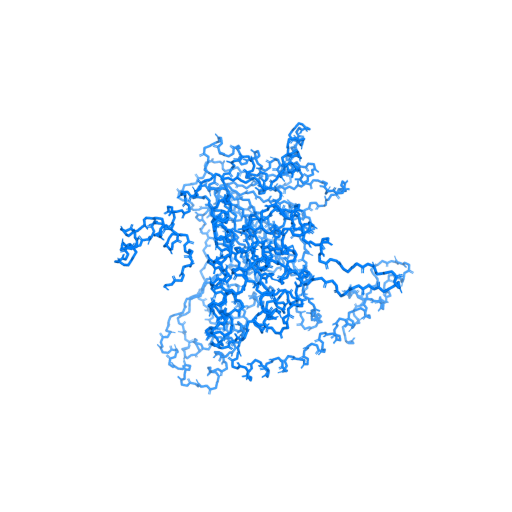0 62.81 573 LEU A C 1
ATOM 4731 O O . LEU A 1 573 ? -16.828 20.293 3.983 1.00 62.81 573 LEU A O 1
ATOM 4735 N N . SER A 1 574 ? -14.725 19.962 3.267 1.00 52.94 574 SER A N 1
ATOM 4736 C CA . SER A 1 574 ? -14.740 18.536 3.501 1.00 52.94 574 SER A CA 1
ATOM 4737 C C . SER A 1 574 ? -14.902 18.267 4.999 1.00 52.94 574 SER A C 1
ATOM 4739 O O . SER A 1 574 ? -13.946 18.184 5.775 1.00 52.94 574 SER A O 1
ATOM 4741 N N . GLN A 1 575 ? -16.139 18.066 5.402 1.00 43.78 575 GLN A N 1
ATOM 4742 C CA . GLN A 1 575 ? -16.409 17.004 6.340 1.00 43.78 575 GLN A CA 1
ATOM 4743 C C . GLN A 1 575 ? -16.039 15.683 5.638 1.00 43.78 575 GLN A C 1
ATOM 4745 O O . GLN A 1 575 ? -15.899 15.660 4.407 1.00 43.78 575 GLN A O 1
ATOM 4750 N N . PRO A 1 576 ? -15.772 14.595 6.371 1.00 37.09 576 PRO A N 1
ATOM 4751 C CA . PRO A 1 576 ? -15.808 13.276 5.760 1.00 37.09 576 PRO A CA 1
ATOM 4752 C C . PRO A 1 576 ? -17.230 13.059 5.207 1.00 37.09 576 PRO A C 1
ATOM 4754 O O . PRO A 1 576 ? -18.089 12.578 5.924 1.00 37.09 576 PRO A O 1
ATOM 4757 N N . ASP A 1 577 ? -17.487 13.503 3.974 1.00 40.91 577 ASP A N 1
ATOM 4758 C CA . ASP A 1 577 ? -18.702 13.239 3.194 1.00 40.91 577 ASP A CA 1
ATOM 4759 C C . ASP A 1 577 ? -18.328 12.106 2.216 1.00 40.91 577 ASP A C 1
ATOM 4761 O O . ASP A 1 577 ? -17.442 12.280 1.376 1.00 40.91 577 ASP A O 1
ATOM 4765 N N . ILE A 1 578 ? -18.720 10.852 2.457 1.00 44.91 578 ILE A N 1
ATOM 4766 C CA . ILE A 1 578 ? -20.066 10.285 2.262 1.00 44.91 578 ILE A CA 1
ATOM 4767 C C . ILE A 1 578 ? -20.350 10.106 0.769 1.00 44.91 578 ILE A C 1
ATOM 4769 O O . ILE A 1 578 ? -20.714 11.024 0.043 1.00 44.91 578 ILE A O 1
ATOM 4773 N N . SER A 1 579 ? -20.163 8.868 0.312 1.00 33.94 579 SER A N 1
ATOM 4774 C CA . SER A 1 579 ? -20.769 8.334 -0.911 1.00 33.94 579 SER A CA 1
ATOM 4775 C C . SER A 1 579 ? -21.829 7.301 -0.516 1.00 33.94 579 SER A C 1
ATOM 4777 O O . SER A 1 579 ? -21.727 6.706 0.559 1.00 33.94 579 SER A O 1
ATOM 4779 N N . PRO A 1 580 ? -22.882 7.125 -1.329 1.00 38.69 580 PRO A N 1
ATOM 4780 C CA . PRO A 1 580 ? -24.171 6.672 -0.838 1.00 38.69 580 PRO A CA 1
ATOM 4781 C C . PRO A 1 580 ? -24.194 5.181 -0.490 1.00 38.69 580 PRO A C 1
ATOM 4783 O O . PRO A 1 580 ? -23.603 4.351 -1.175 1.00 38.69 580 PRO A O 1
ATOM 4786 N N . ILE A 1 581 ? -24.932 4.894 0.587 1.00 35.94 581 ILE A N 1
ATOM 4787 C CA . ILE A 1 581 ? -25.862 3.772 0.779 1.00 35.94 581 ILE A CA 1
ATOM 4788 C C . ILE A 1 581 ? -25.505 2.537 -0.050 1.00 35.94 581 ILE A C 1
ATOM 4790 O O . ILE A 1 581 ? -25.893 2.450 -1.207 1.00 35.94 581 ILE A O 1
ATOM 4794 N N . ILE A 1 582 ? -24.861 1.562 0.602 1.00 45.25 582 ILE A N 1
ATOM 4795 C CA . ILE A 1 582 ? -24.671 0.197 0.094 1.00 45.25 582 ILE A CA 1
ATOM 4796 C C . ILE A 1 582 ? -23.946 0.201 -1.262 1.00 45.25 582 ILE A C 1
ATOM 4798 O O . ILE A 1 582 ? -24.549 0.337 -2.322 1.00 45.25 582 ILE A O 1
ATOM 4802 N N . ASN A 1 583 ? -22.629 -0.014 -1.237 1.00 52.38 583 ASN A N 1
ATOM 4803 C CA . ASN A 1 583 ? -21.852 -0.196 -2.459 1.00 52.38 583 ASN A CA 1
ATOM 4804 C C . ASN A 1 583 ? -22.274 -1.510 -3.152 1.00 52.38 583 ASN A C 1
ATOM 4806 O O . ASN A 1 583 ? -21.712 -2.576 -2.892 1.00 52.38 583 ASN A O 1
ATOM 4810 N N . HIS A 1 584 ? -23.298 -1.421 -4.004 1.00 53.75 584 HIS A N 1
ATOM 4811 C CA . HIS A 1 584 ? -23.798 -2.522 -4.819 1.00 53.75 584 HIS A CA 1
ATOM 4812 C C . HIS A 1 584 ? -22.686 -3.120 -5.688 1.00 53.75 584 HIS A C 1
ATOM 4814 O O . HIS A 1 584 ? -22.654 -4.334 -5.826 1.00 53.75 584 HIS A O 1
ATOM 4820 N N . ASP A 1 585 ? -21.704 -2.330 -6.137 1.00 50.81 585 ASP A N 1
ATOM 4821 C CA . ASP A 1 585 ? -20.571 -2.836 -6.925 1.00 50.81 585 ASP A CA 1
ATOM 4822 C C . ASP A 1 585 ? -19.629 -3.737 -6.101 1.00 50.81 585 ASP A C 1
ATOM 4824 O O . ASP A 1 585 ? -19.137 -4.748 -6.604 1.00 50.81 585 ASP A O 1
ATOM 4828 N N . LEU A 1 586 ? -19.386 -3.411 -4.824 1.00 50.22 586 LEU A N 1
ATOM 4829 C CA . LEU A 1 586 ? -18.596 -4.249 -3.907 1.00 50.22 586 LEU A CA 1
ATOM 4830 C C . LEU A 1 586 ? -19.323 -5.566 -3.592 1.00 50.22 586 LEU A C 1
ATOM 4832 O O . LEU A 1 586 ? -18.705 -6.631 -3.512 1.00 50.22 586 LEU A O 1
ATOM 4836 N N . ILE A 1 587 ? -20.645 -5.494 -3.426 1.00 58.50 587 ILE A N 1
ATOM 4837 C CA . ILE A 1 587 ? -21.503 -6.668 -3.239 1.00 58.50 587 ILE A CA 1
ATOM 4838 C C . ILE A 1 587 ? -21.493 -7.527 -4.504 1.00 58.50 587 ILE A C 1
ATOM 4840 O O . ILE A 1 587 ? -21.280 -8.734 -4.406 1.00 58.50 587 ILE A O 1
ATOM 4844 N N . ASP A 1 588 ? -21.643 -6.915 -5.676 1.00 61.56 588 ASP A N 1
ATOM 4845 C CA . ASP A 1 588 ? -21.632 -7.592 -6.969 1.00 61.56 588 ASP A CA 1
ATOM 4846 C C . ASP A 1 588 ? -20.285 -8.275 -7.221 1.00 61.56 588 ASP A C 1
ATOM 4848 O O . ASP A 1 588 ? -20.273 -9.433 -7.625 1.00 61.56 588 ASP A O 1
ATOM 4852 N N . GLN A 1 589 ? -19.154 -7.637 -6.890 1.00 57.25 589 GLN A N 1
ATOM 4853 C CA . GLN A 1 589 ? -17.827 -8.269 -6.943 1.00 57.25 589 GLN A CA 1
ATOM 4854 C C . GLN A 1 589 ? -17.718 -9.491 -6.029 1.00 57.25 589 GLN A C 1
ATOM 4856 O O . GLN A 1 589 ? -17.225 -10.540 -6.451 1.00 57.25 589 GLN A O 1
ATOM 4861 N N . LYS A 1 590 ? -18.164 -9.377 -4.769 1.00 61.44 590 LYS A N 1
ATOM 4862 C CA . LYS A 1 590 ? -18.139 -10.520 -3.850 1.00 61.44 590 LYS A CA 1
ATOM 4863 C C . LYS A 1 590 ? -19.063 -11.639 -4.321 1.00 61.44 590 LYS A C 1
ATOM 4865 O O . LYS A 1 590 ? -18.702 -12.798 -4.144 1.00 61.44 590 LYS A O 1
ATOM 4870 N N . LEU A 1 591 ? -20.196 -11.309 -4.942 1.00 69.81 591 LEU A N 1
ATOM 4871 C CA . LEU A 1 591 ? -21.158 -12.264 -5.492 1.00 69.81 591 LEU A CA 1
ATOM 4872 C C . LEU A 1 591 ? -20.719 -12.893 -6.824 1.00 69.81 591 LEU A C 1
ATOM 4874 O O . LEU A 1 591 ? -21.109 -14.025 -7.094 1.00 69.81 591 LEU A O 1
ATOM 4878 N N . GLU A 1 592 ? -19.882 -12.224 -7.625 1.00 67.38 592 GLU A N 1
ATOM 4879 C CA . GLU A 1 592 ? -19.480 -12.656 -8.978 1.00 67.38 592 GLU A CA 1
ATOM 4880 C C . GLU A 1 592 ? -18.817 -14.045 -8.983 1.00 67.38 592 GLU A C 1
ATOM 4882 O O . GLU A 1 592 ? -19.047 -14.850 -9.883 1.00 67.38 592 GLU A O 1
ATOM 4887 N N . ASN A 1 593 ? -18.062 -14.361 -7.924 1.00 56.09 593 ASN A N 1
ATOM 4888 C CA . ASN A 1 593 ? -17.449 -15.675 -7.701 1.00 56.09 593 ASN A CA 1
ATOM 4889 C C . ASN A 1 593 ? -18.039 -16.428 -6.492 1.00 56.09 593 ASN A C 1
ATOM 4891 O O . ASN A 1 593 ? -17.532 -17.491 -6.116 1.00 56.09 593 ASN A O 1
ATOM 4895 N N . PHE A 1 594 ? -19.096 -15.902 -5.864 1.00 70.31 594 PHE A N 1
ATOM 4896 C CA . PHE A 1 594 ? -19.693 -16.514 -4.680 1.00 70.31 594 PHE A CA 1
ATOM 4897 C C . PHE A 1 594 ? -20.444 -17.788 -5.055 1.00 70.31 594 PHE A C 1
ATOM 4899 O O . PHE A 1 594 ? -21.440 -17.770 -5.778 1.00 70.31 594 PHE A O 1
ATOM 4906 N N . ARG A 1 595 ? -19.994 -18.925 -4.522 1.00 71.38 595 ARG A N 1
ATOM 4907 C CA . ARG A 1 595 ? -20.720 -20.190 -4.639 1.00 71.38 595 ARG A CA 1
ATOM 4908 C C . ARG A 1 595 ? -21.589 -20.387 -3.407 1.00 71.38 595 ARG A C 1
ATOM 4910 O O . ARG A 1 595 ? -21.079 -20.527 -2.300 1.00 71.38 595 ARG A O 1
ATOM 4917 N N . LEU A 1 596 ? -22.901 -20.442 -3.621 1.00 70.75 596 LEU A N 1
ATOM 4918 C CA . LEU A 1 596 ? -23.884 -20.758 -2.587 1.00 70.75 596 LEU A CA 1
ATOM 4919 C C . LEU A 1 596 ? -23.601 -22.145 -1.992 1.00 70.75 596 LEU A C 1
ATOM 4921 O O . LEU A 1 596 ? -23.845 -23.172 -2.626 1.00 70.75 596 LEU A O 1
ATOM 4925 N N . SER A 1 597 ? -23.075 -22.171 -0.767 1.00 78.38 597 SER A N 1
ATOM 4926 C CA . SER A 1 597 ? -22.971 -23.395 0.027 1.00 78.38 597 SER A CA 1
ATOM 4927 C C . SER A 1 597 ? -24.316 -23.709 0.704 1.00 78.38 597 SER A C 1
ATOM 4929 O O . SER A 1 597 ? -25.109 -22.787 0.925 1.00 78.38 597 SER A O 1
ATOM 4931 N N . PRO A 1 598 ? -24.583 -24.971 1.095 1.00 78.44 598 PRO A N 1
ATOM 4932 C CA . PRO A 1 598 ? -25.776 -25.316 1.872 1.00 78.44 598 PRO A CA 1
ATOM 4933 C C . PRO A 1 598 ? -25.922 -24.470 3.146 1.00 78.44 598 PRO A C 1
ATOM 4935 O O . PRO A 1 598 ? -27.021 -24.034 3.469 1.00 78.44 598 PRO A O 1
ATOM 4938 N N . SER A 1 599 ? -24.808 -24.163 3.819 1.00 67.75 599 SER A N 1
ATOM 4939 C CA . SER A 1 599 ? -24.775 -23.332 5.028 1.00 67.75 599 SER A CA 1
ATOM 4940 C C . SER A 1 599 ? -25.113 -21.867 4.742 1.00 67.75 599 SER A C 1
ATOM 4942 O O . SER A 1 599 ? -25.847 -21.234 5.496 1.00 67.75 599 SER A O 1
ATOM 4944 N N . SER A 1 600 ? -24.600 -21.322 3.638 1.00 71.19 600 SER A N 1
ATOM 4945 C CA . SER A 1 600 ? -24.881 -19.945 3.216 1.00 71.19 600 SER A CA 1
ATOM 4946 C C . SER A 1 600 ? -26.346 -19.790 2.784 1.00 71.19 600 SER A C 1
ATOM 4948 O O . SER A 1 600 ? -26.980 -18.788 3.103 1.00 71.19 600 SER A O 1
ATOM 4950 N N . LEU A 1 601 ? -26.910 -20.804 2.115 1.00 77.31 601 LEU A N 1
ATOM 4951 C CA . LEU A 1 601 ? -28.325 -20.838 1.743 1.00 77.31 601 LEU A CA 1
ATOM 4952 C C . LEU A 1 601 ? -29.233 -20.923 2.974 1.00 77.31 601 LEU A C 1
ATOM 4954 O O . LEU A 1 601 ? -30.197 -20.170 3.065 1.00 77.31 601 LEU A O 1
ATOM 4958 N N . ASP A 1 602 ? -28.916 -21.798 3.931 1.00 76.44 602 ASP A N 1
ATOM 4959 C CA . ASP A 1 602 ? -29.704 -21.945 5.158 1.00 76.44 602 ASP A CA 1
ATOM 4960 C C . ASP A 1 602 ? -29.718 -20.641 5.972 1.00 76.44 602 ASP A C 1
ATOM 4962 O O . ASP A 1 602 ? -30.772 -20.203 6.430 1.00 76.44 602 ASP A O 1
ATOM 4966 N N . LYS A 1 603 ? -28.577 -19.940 6.055 1.00 72.25 603 LYS A N 1
ATOM 4967 C CA . LYS A 1 603 ? -28.485 -18.605 6.670 1.00 72.25 603 LYS A CA 1
ATOM 4968 C C . LYS A 1 603 ? -29.344 -17.566 5.950 1.00 72.25 603 LYS A C 1
ATOM 4970 O O . LYS A 1 603 ? -30.042 -16.806 6.615 1.00 72.25 603 LYS A O 1
ATOM 4975 N N . TYR A 1 604 ? -29.350 -17.559 4.615 1.00 75.31 604 TYR A N 1
ATOM 4976 C CA . TYR A 1 604 ? -30.191 -16.647 3.832 1.00 75.31 604 TYR A CA 1
ATOM 4977 C C . TYR A 1 604 ? -31.685 -16.914 4.038 1.00 75.31 604 TYR A C 1
ATOM 4979 O O . TYR A 1 604 ? -32.453 -15.979 4.257 1.00 75.31 604 TYR A O 1
ATOM 4987 N N . LEU A 1 605 ? -32.090 -18.188 4.015 1.00 77.94 605 LEU A N 1
ATOM 4988 C CA . LEU A 1 605 ? -33.478 -18.599 4.234 1.00 77.94 605 LEU A CA 1
ATOM 4989 C C . LEU A 1 605 ? -33.952 -18.301 5.660 1.00 77.94 605 LEU A C 1
ATOM 4991 O O . LEU A 1 605 ? -35.125 -17.994 5.863 1.00 77.94 605 LEU A O 1
ATOM 4995 N N . ARG A 1 606 ? -33.044 -18.367 6.640 1.00 77.75 606 ARG A N 1
ATOM 4996 C CA . ARG A 1 606 ? -33.330 -18.031 8.036 1.00 77.75 606 ARG A CA 1
ATOM 4997 C C . ARG A 1 606 ? -33.448 -16.519 8.239 1.00 77.75 606 ARG A C 1
ATOM 4999 O O . ARG A 1 606 ? -34.376 -16.067 8.902 1.00 77.75 606 ARG A O 1
ATOM 5006 N N . CYS A 1 607 ? -32.520 -15.745 7.676 1.00 62.00 607 CYS A N 1
ATOM 5007 C CA . CYS A 1 607 ? -32.530 -14.287 7.717 1.00 62.00 607 CYS A CA 1
ATOM 5008 C C . CYS A 1 607 ? -31.637 -13.697 6.601 1.00 62.00 607 CYS A C 1
ATOM 5010 O O . CYS A 1 607 ? -30.406 -13.778 6.683 1.00 62.00 607 CYS A O 1
ATOM 5012 N N . PRO A 1 608 ? -32.218 -13.022 5.590 1.00 62.75 608 PRO A N 1
ATOM 5013 C CA . PRO A 1 608 ? -31.453 -12.393 4.510 1.00 62.75 608 PRO A CA 1
ATOM 5014 C C . PRO A 1 608 ? -30.434 -11.352 4.997 1.00 62.75 608 PRO A C 1
ATOM 5016 O O . PRO A 1 608 ? -29.357 -11.226 4.418 1.00 62.75 608 PRO A O 1
ATOM 5019 N N . LEU A 1 609 ? -30.748 -10.644 6.089 1.00 49.22 609 LEU A N 1
ATOM 5020 C CA . LEU A 1 609 ? -29.841 -9.692 6.739 1.00 49.22 609 LEU A CA 1
ATOM 5021 C C . LEU A 1 609 ? -28.638 -10.396 7.382 1.00 49.22 609 LEU A C 1
ATOM 5023 O O . LEU A 1 609 ? -27.515 -9.931 7.231 1.00 49.22 609 LEU A O 1
ATOM 5027 N N . THR A 1 610 ? -28.840 -11.542 8.035 1.00 57.22 610 THR A N 1
ATOM 5028 C CA . THR A 1 610 ? -27.749 -12.343 8.616 1.00 57.22 610 THR A CA 1
ATOM 5029 C C . THR A 1 610 ? -26.824 -12.887 7.532 1.00 57.22 610 THR A C 1
ATOM 5031 O O . THR A 1 610 ? -25.609 -12.789 7.655 1.00 57.22 610 THR A O 1
ATOM 5034 N N . PHE A 1 611 ? -27.377 -13.390 6.425 1.00 67.94 611 PHE A N 1
ATOM 5035 C CA . PHE A 1 611 ? -26.570 -13.780 5.267 1.00 67.94 611 PHE A CA 1
ATOM 5036 C C . PHE A 1 611 ? -25.764 -12.608 4.706 1.00 67.94 611 PHE A C 1
ATOM 5038 O O . PHE A 1 611 ? -24.569 -12.752 4.455 1.00 67.94 611 PHE A O 1
ATOM 5045 N N . TYR A 1 612 ? -26.403 -11.450 4.529 1.00 58.03 612 TYR A N 1
ATOM 5046 C CA . TYR A 1 612 ? -25.725 -10.253 4.055 1.00 58.03 612 TYR A CA 1
ATOM 5047 C C . TYR A 1 612 ? -24.547 -9.901 4.970 1.00 58.03 612 TYR A C 1
ATOM 5049 O O . TYR A 1 612 ? -23.417 -9.788 4.501 1.00 58.03 612 TYR A O 1
ATOM 5057 N N . PHE A 1 613 ? -24.764 -9.830 6.281 1.00 53.28 613 PHE A N 1
ATOM 5058 C CA . PHE A 1 613 ? -23.701 -9.455 7.203 1.00 53.28 613 PHE A CA 1
ATOM 5059 C C . PHE A 1 613 ? -22.609 -10.511 7.338 1.00 53.28 613 PHE A C 1
ATOM 5061 O O . PHE A 1 613 ? -21.446 -10.146 7.278 1.00 53.28 613 PHE A O 1
ATOM 5068 N N . GLU A 1 614 ? -22.925 -11.798 7.426 1.00 59.28 614 GLU A N 1
ATOM 5069 C CA . GLU A 1 614 ? -21.919 -12.837 7.686 1.00 59.28 614 GLU A CA 1
ATOM 5070 C C . GLU A 1 614 ? -21.212 -13.355 6.430 1.00 59.28 614 GLU A C 1
ATOM 5072 O O . GLU A 1 614 ? -20.054 -13.759 6.490 1.00 59.28 614 GLU A O 1
ATOM 5077 N N . GLN A 1 615 ? -21.901 -13.413 5.289 1.00 65.00 615 GLN A N 1
ATOM 5078 C CA . GLN A 1 615 ? -21.359 -14.017 4.065 1.00 65.00 615 GLN A CA 1
ATOM 5079 C C . GLN A 1 615 ? -20.875 -12.965 3.071 1.00 65.00 615 GLN A C 1
ATOM 5081 O O . GLN A 1 615 ? -19.886 -13.198 2.378 1.00 65.00 615 GLN A O 1
ATOM 5086 N N . ILE A 1 616 ? -21.535 -11.804 3.018 1.00 60.66 616 ILE A N 1
ATOM 5087 C CA . ILE A 1 616 ? -21.164 -10.723 2.097 1.00 60.66 616 ILE A CA 1
ATOM 5088 C C . ILE A 1 616 ? -20.250 -9.719 2.801 1.00 60.66 616 ILE A C 1
ATOM 5090 O O . ILE A 1 616 ? -19.125 -9.492 2.359 1.00 60.66 616 ILE A O 1
ATOM 5094 N N . VAL A 1 617 ? -20.669 -9.168 3.940 1.00 54.34 617 VAL A N 1
ATOM 5095 C CA . VAL A 1 617 ? -19.874 -8.179 4.694 1.00 54.34 617 VAL A CA 1
ATOM 5096 C C . VAL A 1 617 ? -18.857 -8.853 5.641 1.00 54.34 617 VAL A C 1
ATOM 5098 O O . VAL A 1 617 ? -17.885 -8.230 6.058 1.00 54.34 617 VAL A O 1
ATOM 5101 N N . SER A 1 618 ? -19.006 -10.156 5.897 1.00 57.72 618 SER A N 1
ATOM 5102 C CA . SER A 1 618 ? -18.131 -10.967 6.760 1.00 57.72 618 SER A CA 1
ATOM 5103 C C . SER A 1 618 ? -18.066 -10.512 8.227 1.00 57.72 618 SER A C 1
ATOM 5105 O O . SER A 1 618 ? -17.063 -10.738 8.890 1.00 57.72 618 SER A O 1
ATOM 5107 N N . VAL A 1 619 ? -19.126 -9.882 8.740 1.00 41.53 619 VAL A N 1
ATOM 5108 C CA . VAL A 1 619 ? -19.296 -9.527 10.157 1.00 41.53 619 VAL A CA 1
ATOM 5109 C C . VAL A 1 619 ? -19.313 -10.808 11.006 1.00 41.53 619 VAL A C 1
ATOM 5111 O O . VAL A 1 619 ? -20.168 -11.667 10.772 1.00 41.53 619 VAL A O 1
ATOM 5114 N N . PRO A 1 620 ? -18.414 -10.961 11.989 1.00 39.00 620 PRO A N 1
ATOM 5115 C CA . PRO A 1 620 ? -18.441 -12.083 12.909 1.00 39.00 620 PRO A CA 1
ATOM 5116 C C . PRO A 1 620 ? -19.574 -11.908 13.920 1.00 39.00 620 PRO A C 1
ATOM 5118 O O . PRO A 1 620 ? -19.722 -10.857 14.542 1.00 39.00 620 PRO A O 1
ATOM 5121 N N . MET A 1 621 ? -20.350 -12.970 14.090 1.00 39.53 621 MET A N 1
ATOM 5122 C CA . MET A 1 621 ? -21.324 -13.142 15.163 1.00 39.53 621 MET A CA 1
ATOM 5123 C C . MET A 1 621 ? -20.877 -14.335 16.011 1.00 39.53 621 MET A C 1
ATOM 5125 O O . MET A 1 621 ? -20.292 -15.281 15.482 1.00 39.53 621 MET A O 1
ATOM 5129 N N . SER A 1 622 ? -21.130 -14.281 17.316 1.00 34.41 622 SER A N 1
ATOM 5130 C CA . SER A 1 622 ? -20.990 -15.439 18.200 1.00 34.41 622 SER A CA 1
ATOM 5131 C C . SER A 1 622 ? -22.019 -16.506 17.819 1.00 34.41 622 SER A C 1
ATOM 5133 O O . SER A 1 622 ? -23.202 -16.173 17.703 1.00 34.41 622 SER A O 1
ATOM 5135 N N . ASP A 1 623 ? -21.559 -17.745 17.616 1.00 31.27 623 ASP A N 1
ATOM 5136 C CA . ASP A 1 623 ? -22.420 -18.930 17.453 1.00 31.27 623 ASP A CA 1
ATOM 5137 C C . ASP A 1 623 ? -23.288 -19.192 18.696 1.00 31.27 623 ASP A C 1
ATOM 5139 O O . ASP A 1 623 ? -22.792 -18.981 19.832 1.00 31.27 623 ASP A O 1
#

Nearest PDB structures (foldseek):
  2is6-assembly1_A  TM=5.942E-01  e=4.568E-25  Escherichia coli
  2is6-assembly1_B  TM=5.903E-01  e=5.879E-25  Escherichia coli
  4cei-assembly1_A  TM=7.710E-01  e=4.244E-18  Bacillus subtilis subsp. subtilis str. 168
  4cej-assembly1_A  TM=6.927E-01  e=9.824E-19  Bacillus subtilis subsp. subtilis str. 168
  8b1u-assembly1_C  TM=4.815E-01  e=1.417E-09  Escherichia coli

Radius of gyration: 30.98 Å; Cα contacts (8 Å, |Δi|>4): 810; chains: 1; bounding box: 77×68×95 Å

Secondary structure (DSSP, 8-state):
-GGG--TTT-TTB-SS-BTTB-TTSB-HHHHHHHHHHHHHHHHHHHHHHHHHHHHHHTT---HHHHHHHHHHHHHH-HHHHHHHHHH-SEEEESSGGG-BHHHHHHHHHHTSSSSS-EEEE---GGG---GGGTB-THHHHHHHHHH-PPP----EESSS-HHHHHHHHHHHTT-S--HHHH-TT-----EE--SSPPSSPPPPEEEEESSHHHHHHHHHHHHHHHHHTT--GGGEEEEES-GGGGHHHHHHHHHTT--EEEEEEEEGGG-HHHHHHHHHHHHHHHHHHSTT--HHHHHHHTT-GGG---HHHHHHHHHHHSPPBPTTS-B-----HHHHTT-HHHHHHTT-S-HHHHHHHHHHHHHHHHHHHHS-HHHHHHHHHHHSSHHHHHHHSTTHHHHHHHHHHHHHHHHHHHHHSTT--HHHHHHHHHHHHHTT---EEEEEE--TT-EEEEETGGGTT--EEEEEE---BHHHHS----TT--SPPPTTT----HHHHHHHHHHHHHHHHTTEEEEEEEEEESB-TTS-B-PBPHHHHHH--TTPPEEEEPPPHHHHHHHHHHHHS--S----SS-HHHHHHHHHT----HHHHHHHHH-HHHHIIIIIS------

pLDDT: mean 83.4, std 13.9, range [31.27, 97.81]

Foldseek 3Di:
DVLQPDQPPDPQADCDDDPQDHGSDGNVVVVVVVVVQQVVQVVVVVCVVVVVVVCVVVVHDDPVVVLVVLLVCCVVDVVVLVVLLVVPQADEEEQLQQDAPSNLSNVCSSQVVDPAGRYHYYHANLQRLNVVVRRDPVSVVVVCVRRVDDDDADQEDQFAALLLQVLLVLLLVPAPDGPCVVDVVDDNRHDYPHPDHDDPFDHAAFAEEAELLRLLLVVVVVLVVVVVVPDFQQQAAEAFADPVSCPLSVLLCVLVVFQEWDWDWDFLLPDPLSVLLLLLLVLLLCCLVPNLPCQVSVLVNQPDVLLVADPVLSVLLVVQQDWDQDPVRDTDPGHRSLVQLCDLVSSVVSVRPCSVSSNLVSVLSVVLNVCLVPHALLVSSQSCCVRSSSLVVLVPDLCNLVSLQSSVLVSVVVVVVCVVPVRQRSVNVSVVSVVCVVVVNGSIDIPTSDDVGHNYYDYLVVCAPAAHQEYEYEAQFCVRLHDPDDPPCSRDDDCVPDVDDSSNRRSSSSSSVSSRSSRHRRYYYYYHYQAYPVRHGTHGHVSVVSSDDPPRDHHHDYDDPVSSVVSVCSSVVDDVDDDDDDPVSLQCVLVVPDDDDPVLVVQCVVPVVSSCCCVRSVRDHDD